Protein AF-A0A9E5Y8Y6-F1 (afdb_monomer_lite)

Secondary structure (DSSP, 8-state):
-HHHHHHHHHHHHHHHHHHHHHHHHHHHHHHHHHHHHT--THHHH-SS--S-S--PPPP-HHHHHHHHHHHHHHHHHHHHHHHHS--PPP--S---PPPHHHHHHHHHHHHHHHHHTT-S---HHHHHT-HHHHHHHHHHHHHHHHHHHHS--HHHH-HHHHHHHHHHHHHHHHHHHHHHHHH--EEEES-TT--HHHHHHHHHHHHTTHHHHHHHHHHHHTT-THHHHTTB-GGGTT----HHHHHHHHHHHHHHHHHTTTSHHHHTHHHHHHHHHHHHHHHHHHT---HHHHHHHHTB-HHHHHHHHHHHHHHHHHHHHHHT-SSEEEE--SS---SEETTEEGGGGGGHHHHHHHHHHHHTTTS-HHHHHTTHHHHHHHTT--

pLDDT: mean 89.52, std 12.72, range [28.31, 98.75]

Foldseek 3Di:
DVVVVVVVVLQVVLVVVLVVVLVCLLQVLQVLLCVVVVHDCVLVVDPPHDDDPDDFAAADVVVQVVLVVVVVVVVVLLVVLLVVFPPDDDFQDDADPQDPLLVVLQVQLVVLLCLFLVVDVDDVVSLLQSLLSNLSSLLSNLQSLLCRGNVGFCCVPPVPLLVVLLQLQLVVVVSLVVLCSQQVQKDKDQCPPPDRVRCSVSSSSNSSSQLSQLLSLLSSCVGPCSLVTSQAAPVLAPDDDDLVVLVVLLVVLSNLSSCCSVVSQPSVLSSLASSLSSSQSSCSVSVHDAPSRVCSNRSRCSLLVSLLVSLLVVVLVLLVSQLSGPGHMAGDHHNQQDDDPRRGGPSNSVSSSNNSSSSLSSSCVRPPSCVSSVVVVVVVVVVVVD

Sequence (386 aa):
MALYSDRQSNFNIRFFACYLLAAIILVGAPLVGMVLTGQDLERFTRFPPRPGYVIHAKDNWPLFFLGLTLFVSLIALWVKRALRAPKILDVRGAKGAFPLWGWLGLSLLLAAWGVSWNLLPVGQWLRNWSFTPLWLGFILVLNALSKWRMGTCLLTSRPLSFWLLFPLSSVFWWYFEFLNRFVENWYYVGVETFGSLQYALMASLAFSTVLPGVLSMNELLKSVRLFEYAFIFEGLKGRHPRKDLALAVLLISVAGLGLMGLFPDYLFPLLWVSPLLVICSLKVWFNVPNLLELVFSSGNLGPVARLAASALACGLFWEMWNFWSYPKWVYSIPFVGQFKVFEMPILGYLGYLPFGLECAAVASILIPIEEIIGLGALGNRQSQAQ

Radius of gyration: 21.54 Å; chains: 1; bounding box: 63×51×56 Å

Structure (mmCIF, N/CA/C/O backbone):
data_AF-A0A9E5Y8Y6-F1
#
_entry.id   AF-A0A9E5Y8Y6-F1
#
loop_
_atom_site.group_PDB
_atom_site.id
_atom_site.type_symbol
_atom_site.label_atom_id
_atom_site.label_alt_id
_atom_site.label_comp_id
_atom_site.label_asym_id
_atom_site.label_entity_id
_atom_site.label_seq_id
_atom_site.pdbx_PDB_ins_code
_atom_site.Cartn_x
_atom_site.Cartn_y
_atom_site.Cartn_z
_atom_site.occupancy
_atom_site.B_iso_or_equiv
_atom_site.auth_seq_id
_atom_site.auth_comp_id
_atom_site.auth_asym_id
_atom_site.auth_atom_id
_atom_site.pdbx_PDB_model_num
ATOM 1 N N . MET A 1 1 ? 39.320 0.972 7.494 1.00 58.31 1 MET A N 1
ATOM 2 C CA . MET A 1 1 ? 38.253 -0.026 7.749 1.00 58.31 1 MET A CA 1
ATOM 3 C C . MET A 1 1 ? 37.430 0.297 8.998 1.00 58.31 1 MET A C 1
ATOM 5 O O . MET A 1 1 ? 36.216 0.352 8.861 1.00 58.31 1 MET A O 1
ATOM 9 N N . ALA A 1 2 ? 38.032 0.610 10.156 1.00 56.94 2 ALA A N 1
ATOM 10 C CA . ALA A 1 2 ? 37.298 0.972 11.387 1.00 56.94 2 ALA A CA 1
ATOM 11 C C . ALA A 1 2 ? 36.280 2.125 11.208 1.00 56.94 2 ALA A C 1
ATOM 13 O O . ALA A 1 2 ? 35.096 1.939 11.448 1.00 56.94 2 ALA A O 1
ATOM 14 N N . LEU A 1 3 ? 36.689 3.258 10.618 1.00 57.25 3 LEU A N 1
ATOM 15 C CA . LEU A 1 3 ? 35.797 4.409 10.372 1.00 57.25 3 LEU A CA 1
ATOM 16 C C . LEU A 1 3 ? 34.610 4.126 9.430 1.00 57.25 3 LEU A C 1
ATOM 18 O O . LEU A 1 3 ? 33.607 4.836 9.473 1.00 57.25 3 LEU A O 1
ATOM 22 N N . TYR A 1 4 ? 34.732 3.135 8.542 1.00 55.78 4 TYR A N 1
ATOM 23 C CA . TYR A 1 4 ? 33.639 2.718 7.656 1.00 55.78 4 TYR A CA 1
ATOM 24 C C . TYR A 1 4 ? 32.668 1.796 8.402 1.00 55.78 4 TYR A C 1
ATOM 26 O O . TYR A 1 4 ? 31.457 1.993 8.330 1.00 55.78 4 TYR A O 1
ATOM 34 N N . SER A 1 5 ? 33.211 0.863 9.191 1.00 65.19 5 SER A N 1
ATOM 35 C CA . SER A 1 5 ? 32.444 0.006 10.101 1.00 65.19 5 SER A CA 1
ATOM 36 C C . SER A 1 5 ? 31.625 0.830 11.102 1.00 65.19 5 SER A C 1
ATOM 38 O O . SER A 1 5 ? 30.436 0.575 11.279 1.00 65.19 5 SER A O 1
ATOM 40 N N . ASP A 1 6 ? 32.211 1.882 11.679 1.00 62.41 6 ASP A N 1
ATOM 41 C CA . ASP A 1 6 ? 31.531 2.748 12.650 1.00 62.41 6 ASP A CA 1
ATOM 42 C C . ASP A 1 6 ? 30.414 3.585 12.015 1.00 62.41 6 ASP A C 1
ATOM 44 O O . ASP A 1 6 ? 29.348 3.761 12.609 1.00 62.41 6 ASP A O 1
ATOM 48 N N . ARG A 1 7 ? 30.606 4.089 10.787 1.00 67.38 7 ARG A N 1
ATOM 49 C CA . ARG A 1 7 ? 29.541 4.804 10.059 1.00 67.38 7 ARG A CA 1
ATOM 50 C C . ARG A 1 7 ? 28.386 3.879 9.693 1.00 67.38 7 ARG A C 1
ATOM 52 O O . ARG A 1 7 ? 27.234 4.273 9.862 1.00 67.38 7 ARG A O 1
ATOM 59 N N . GLN A 1 8 ? 28.683 2.665 9.234 1.00 71.00 8 GLN A N 1
ATOM 60 C CA . GLN A 1 8 ? 27.661 1.683 8.880 1.00 71.00 8 GLN A CA 1
ATOM 61 C C . GLN A 1 8 ? 26.890 1.196 10.116 1.00 71.00 8 GLN A C 1
ATOM 63 O O . GLN A 1 8 ? 25.667 1.082 10.076 1.00 71.00 8 GLN A O 1
ATOM 68 N N . SER A 1 9 ? 27.584 0.976 11.236 1.00 75.38 9 SER A N 1
ATOM 69 C CA . SER A 1 9 ? 26.968 0.627 12.521 1.00 75.38 9 SER A CA 1
ATOM 70 C C . SER A 1 9 ? 26.020 1.728 13.006 1.00 75.38 9 SER A C 1
ATOM 72 O O . SER A 1 9 ? 24.845 1.475 13.275 1.00 75.38 9 SER A O 1
ATOM 74 N N . ASN A 1 10 ? 26.480 2.984 13.002 1.00 82.19 10 ASN A N 1
ATOM 75 C CA . ASN A 1 10 ? 25.654 4.134 13.374 1.00 82.19 10 ASN A CA 1
ATOM 76 C C . ASN A 1 10 ? 24.432 4.312 12.460 1.00 82.19 10 ASN A C 1
ATOM 78 O O . ASN A 1 10 ? 23.359 4.690 12.933 1.00 82.19 10 ASN A O 1
ATOM 82 N N . PHE A 1 11 ? 24.574 4.031 11.163 1.00 85.12 11 PHE A N 1
ATOM 83 C CA . PHE A 1 11 ? 23.454 4.030 10.225 1.00 85.12 11 PHE A CA 1
ATOM 84 C C . PHE A 1 11 ? 22.417 2.960 10.584 1.00 85.12 11 PHE A C 1
ATOM 86 O O . PHE A 1 11 ? 21.239 3.284 10.731 1.00 85.12 11 PHE A O 1
ATOM 93 N N . ASN A 1 12 ? 22.853 1.714 10.788 1.00 87.62 12 ASN A N 1
ATOM 94 C CA . ASN A 1 12 ? 21.969 0.598 11.123 1.00 87.62 12 ASN A CA 1
ATOM 95 C C . ASN A 1 12 ? 21.199 0.854 12.428 1.00 87.62 12 ASN A C 1
ATOM 97 O O . ASN A 1 12 ? 19.998 0.600 12.486 1.00 87.62 12 ASN A O 1
ATOM 101 N N . ILE A 1 13 ? 21.859 1.420 13.446 1.00 90.25 13 ILE A N 1
ATOM 102 C CA . ILE A 1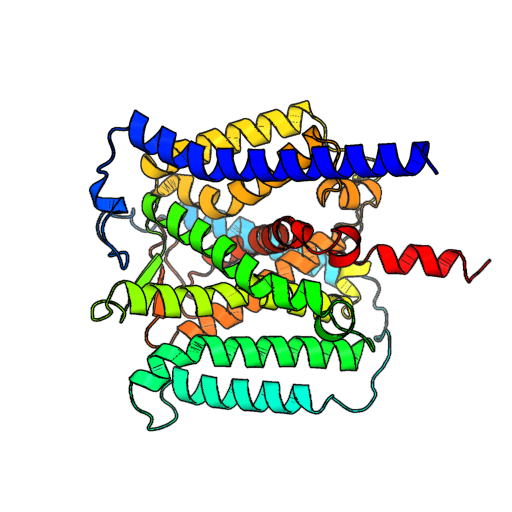 13 ? 21.223 1.778 14.723 1.00 90.25 13 ILE A CA 1
ATOM 103 C C . ILE A 1 13 ? 20.130 2.831 14.513 1.00 90.25 13 ILE A C 1
ATOM 105 O O . ILE A 1 13 ? 19.009 2.656 14.987 1.00 90.25 13 ILE A O 1
ATOM 109 N N . ARG A 1 14 ? 20.421 3.913 13.777 1.00 92.19 14 ARG A N 1
ATOM 110 C CA . ARG A 1 14 ? 19.433 4.971 13.492 1.00 92.19 14 ARG A CA 1
ATOM 111 C C . ARG A 1 14 ? 18.265 4.452 12.666 1.00 92.19 14 ARG A C 1
ATOM 113 O O . ARG A 1 14 ? 17.123 4.798 12.946 1.00 92.19 14 ARG A O 1
ATOM 120 N N . PHE A 1 15 ? 18.551 3.621 11.668 1.00 92.00 15 PHE A N 1
ATOM 121 C CA . PHE A 1 15 ? 17.544 3.002 10.817 1.00 92.00 15 PHE A CA 1
ATOM 122 C C . PHE A 1 15 ? 16.610 2.099 11.625 1.00 92.00 15 PHE A C 1
ATOM 124 O O . PHE A 1 15 ? 15.391 2.252 11.555 1.00 92.00 15 PHE A O 1
ATOM 131 N N . PHE A 1 16 ? 17.173 1.216 12.451 1.00 93.19 16 PHE A N 1
ATOM 132 C CA . PHE A 1 16 ? 16.400 0.339 13.323 1.00 93.19 16 PHE A CA 1
ATOM 133 C C . PHE A 1 16 ? 15.567 1.132 14.336 1.00 93.19 16 PHE A C 1
ATOM 135 O O . PHE A 1 16 ? 14.363 0.911 14.446 1.00 93.19 16 PHE A O 1
ATOM 142 N N . ALA A 1 17 ? 16.173 2.106 15.021 1.00 94.81 17 ALA A N 1
ATOM 143 C CA . ALA A 1 17 ? 15.475 2.952 15.986 1.00 94.81 17 ALA A CA 1
ATOM 144 C C . ALA A 1 17 ? 14.328 3.751 15.343 1.00 94.81 17 ALA A C 1
ATOM 146 O O . ALA A 1 17 ? 13.265 3.885 15.945 1.00 94.81 17 ALA A O 1
ATOM 147 N N . CYS A 1 18 ? 14.513 4.229 14.108 1.00 95.69 18 CYS A N 1
ATOM 148 C CA . CYS A 1 18 ? 13.484 4.931 13.346 1.00 95.69 18 CYS A CA 1
ATOM 149 C C . CYS A 1 18 ? 12.240 4.055 13.128 1.00 95.69 18 CYS A C 1
ATOM 151 O O . CYS A 1 18 ? 11.132 4.481 13.451 1.00 95.69 18 CYS A O 1
ATOM 153 N N . TYR A 1 19 ? 12.413 2.826 12.631 1.00 94.62 19 TYR A N 1
ATOM 154 C CA . TYR A 1 19 ? 11.288 1.917 12.385 1.00 94.62 19 TYR A CA 1
ATOM 155 C C . TYR A 1 19 ? 10.682 1.344 13.664 1.00 94.62 19 TYR A C 1
ATOM 157 O O . TYR A 1 19 ? 9.466 1.176 13.726 1.00 94.62 19 TYR A O 1
ATOM 165 N N . LEU A 1 20 ? 11.492 1.090 14.693 1.00 96.56 20 LEU A N 1
ATOM 166 C CA . LEU A 1 20 ? 10.989 0.666 15.996 1.00 96.56 20 LEU A CA 1
ATOM 167 C C . LEU A 1 20 ? 10.091 1.747 16.609 1.00 96.56 20 LEU A C 1
ATOM 169 O O . LEU A 1 20 ? 8.974 1.456 17.031 1.00 96.56 20 LEU A O 1
ATOM 173 N N . LEU A 1 21 ? 10.544 3.004 16.601 1.00 97.69 21 LEU A N 1
ATOM 174 C CA . LEU A 1 21 ? 9.743 4.123 17.089 1.00 97.69 21 LEU A CA 1
ATOM 175 C C . LEU A 1 21 ? 8.494 4.343 16.228 1.00 97.69 21 LEU A C 1
ATOM 177 O O . LEU A 1 21 ? 7.425 4.598 16.777 1.00 97.69 21 LEU A O 1
ATOM 181 N N . ALA A 1 22 ? 8.600 4.198 14.902 1.00 97.31 22 ALA A N 1
ATOM 182 C CA . ALA A 1 22 ? 7.441 4.252 14.016 1.00 97.31 22 ALA A CA 1
ATOM 183 C C . ALA A 1 22 ? 6.404 3.190 14.406 1.00 97.31 22 ALA A C 1
ATOM 185 O O . ALA A 1 22 ? 5.245 3.532 14.600 1.00 97.31 22 ALA A O 1
ATOM 186 N N . ALA A 1 23 ? 6.812 1.933 14.602 1.00 96.94 23 ALA A N 1
ATOM 187 C CA . ALA A 1 23 ? 5.910 0.856 15.008 1.00 96.94 23 ALA A CA 1
ATOM 188 C C . ALA A 1 23 ? 5.234 1.140 16.362 1.00 96.94 23 ALA A C 1
ATOM 190 O O . ALA A 1 23 ? 4.018 0.991 16.482 1.00 96.94 23 ALA A O 1
ATOM 191 N N . ILE A 1 24 ? 5.998 1.617 17.355 1.00 97.94 24 ILE A N 1
ATOM 192 C CA . ILE A 1 24 ? 5.466 2.003 18.672 1.00 97.94 24 ILE A CA 1
ATOM 193 C C . ILE A 1 24 ? 4.415 3.106 18.531 1.00 97.94 24 ILE A C 1
ATOM 195 O O . ILE A 1 24 ? 3.341 3.004 19.115 1.00 97.94 24 ILE A O 1
ATOM 199 N N . ILE A 1 25 ? 4.697 4.148 17.748 1.00 97.88 25 ILE A N 1
ATOM 200 C CA . ILE A 1 25 ? 3.776 5.272 17.548 1.00 97.88 25 ILE A CA 1
ATOM 201 C C . ILE A 1 25 ? 2.520 4.832 16.790 1.00 97.88 25 ILE A C 1
ATOM 203 O O . ILE A 1 25 ? 1.410 5.167 17.196 1.00 97.88 25 ILE A O 1
ATOM 207 N N . LEU A 1 26 ? 2.686 4.082 15.700 1.00 97.56 26 LEU A N 1
ATOM 208 C CA . LEU A 1 26 ? 1.599 3.680 14.809 1.00 97.56 26 LEU A CA 1
ATOM 209 C C . LEU A 1 26 ? 0.585 2.759 15.489 1.00 97.56 26 LEU A C 1
ATOM 211 O O . LEU A 1 26 ? -0.607 2.867 15.206 1.00 97.56 26 LEU A O 1
ATOM 215 N N . VAL A 1 27 ? 1.046 1.889 16.391 1.00 96.50 27 VAL A N 1
ATOM 216 C CA . VAL A 1 27 ? 0.181 1.024 17.207 1.00 96.50 27 VAL A CA 1
ATOM 217 C C . VAL A 1 27 ? -0.298 1.751 18.463 1.00 96.50 27 VAL A C 1
ATOM 219 O O . VAL A 1 27 ? -1.469 1.670 18.824 1.00 96.50 27 VAL A O 1
ATOM 222 N N . GLY A 1 28 ? 0.592 2.484 19.131 1.00 96.50 28 GLY A N 1
ATOM 223 C CA . GLY A 1 28 ? 0.314 3.125 20.411 1.00 96.50 28 GLY A CA 1
ATOM 224 C C . GLY A 1 28 ? -0.673 4.283 20.312 1.00 96.50 28 GLY A C 1
ATOM 225 O O . GLY A 1 28 ? -1.546 4.391 21.165 1.00 96.50 28 GLY A O 1
ATOM 226 N N . ALA A 1 29 ? -0.583 5.130 19.282 1.00 96.62 29 ALA A N 1
ATOM 227 C CA . ALA A 1 29 ? -1.422 6.324 19.191 1.00 96.62 29 ALA A CA 1
ATOM 228 C C . ALA A 1 29 ? -2.931 6.003 19.115 1.00 96.62 29 ALA A C 1
ATOM 230 O O . ALA A 1 29 ? -3.666 6.541 19.947 1.00 96.62 29 ALA A O 1
ATOM 231 N N . PRO A 1 30 ? -3.408 5.090 18.239 1.00 95.00 30 PRO A N 1
ATOM 232 C CA . PRO A 1 30 ? -4.815 4.680 18.238 1.00 95.00 30 PRO A CA 1
ATOM 233 C C . PRO A 1 30 ? -5.262 4.042 19.560 1.00 95.00 30 PRO A C 1
ATOM 235 O O . PRO A 1 30 ? -6.352 4.336 20.044 1.00 95.00 30 PRO A O 1
ATOM 238 N N . LEU A 1 31 ? -4.416 3.212 20.188 1.00 93.75 31 LEU A N 1
ATOM 239 C CA . LEU A 1 31 ? -4.738 2.558 21.466 1.00 93.75 31 LEU A CA 1
ATOM 240 C C . LEU A 1 31 ? -4.832 3.550 22.628 1.00 93.75 31 LEU A C 1
ATOM 242 O O . LEU A 1 31 ? -5.739 3.454 23.449 1.00 93.75 31 LEU A O 1
ATOM 246 N N . VAL A 1 32 ? -3.921 4.520 22.702 1.00 94.00 32 VAL A N 1
ATOM 247 C CA . VAL A 1 32 ? -3.991 5.599 23.696 1.00 94.00 32 VAL A CA 1
ATOM 248 C C . VAL A 1 32 ? -5.262 6.412 23.478 1.00 94.00 32 VAL A C 1
ATOM 250 O O . VAL A 1 32 ? -5.988 6.672 24.432 1.00 94.00 32 VAL A O 1
ATOM 253 N N . GLY A 1 33 ? -5.574 6.742 22.224 1.00 92.19 33 GLY A N 1
ATOM 254 C CA . GLY A 1 33 ? -6.830 7.382 21.848 1.00 92.19 33 GLY A CA 1
ATOM 255 C C . GLY A 1 33 ? -8.062 6.620 22.335 1.00 92.19 33 GLY A C 1
ATOM 256 O O . GLY A 1 33 ? -8.937 7.196 22.975 1.00 92.19 33 GLY A O 1
ATOM 257 N N . MET A 1 34 ? -8.100 5.309 22.109 1.00 90.62 34 MET A N 1
ATOM 258 C CA . MET A 1 34 ? -9.155 4.410 22.587 1.00 90.62 34 MET A CA 1
ATOM 259 C C . MET A 1 34 ? -9.342 4.481 24.108 1.00 90.62 34 MET A C 1
ATOM 261 O O . MET A 1 34 ? -10.459 4.672 24.584 1.00 90.62 34 MET A O 1
ATOM 265 N N . VAL A 1 35 ? -8.245 4.358 24.865 1.00 90.44 35 VAL A N 1
ATOM 266 C CA . VAL A 1 35 ? -8.259 4.352 26.337 1.00 90.44 35 VAL A CA 1
ATOM 267 C C . VAL A 1 35 ? -8.712 5.701 26.887 1.00 90.44 35 VAL A C 1
ATOM 269 O O . VAL A 1 35 ? -9.568 5.746 27.766 1.00 90.44 35 VAL A O 1
ATOM 272 N N . LEU A 1 36 ? -8.189 6.804 26.345 1.00 88.19 36 LEU A N 1
ATOM 273 C CA . LEU A 1 36 ? -8.551 8.157 26.776 1.00 88.19 36 LEU A CA 1
ATOM 274 C C . LEU A 1 36 ? -10.019 8.501 26.502 1.00 88.19 36 LEU A C 1
ATOM 276 O O . LEU A 1 36 ? -10.558 9.415 27.118 1.00 88.19 36 LEU A O 1
ATOM 280 N N . THR A 1 37 ? -10.654 7.788 25.573 1.00 82.00 37 THR A N 1
ATOM 281 C CA . THR A 1 37 ? -12.013 8.081 25.104 1.00 82.00 37 THR A CA 1
ATOM 282 C C . THR A 1 37 ? -13.049 7.075 25.588 1.00 82.00 37 THR A C 1
ATOM 284 O O . THR A 1 37 ? -14.230 7.240 25.299 1.00 82.00 37 THR A O 1
ATOM 287 N N . GLY A 1 38 ? -12.627 6.066 26.358 1.00 83.00 38 GLY A N 1
ATOM 288 C CA . GLY A 1 38 ? -13.521 5.074 26.953 1.00 83.00 38 GLY A CA 1
ATOM 289 C C . GLY A 1 38 ? -14.227 4.181 25.930 1.00 83.00 38 GLY A C 1
ATOM 290 O O . GLY A 1 38 ? -15.341 3.734 26.190 1.00 83.00 38 GLY A O 1
ATOM 291 N N . GLN A 1 39 ? -13.617 3.946 24.763 1.00 79.81 39 GLN A N 1
ATOM 292 C CA . GLN A 1 39 ? -14.188 3.060 23.744 1.00 79.81 39 GLN A CA 1
ATOM 293 C C . GLN A 1 39 ? -14.219 1.600 24.216 1.00 79.81 39 GLN A C 1
ATOM 295 O O . GLN A 1 39 ? -13.318 1.138 24.919 1.00 79.81 39 GLN A O 1
ATOM 300 N N . ASP A 1 40 ? -15.249 0.867 23.790 1.00 79.25 40 ASP A N 1
ATOM 301 C CA . ASP A 1 40 ? -15.457 -0.527 24.174 1.00 79.25 40 ASP A CA 1
ATOM 302 C C . ASP A 1 40 ? -14.381 -1.458 23.584 1.00 79.25 40 ASP A C 1
ATOM 304 O O . ASP A 1 40 ? -14.179 -1.542 22.367 1.00 79.25 40 ASP A O 1
ATOM 308 N N . LEU A 1 41 ? -13.712 -2.197 24.471 1.00 79.06 41 LEU A N 1
ATOM 309 C CA . LEU A 1 41 ? -12.685 -3.179 24.133 1.00 79.06 41 LEU A CA 1
ATOM 310 C C . LEU A 1 41 ? -13.257 -4.397 23.396 1.00 79.06 41 LEU A C 1
ATOM 312 O O . LEU A 1 41 ? -12.511 -5.070 22.681 1.00 79.06 41 LEU A O 1
ATOM 316 N N . GLU A 1 42 ? -14.559 -4.684 23.517 1.00 77.56 42 GLU A N 1
ATOM 317 C CA . GLU A 1 42 ? -15.193 -5.828 22.849 1.00 77.56 42 GLU A CA 1
ATOM 318 C C . GLU A 1 42 ? -15.066 -5.746 21.317 1.00 77.56 42 GLU A C 1
ATOM 320 O O . GLU A 1 42 ? -14.915 -6.759 20.624 1.00 77.56 42 GLU A O 1
ATOM 325 N N . ARG A 1 43 ? -15.007 -4.522 20.774 1.00 77.75 43 ARG A N 1
ATOM 326 C CA . ARG A 1 43 ? -14.751 -4.267 19.349 1.00 77.75 43 ARG A CA 1
ATOM 327 C C . ARG A 1 43 ? -13.437 -4.885 18.864 1.00 77.75 43 ARG A C 1
ATOM 329 O O . ARG A 1 43 ? -13.328 -5.242 17.688 1.00 77.75 43 ARG A O 1
ATOM 336 N N . PHE A 1 44 ? -12.455 -5.057 19.753 1.00 79.50 44 PHE A N 1
ATOM 337 C CA . PHE A 1 44 ? -11.118 -5.577 19.448 1.00 79.50 44 PHE A CA 1
ATOM 338 C C . PHE A 1 44 ? -10.956 -7.078 19.720 1.00 79.50 44 PHE A C 1
ATOM 340 O O . PHE A 1 44 ? -10.018 -7.694 19.207 1.00 79.50 44 PHE A O 1
ATOM 347 N N . THR A 1 45 ? -11.875 -7.701 20.457 1.00 81.12 45 THR A N 1
ATOM 348 C CA . THR A 1 45 ? -11.777 -9.123 20.829 1.00 81.12 45 THR A CA 1
ATOM 349 C C . THR A 1 45 ? -12.469 -10.057 19.835 1.00 81.12 45 THR A C 1
ATOM 351 O O . THR A 1 45 ? -12.069 -11.213 19.703 1.00 81.12 45 THR A O 1
ATOM 354 N N . ARG A 1 46 ? -13.467 -9.577 19.078 1.00 83.88 46 ARG A N 1
ATOM 355 C CA . ARG A 1 46 ? -14.180 -10.399 18.080 1.00 83.88 46 ARG A CA 1
ATOM 356 C C . ARG A 1 46 ? -13.318 -10.684 16.843 1.00 83.88 46 ARG A C 1
ATOM 358 O O . ARG A 1 46 ? -12.779 -9.757 16.241 1.00 83.88 46 ARG A O 1
ATOM 365 N N . PHE A 1 47 ? -13.194 -11.951 16.442 1.00 87.94 47 PHE A N 1
ATOM 366 C CA . PHE A 1 47 ? -12.392 -12.348 15.279 1.00 87.94 47 PHE A CA 1
ATOM 367 C C . PHE A 1 47 ? -12.959 -13.607 14.586 1.00 87.94 47 PHE A C 1
ATOM 369 O O . PHE A 1 47 ? -13.023 -14.656 15.236 1.00 87.94 47 PHE A O 1
ATOM 376 N N . PRO A 1 48 ? -13.330 -13.572 13.289 1.00 89.88 48 PRO A N 1
ATOM 377 C CA . PRO A 1 48 ? -13.124 -12.494 12.307 1.00 89.88 48 PRO A CA 1
ATOM 378 C C . PRO A 1 48 ? -13.843 -11.175 12.647 1.00 89.88 48 PRO A C 1
ATOM 380 O O . PRO A 1 48 ? -14.859 -11.214 13.348 1.00 89.88 48 PRO A O 1
ATOM 383 N N . PRO A 1 49 ? -13.331 -10.013 12.195 1.00 86.00 49 PRO A N 1
ATOM 384 C CA . PRO A 1 49 ? -13.998 -8.730 12.406 1.00 86.00 49 PRO A CA 1
ATOM 385 C C . PRO A 1 49 ? -15.420 -8.746 11.831 1.00 86.00 49 PRO A C 1
ATOM 387 O O . PRO A 1 49 ? -15.637 -9.233 10.722 1.00 86.00 49 PRO A O 1
ATOM 390 N N . ARG A 1 50 ? -16.389 -8.213 12.583 1.00 82.06 50 ARG A N 1
ATOM 391 C CA . ARG A 1 50 ? -17.783 -8.059 12.139 1.00 82.06 50 ARG A CA 1
ATOM 392 C C . ARG A 1 50 ? -18.155 -6.576 12.136 1.00 82.06 50 ARG A C 1
ATOM 394 O O . ARG A 1 50 ? -17.792 -5.896 13.096 1.00 82.06 50 ARG A O 1
ATOM 401 N N . PRO A 1 51 ? -18.860 -6.086 11.102 1.00 83.12 51 PRO A N 1
ATOM 402 C CA . PRO A 1 51 ? -19.309 -4.700 11.062 1.00 83.12 51 PRO A CA 1
ATOM 403 C C . PRO A 1 51 ? -20.400 -4.445 12.109 1.00 83.12 51 PRO A C 1
ATOM 405 O O . PRO A 1 51 ? -21.084 -5.380 12.537 1.00 83.12 51 PRO A O 1
ATOM 408 N N . GLY A 1 52 ? -20.600 -3.175 12.468 1.00 80.06 52 GLY A N 1
ATOM 409 C CA . GLY A 1 52 ? -21.782 -2.735 13.216 1.00 80.06 52 GLY A CA 1
ATOM 410 C C . GLY A 1 52 ? -21.507 -1.846 14.424 1.00 80.06 52 GLY A C 1
ATOM 411 O O . GLY A 1 52 ? -22.453 -1.535 15.144 1.00 80.06 52 GLY A O 1
ATOM 412 N N . TYR A 1 53 ? -20.259 -1.429 14.657 1.00 81.12 53 TYR A N 1
ATOM 413 C CA . TYR A 1 53 ? -19.942 -0.494 15.742 1.00 81.12 53 TYR A CA 1
ATOM 414 C C . TYR A 1 53 ? -19.921 0.960 15.269 1.00 81.12 53 TYR A C 1
ATOM 416 O O . TYR A 1 53 ? -20.112 1.862 16.082 1.00 81.12 53 TYR A O 1
ATOM 424 N N . VAL A 1 54 ? -19.713 1.203 13.971 1.00 83.00 54 VAL A N 1
ATOM 425 C CA . VAL A 1 54 ? -19.759 2.550 13.387 1.00 83.00 54 VAL A CA 1
ATOM 426 C C . VAL A 1 54 ? -20.938 2.658 12.431 1.00 83.00 54 VAL A C 1
ATOM 428 O O . VAL A 1 54 ? -21.052 1.911 11.462 1.00 83.00 54 VAL A O 1
ATOM 431 N N . ILE A 1 55 ? -21.816 3.624 12.697 1.00 86.12 55 ILE A N 1
ATOM 432 C CA . ILE A 1 55 ? -22.880 4.021 11.775 1.00 86.12 55 ILE A CA 1
ATOM 433 C C . ILE A 1 55 ? -22.391 5.265 11.046 1.00 86.12 55 ILE A C 1
ATOM 435 O O . ILE A 1 55 ? -22.364 6.352 11.617 1.00 86.12 55 ILE A O 1
ATOM 439 N N . HIS A 1 56 ? -21.991 5.087 9.792 1.00 92.19 56 HIS A N 1
ATOM 440 C CA . HIS A 1 56 ? -21.437 6.168 8.990 1.00 92.19 56 HIS A CA 1
ATOM 441 C C . HIS A 1 56 ? -22.478 7.211 8.592 1.00 92.19 56 HIS A C 1
ATOM 443 O O . HIS A 1 56 ? -23.621 6.887 8.245 1.00 92.19 56 HIS A O 1
ATOM 449 N N . ALA A 1 57 ? -22.052 8.473 8.579 1.00 92.06 57 ALA A N 1
ATOM 450 C CA . ALA A 1 57 ? -22.836 9.555 8.013 1.00 92.06 57 ALA A CA 1
ATOM 451 C C . ALA A 1 57 ? -23.225 9.282 6.550 1.00 92.06 57 ALA A C 1
ATOM 453 O O . ALA A 1 57 ? -22.452 8.749 5.748 1.00 92.06 57 ALA A O 1
ATOM 454 N N . LYS A 1 58 ? -24.442 9.714 6.200 1.00 92.50 58 LYS A N 1
ATOM 455 C CA . LYS A 1 58 ? -24.963 9.664 4.830 1.00 92.50 58 LYS A CA 1
ATOM 456 C C . LYS A 1 58 ? -24.145 10.553 3.891 1.00 92.50 58 LYS A C 1
ATOM 458 O O . LYS A 1 58 ? -23.354 11.393 4.324 1.00 92.50 58 LYS A O 1
ATOM 463 N N . ASP A 1 59 ? -24.382 10.389 2.595 1.00 90.56 59 ASP A N 1
ATOM 464 C CA . ASP A 1 59 ? -23.691 11.160 1.569 1.00 90.56 59 ASP A CA 1
ATOM 465 C C . ASP A 1 59 ? -23.851 12.671 1.749 1.00 90.56 59 ASP A C 1
ATOM 467 O O . ASP A 1 59 ? -24.915 13.181 2.112 1.00 90.56 59 ASP A O 1
ATOM 471 N N . ASN A 1 60 ? -22.775 13.391 1.448 1.00 95.19 60 ASN A N 1
ATOM 472 C CA . ASN A 1 60 ? -22.716 14.839 1.523 1.00 95.19 60 ASN A CA 1
ATOM 473 C C . ASN A 1 60 ? -22.191 15.380 0.191 1.00 95.19 60 ASN A C 1
ATOM 475 O O . ASN A 1 60 ? -20.997 15.318 -0.102 1.00 95.19 60 ASN A O 1
ATOM 479 N N . TRP A 1 61 ? -23.103 15.919 -0.619 1.00 95.44 61 TRP A N 1
ATOM 480 C CA . TRP A 1 61 ? -22.799 16.397 -1.967 1.00 95.44 61 TRP A CA 1
ATOM 481 C C . TRP A 1 61 ? -21.727 17.496 -2.015 1.00 95.44 61 TRP A C 1
ATOM 483 O O . TRP A 1 61 ? -20.819 17.370 -2.836 1.00 95.44 61 TRP A O 1
ATOM 493 N N . PRO A 1 62 ? -21.748 18.535 -1.155 1.00 96.19 62 PRO A N 1
ATOM 494 C CA . PRO A 1 62 ? -20.646 19.495 -1.079 1.00 96.19 62 PRO A CA 1
ATOM 495 C C . PRO A 1 62 ? -19.270 18.851 -0.857 1.00 96.19 62 PRO A C 1
ATOM 497 O O . PRO A 1 62 ? -18.329 19.161 -1.589 1.00 96.19 62 PRO A O 1
ATOM 500 N N . LEU A 1 63 ? -19.150 17.928 0.105 1.00 92.88 63 LEU A N 1
ATOM 501 C CA . LEU A 1 63 ? -17.891 17.217 0.365 1.00 92.88 63 LEU A CA 1
ATOM 502 C C . LEU A 1 63 ? -17.492 16.322 -0.814 1.00 92.88 63 LEU A C 1
ATOM 504 O O . LEU A 1 63 ? -16.321 16.290 -1.196 1.00 92.88 63 LEU A O 1
ATOM 508 N N . PHE A 1 64 ? -18.464 15.655 -1.437 1.00 94.75 64 PHE A N 1
ATOM 509 C CA . PHE A 1 64 ? -18.243 14.864 -2.642 1.00 94.75 64 PHE A CA 1
ATOM 510 C C . PHE A 1 64 ? -17.696 15.720 -3.793 1.00 94.75 64 PHE A C 1
ATOM 512 O O . PHE A 1 64 ? -16.661 15.389 -4.366 1.00 94.75 64 PHE A O 1
ATOM 519 N N . PHE A 1 65 ? -18.328 16.851 -4.120 1.00 95.88 65 PHE A N 1
ATOM 520 C CA . PHE A 1 65 ? -17.872 17.718 -5.212 1.00 95.88 65 PHE A CA 1
ATOM 521 C C . PHE A 1 65 ? -16.529 18.389 -4.917 1.00 95.88 65 PHE A C 1
ATOM 523 O O . PHE A 1 65 ? -15.730 18.582 -5.838 1.00 95.88 65 PHE A O 1
ATOM 530 N N . LEU A 1 66 ? -16.232 18.688 -3.649 1.00 94.56 66 LEU A N 1
ATOM 531 C CA . LEU A 1 66 ? -14.906 19.140 -3.235 1.00 94.56 66 LEU A CA 1
ATOM 532 C C . LEU A 1 66 ? -13.846 18.061 -3.504 1.00 94.56 66 LEU A C 1
ATOM 534 O O . LEU A 1 66 ? -12.832 18.337 -4.150 1.00 94.56 66 LEU A O 1
ATOM 538 N N . GLY A 1 67 ? -14.103 16.822 -3.074 1.00 93.12 67 GLY A N 1
ATOM 539 C CA . GLY A 1 67 ? -13.223 15.682 -3.333 1.00 93.12 67 GLY A CA 1
ATOM 540 C C . GLY A 1 67 ? -13.059 15.392 -4.828 1.00 93.12 67 GLY A C 1
ATOM 541 O O . GLY A 1 67 ? -11.946 15.158 -5.298 1.00 93.12 67 GLY A O 1
ATOM 542 N N . LEU A 1 68 ? -14.141 15.493 -5.602 1.00 94.75 68 LEU A N 1
ATOM 543 C CA . LEU A 1 68 ? -14.118 15.322 -7.054 1.00 94.75 68 LEU A CA 1
ATOM 544 C C . LEU A 1 68 ? -13.290 16.408 -7.738 1.00 94.75 68 LEU A C 1
ATOM 546 O O . LEU A 1 68 ? -12.488 16.101 -8.617 1.00 94.75 68 LEU A O 1
ATOM 550 N N . THR A 1 69 ? -13.430 17.663 -7.311 1.00 95.50 69 THR A N 1
ATOM 551 C CA . THR A 1 69 ? -12.633 18.779 -7.836 1.00 95.50 69 THR A CA 1
ATOM 552 C C . THR A 1 69 ? -11.147 18.544 -7.583 1.00 95.50 69 THR A C 1
ATOM 554 O O . THR A 1 69 ? -10.336 18.725 -8.495 1.00 95.50 69 THR A O 1
ATOM 557 N N . LEU A 1 70 ? -10.780 18.078 -6.383 1.00 93.44 70 LEU A N 1
ATOM 558 C CA . LEU A 1 70 ? -9.403 17.698 -6.065 1.00 93.44 70 LEU A CA 1
ATOM 559 C C . LEU A 1 70 ? -8.918 16.564 -6.977 1.00 93.44 70 LEU A C 1
ATOM 561 O O . LEU A 1 70 ? -7.848 16.676 -7.577 1.00 93.44 70 LEU A O 1
ATOM 565 N N . PHE A 1 71 ? -9.712 15.503 -7.126 1.00 93.00 71 PHE A N 1
ATOM 566 C CA . PHE A 1 71 ? -9.345 14.351 -7.944 1.00 93.00 71 PHE A CA 1
ATOM 567 C C . PHE A 1 71 ? -9.137 14.721 -9.415 1.00 93.00 71 PHE A C 1
ATOM 569 O O . PHE A 1 71 ? -8.081 14.436 -9.986 1.00 93.00 71 PHE A O 1
ATOM 576 N N . VAL A 1 72 ? -10.094 15.435 -10.011 1.00 93.81 72 VAL A N 1
ATOM 577 C CA . VAL A 1 72 ? -10.013 15.910 -11.398 1.00 93.81 72 VAL A CA 1
ATOM 578 C C . VAL A 1 72 ? -8.831 16.859 -11.580 1.00 93.81 72 VAL A C 1
ATOM 580 O O . VAL A 1 72 ? -8.122 16.751 -12.576 1.00 93.81 72 VAL A O 1
ATOM 583 N N . SER A 1 73 ? -8.556 17.742 -10.617 1.00 93.88 73 SER A N 1
ATOM 584 C CA . SER A 1 73 ? -7.408 18.658 -10.682 1.00 93.88 73 SER A CA 1
ATOM 585 C C . SER A 1 73 ? -6.071 17.914 -10.674 1.00 93.88 73 SER A C 1
ATOM 587 O O . SER A 1 73 ? -5.168 18.261 -11.439 1.00 93.88 73 SER A O 1
ATOM 589 N N . LEU A 1 74 ? -5.943 16.864 -9.854 1.00 90.81 74 LEU A N 1
ATOM 590 C CA . LEU A 1 74 ? -4.751 16.014 -9.822 1.00 90.81 74 LEU A CA 1
ATOM 591 C C . LEU A 1 74 ? -4.557 15.277 -11.152 1.00 90.81 74 LEU A C 1
ATOM 593 O O . LEU A 1 74 ? -3.459 15.319 -11.713 1.00 90.81 74 LEU A O 1
ATOM 597 N N . ILE A 1 75 ? -5.617 14.673 -11.699 1.00 90.12 75 ILE A N 1
ATOM 598 C CA . ILE A 1 75 ? -5.573 14.014 -13.013 1.00 90.12 75 ILE A CA 1
ATOM 599 C C . ILE A 1 75 ? -5.230 15.027 -14.110 1.00 90.12 75 ILE A C 1
ATOM 601 O O . ILE A 1 75 ? -4.351 14.774 -14.930 1.00 90.12 75 ILE A O 1
ATOM 605 N N . ALA A 1 76 ? -5.868 16.197 -14.119 1.00 91.88 76 ALA A N 1
ATOM 606 C CA . ALA A 1 76 ? -5.621 17.236 -15.111 1.00 91.88 76 ALA A CA 1
ATOM 607 C C . ALA A 1 76 ? -4.171 17.736 -15.060 1.00 91.88 76 ALA A C 1
ATOM 609 O O . ALA A 1 76 ? -3.555 17.938 -16.108 1.00 91.88 76 ALA A O 1
ATOM 610 N N . LEU A 1 77 ? -3.590 17.887 -13.863 1.00 89.94 77 LEU A N 1
ATOM 611 C CA . LEU A 1 77 ? -2.179 18.234 -13.702 1.00 89.94 77 LEU A CA 1
ATOM 612 C C . LEU A 1 77 ? -1.276 17.160 -14.315 1.00 89.94 77 LEU A C 1
ATOM 614 O O . LEU A 1 77 ? -0.355 17.484 -15.066 1.00 89.94 77 LEU A O 1
ATOM 618 N N . TRP A 1 78 ? -1.561 15.893 -14.027 1.00 87.94 78 TRP A N 1
ATOM 619 C CA . TRP A 1 78 ? -0.841 14.751 -14.579 1.00 87.94 78 TRP A CA 1
ATOM 620 C C . TRP A 1 78 ? -0.922 14.684 -16.100 1.00 87.94 78 TRP A C 1
ATOM 622 O O . TRP A 1 78 ? 0.111 14.609 -16.760 1.00 87.94 78 TRP A O 1
ATOM 632 N N . VAL A 1 79 ? -2.127 14.779 -16.662 1.00 88.31 79 VAL A N 1
ATOM 633 C CA . VAL A 1 79 ? -2.357 14.778 -18.110 1.00 88.31 79 VAL A CA 1
ATOM 634 C C . VAL A 1 79 ? -1.647 15.963 -18.756 1.00 88.31 79 VAL A C 1
ATOM 636 O O . VAL A 1 79 ? -0.904 15.784 -19.717 1.00 88.31 79 VAL A O 1
ATOM 639 N N . LYS A 1 80 ? -1.775 17.170 -18.195 1.00 90.56 80 LYS A N 1
ATOM 640 C CA . LYS A 1 80 ? -1.074 18.365 -18.686 1.00 90.56 80 LYS A CA 1
ATOM 641 C C . LYS A 1 80 ? 0.441 18.172 -18.700 1.00 90.56 80 LYS A C 1
ATOM 643 O O . LYS A 1 80 ? 1.097 18.618 -19.639 1.00 90.56 80 LYS A O 1
ATOM 648 N N . ARG A 1 81 ? 1.011 17.530 -17.677 1.00 87.69 81 ARG A N 1
ATOM 649 C CA . ARG A 1 81 ? 2.443 17.202 -17.641 1.00 87.69 81 ARG A CA 1
ATOM 650 C C . ARG A 1 81 ? 2.810 16.140 -18.661 1.00 87.69 81 ARG A C 1
ATOM 652 O O . ARG A 1 81 ? 3.797 16.323 -19.361 1.00 87.69 81 ARG A O 1
ATOM 659 N N . ALA A 1 82 ? 2.002 15.097 -18.802 1.00 83.94 82 ALA A N 1
ATOM 660 C CA . ALA A 1 82 ? 2.226 14.045 -19.780 1.00 83.94 82 ALA A CA 1
ATOM 661 C C . ALA A 1 82 ? 2.193 14.557 -21.222 1.00 83.94 82 ALA A C 1
ATOM 663 O O . ALA A 1 82 ? 3.071 14.221 -22.007 1.00 83.94 82 ALA A O 1
ATOM 664 N N . LEU A 1 83 ? 1.245 15.436 -21.548 1.00 86.56 83 LEU A N 1
ATOM 665 C CA . LEU A 1 83 ? 1.136 16.053 -22.872 1.00 86.56 83 LEU A CA 1
ATOM 666 C C . LEU A 1 83 ? 2.293 17.013 -23.185 1.00 86.56 83 LEU A C 1
ATOM 668 O O . LEU A 1 83 ? 2.640 17.192 -24.348 1.00 86.56 83 LEU A O 1
ATOM 672 N N . ARG A 1 84 ? 2.875 17.644 -22.157 1.00 85.50 84 ARG A N 1
ATOM 673 C CA . ARG A 1 84 ? 4.040 18.538 -22.283 1.00 85.50 84 ARG A CA 1
ATOM 674 C C . ARG A 1 84 ? 5.373 17.808 -22.200 1.00 85.50 84 ARG A C 1
ATOM 676 O O . ARG A 1 84 ? 6.404 18.418 -22.477 1.00 85.50 84 ARG A O 1
ATOM 683 N N . ALA A 1 85 ? 5.366 16.550 -21.773 1.00 80.06 85 ALA A N 1
ATOM 684 C CA . ALA A 1 85 ? 6.571 15.754 -21.712 1.00 80.06 85 ALA A CA 1
ATOM 685 C C . ALA A 1 85 ? 7.144 15.630 -23.129 1.00 80.06 85 ALA A C 1
ATOM 687 O O . ALA A 1 85 ? 6.376 15.490 -24.088 1.00 80.06 85 ALA A O 1
ATOM 688 N N . PRO A 1 86 ? 8.475 15.689 -23.287 1.00 74.75 86 PRO A N 1
ATOM 689 C CA . PRO A 1 86 ? 9.080 15.479 -24.590 1.00 74.75 86 PRO A CA 1
ATOM 690 C C . PRO A 1 86 ? 8.579 14.145 -25.157 1.00 74.75 86 PRO A C 1
ATOM 692 O O . PRO A 1 86 ? 8.612 13.120 -24.471 1.00 74.75 86 PRO A O 1
ATOM 695 N N . LYS A 1 87 ? 8.074 14.171 -26.400 1.00 67.94 87 LYS A N 1
ATOM 696 C CA . LYS A 1 87 ? 7.647 12.975 -27.140 1.00 67.94 87 LYS A CA 1
ATOM 697 C C . LYS A 1 87 ? 8.886 12.170 -27.504 1.00 67.94 87 LYS A C 1
ATOM 699 O O . LYS A 1 87 ? 9.384 12.244 -28.622 1.00 67.94 87 LYS A O 1
ATOM 704 N N . ILE A 1 88 ? 9.434 11.455 -26.535 1.00 60.56 88 ILE A N 1
ATOM 705 C CA . ILE A 1 88 ? 10.572 10.589 -26.781 1.00 60.56 88 ILE A CA 1
ATOM 706 C C . ILE A 1 88 ? 10.019 9.232 -27.212 1.00 60.56 88 ILE A C 1
ATOM 708 O O . ILE A 1 88 ? 9.280 8.599 -26.461 1.00 60.56 88 ILE A O 1
ATOM 712 N N . LEU A 1 89 ? 10.358 8.817 -28.434 1.00 54.50 89 LEU A N 1
ATOM 713 C CA . LEU A 1 89 ? 10.047 7.491 -28.965 1.00 54.50 89 LEU A CA 1
ATOM 714 C C . LEU A 1 89 ? 10.623 6.401 -28.026 1.00 54.50 89 LEU A C 1
ATOM 716 O O . LEU A 1 89 ? 11.746 6.517 -27.527 1.00 54.50 89 LEU A O 1
ATOM 720 N N . ASP A 1 90 ? 9.806 5.384 -27.745 1.00 59.50 90 ASP A N 1
ATOM 721 C CA . ASP A 1 90 ? 10.070 4.196 -26.906 1.00 59.50 90 ASP A CA 1
ATOM 722 C C . ASP A 1 90 ? 11.289 3.409 -27.471 1.00 59.50 90 ASP A C 1
ATOM 724 O O . ASP A 1 90 ? 11.465 3.387 -28.684 1.00 59.50 90 ASP A O 1
ATOM 728 N N . VAL A 1 91 ? 12.223 2.763 -26.750 1.00 55.84 91 VAL A N 1
ATOM 729 C CA . VAL A 1 91 ? 12.159 1.851 -25.586 1.00 55.84 91 VAL A CA 1
ATOM 730 C C . VAL A 1 91 ? 13.566 1.778 -24.930 1.00 55.84 91 VAL A C 1
ATOM 732 O O . VAL A 1 91 ? 14.568 1.750 -25.645 1.00 55.84 91 VAL A O 1
ATOM 735 N N . ARG A 1 92 ? 13.696 1.652 -23.594 1.00 57.66 92 ARG A N 1
ATOM 736 C CA . ARG A 1 92 ? 14.921 1.064 -22.984 1.00 57.66 92 ARG A CA 1
ATOM 737 C C . ARG A 1 92 ? 14.844 -0.462 -23.163 1.00 57.66 92 ARG A C 1
ATOM 739 O O . ARG A 1 92 ? 14.001 -1.066 -22.517 1.00 57.66 92 ARG A O 1
ATOM 746 N N . GLY A 1 93 ? 15.650 -1.067 -24.043 1.00 65.19 93 GLY A N 1
ATOM 747 C CA . GLY A 1 93 ? 15.623 -2.521 -24.328 1.00 65.19 93 GLY A CA 1
ATOM 748 C C . GLY A 1 93 ? 15.973 -3.399 -23.110 1.00 65.19 93 GLY A C 1
ATOM 749 O O . GLY A 1 93 ? 16.676 -2.947 -22.212 1.00 65.19 93 GLY A O 1
ATOM 750 N N . ALA A 1 94 ? 15.523 -4.654 -23.009 1.00 62.06 94 ALA A N 1
ATOM 751 C CA . ALA A 1 94 ? 15.615 -5.684 -24.042 1.00 62.06 94 ALA A CA 1
ATOM 752 C C . ALA A 1 94 ? 14.371 -6.582 -24.176 1.00 62.06 94 ALA A C 1
ATOM 754 O O . ALA A 1 94 ? 13.981 -7.233 -23.211 1.00 62.06 94 ALA A O 1
ATOM 755 N N . LYS A 1 95 ? 13.865 -6.726 -25.410 1.00 68.19 95 LYS A N 1
ATOM 756 C CA . LYS A 1 95 ? 12.900 -7.759 -25.817 1.00 68.19 95 LYS A CA 1
ATOM 757 C C . LYS A 1 95 ? 13.638 -8.985 -26.371 1.00 68.19 95 LYS A C 1
ATOM 759 O O . LYS A 1 95 ? 13.931 -9.046 -27.560 1.00 68.19 95 LYS A O 1
ATOM 764 N N . GLY A 1 96 ? 13.950 -9.939 -25.495 1.00 71.81 96 GLY A N 1
ATOM 765 C CA . GLY A 1 96 ? 14.169 -11.347 -25.855 1.00 71.81 96 GLY A CA 1
ATOM 766 C C . GLY A 1 96 ? 12.842 -12.124 -25.856 1.00 71.81 96 GLY A C 1
ATOM 767 O O . GLY A 1 96 ? 11.770 -11.516 -25.892 1.00 71.81 96 GLY A O 1
ATOM 768 N N . ALA A 1 97 ? 12.883 -13.457 -25.772 1.00 87.38 97 ALA A N 1
ATOM 769 C CA . ALA A 1 97 ? 11.672 -14.262 -25.577 1.00 87.38 97 ALA A CA 1
ATOM 770 C C . ALA A 1 97 ? 11.005 -13.952 -24.221 1.00 87.38 97 ALA A C 1
ATOM 772 O O . ALA A 1 97 ? 11.687 -13.695 -23.225 1.00 87.38 97 ALA A O 1
ATOM 773 N N . PHE A 1 98 ? 9.669 -13.980 -24.173 1.00 94.31 98 PHE A N 1
ATOM 774 C CA . PHE A 1 98 ? 8.938 -13.842 -22.912 1.00 94.31 98 PHE A CA 1
ATOM 775 C C . PHE A 1 98 ? 9.252 -15.043 -22.000 1.00 94.31 98 PHE A C 1
ATOM 777 O O . PHE A 1 98 ? 9.199 -16.180 -22.479 1.00 94.31 98 PHE A O 1
ATOM 784 N N . PRO A 1 99 ? 9.594 -14.840 -20.715 1.00 95.12 99 PRO A N 1
ATOM 785 C CA . PRO A 1 99 ? 10.004 -15.946 -19.856 1.00 95.12 99 PRO A CA 1
ATOM 786 C C . PRO A 1 99 ? 8.903 -17.002 -19.675 1.00 95.12 99 PRO A C 1
ATOM 788 O O . PRO A 1 99 ? 7.739 -16.653 -19.484 1.00 95.12 99 PRO A O 1
ATOM 791 N N . LEU A 1 100 ? 9.271 -18.291 -19.641 1.00 96.31 100 LEU A N 1
ATOM 792 C CA . LEU A 1 100 ? 8.317 -19.398 -19.448 1.00 96.31 100 LEU A CA 1
ATOM 793 C C . LEU A 1 100 ? 7.502 -19.250 -18.153 1.00 96.31 100 LEU A C 1
ATOM 795 O O . LEU A 1 100 ? 6.291 -19.447 -18.151 1.00 96.31 100 LEU A O 1
ATOM 799 N N . TRP A 1 101 ? 8.143 -18.826 -17.061 1.00 96.69 101 TRP A N 1
ATOM 800 C CA 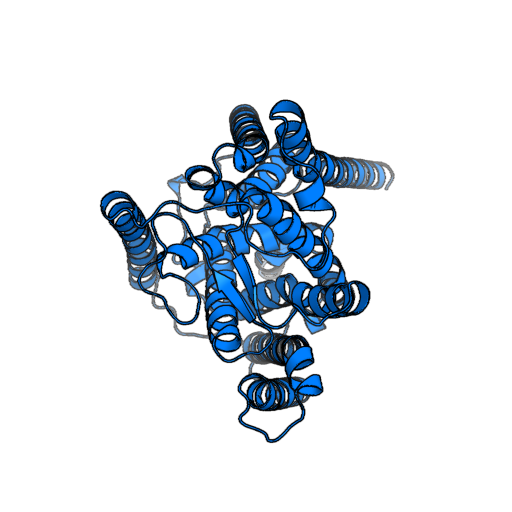. TRP A 1 101 ? 7.463 -18.563 -15.788 1.00 96.69 101 TRP A CA 1
ATOM 801 C C . TRP A 1 101 ? 6.456 -17.404 -15.864 1.00 96.69 101 TRP A C 1
ATOM 803 O O . TRP A 1 101 ? 5.531 -17.349 -15.059 1.00 96.69 101 TRP A O 1
ATOM 813 N N . GLY A 1 102 ? 6.580 -16.513 -16.853 1.00 97.38 102 GLY A N 1
ATOM 814 C CA . GLY A 1 102 ? 5.563 -15.509 -17.151 1.00 97.38 102 GLY A CA 1
ATOM 815 C C . GLY A 1 102 ? 4.292 -16.127 -17.732 1.00 97.38 102 GLY A C 1
ATOM 816 O O . GLY A 1 102 ? 3.196 -15.742 -17.337 1.00 97.38 102 GLY A O 1
ATOM 817 N N . TRP A 1 103 ? 4.423 -17.116 -18.625 1.00 97.94 103 TRP A N 1
ATOM 818 C CA . TRP A 1 103 ? 3.281 -17.877 -19.152 1.00 97.94 103 TRP A CA 1
ATOM 819 C C . TRP A 1 103 ? 2.617 -18.734 -18.074 1.00 97.94 103 TRP A C 1
ATOM 821 O O . TRP A 1 103 ? 1.389 -18.813 -18.028 1.00 97.94 103 TRP A O 1
ATOM 831 N N . LEU A 1 104 ? 3.408 -19.319 -17.168 1.00 98.00 104 LEU A N 1
ATOM 832 C CA . LEU A 1 104 ? 2.881 -20.002 -15.982 1.00 98.00 104 LEU A CA 1
ATOM 833 C C . LEU A 1 104 ? 2.091 -19.033 -15.093 1.00 98.00 104 LEU A C 1
ATOM 835 O O . LEU A 1 104 ? 0.974 -19.348 -14.693 1.00 98.00 104 LEU A O 1
ATOM 839 N N . GLY A 1 105 ? 2.629 -17.834 -14.848 1.00 98.31 105 GLY A N 1
ATOM 840 C CA . GLY A 1 105 ? 1.936 -16.775 -14.113 1.00 98.31 105 GLY A CA 1
ATOM 841 C C . GLY A 1 105 ? 0.621 -16.355 -14.772 1.00 98.31 105 GLY A C 1
ATOM 842 O O . GLY A 1 105 ? -0.396 -16.254 -14.092 1.00 98.31 105 GLY A O 1
ATOM 843 N N . LEU A 1 106 ? 0.612 -16.177 -16.097 1.00 98.56 106 LEU A N 1
ATOM 844 C CA . LEU A 1 106 ? -0.599 -15.839 -16.849 1.00 98.56 106 LEU A CA 1
ATOM 845 C C . LEU A 1 106 ? -1.644 -16.959 -16.776 1.00 98.56 106 LEU A C 1
ATOM 847 O O . LEU A 1 106 ? -2.821 -16.685 -16.570 1.00 98.56 106 LEU A O 1
ATOM 851 N N . SER A 1 107 ? -1.214 -18.215 -16.899 1.00 98.31 107 SER A N 1
ATOM 852 C CA . SER A 1 107 ? -2.104 -19.377 -16.799 1.00 98.31 107 SER A CA 1
ATOM 853 C C . SER A 1 107 ? -2.727 -19.478 -15.406 1.00 98.31 107 SER A C 1
ATOM 855 O O . SER A 1 107 ? -3.937 -19.656 -15.285 1.00 98.31 107 SER A O 1
ATOM 857 N N . LEU A 1 108 ? -1.918 -19.289 -14.355 1.00 98.12 108 LEU A N 1
ATOM 858 C CA . LEU A 1 108 ? -2.381 -19.253 -12.969 1.00 98.12 108 LEU A CA 1
ATOM 859 C C . LEU A 1 108 ? -3.378 -18.111 -12.739 1.00 98.12 108 LEU A C 1
ATOM 861 O O . LEU A 1 108 ? -4.426 -18.334 -12.141 1.00 98.12 108 LEU A O 1
ATOM 865 N N . LEU A 1 109 ? -3.072 -16.914 -13.250 1.00 98.44 109 LEU A N 1
ATOM 866 C CA . LEU A 1 109 ? -3.943 -15.746 -13.163 1.00 98.44 109 LEU A CA 1
ATOM 867 C C . LEU A 1 109 ? -5.306 -16.014 -13.810 1.00 98.44 109 LEU A C 1
ATOM 869 O O . LEU A 1 109 ? -6.332 -15.800 -13.173 1.00 98.44 109 LEU A O 1
ATOM 873 N N . LEU A 1 110 ? -5.328 -16.496 -15.056 1.00 97.81 110 LEU A N 1
ATOM 874 C CA . LEU A 1 110 ? -6.573 -16.748 -15.788 1.00 97.81 110 LEU A CA 1
ATOM 875 C C . LEU A 1 110 ? -7.402 -17.865 -15.142 1.00 97.81 110 LEU A C 1
ATOM 877 O O . LEU A 1 110 ? -8.616 -17.722 -15.008 1.00 97.81 110 LEU A O 1
ATOM 881 N N . ALA A 1 111 ? -6.758 -18.946 -14.693 1.00 96.31 111 ALA A N 1
ATOM 882 C CA . ALA A 1 111 ? -7.440 -20.034 -14.000 1.00 96.31 111 ALA A CA 1
ATOM 883 C C . ALA A 1 111 ? -8.041 -19.563 -12.666 1.00 96.31 111 ALA A C 1
ATOM 885 O O . ALA A 1 111 ? -9.224 -19.784 -12.407 1.00 96.31 111 ALA A O 1
ATOM 886 N N . ALA A 1 112 ? -7.256 -18.868 -11.839 1.00 96.75 112 ALA A N 1
ATOM 887 C CA . ALA A 1 112 ? -7.713 -18.360 -10.550 1.00 96.75 112 ALA A CA 1
ATOM 888 C C . ALA A 1 112 ? -8.787 -17.272 -10.699 1.00 96.75 112 ALA A C 1
ATOM 890 O O . ALA A 1 112 ? -9.716 -17.229 -9.897 1.00 96.75 112 ALA A O 1
ATOM 891 N N . TRP A 1 113 ? -8.718 -16.449 -11.752 1.00 96.88 113 TRP A N 1
ATOM 892 C CA . TRP A 1 113 ? -9.777 -15.499 -12.101 1.00 96.88 113 TRP A CA 1
ATOM 893 C C . TRP A 1 113 ? -11.066 -16.239 -12.465 1.00 96.88 113 TRP A C 1
ATOM 895 O O . TRP A 1 113 ? -12.120 -15.951 -11.898 1.00 96.88 113 TRP A O 1
ATOM 905 N N . GLY A 1 114 ? -10.980 -17.259 -13.325 1.00 95.94 114 GLY A N 1
ATOM 906 C CA . GLY A 1 114 ? -12.121 -18.108 -13.666 1.00 95.94 114 GLY A CA 1
ATOM 907 C C . GLY A 1 114 ? -12.777 -18.750 -12.440 1.00 95.94 114 GLY A C 1
ATOM 908 O O . GLY A 1 114 ? -14.001 -18.756 -12.331 1.00 95.94 114 GLY A O 1
ATOM 909 N N . VAL A 1 115 ? -11.981 -19.225 -11.478 1.00 95.19 115 VAL A N 1
ATOM 910 C CA . VAL A 1 115 ? -12.486 -19.740 -10.194 1.00 95.19 115 VAL A CA 1
ATOM 911 C C . VAL A 1 115 ? -13.143 -18.635 -9.358 1.00 95.19 115 VAL A C 1
ATOM 913 O O . VAL A 1 115 ? -14.276 -18.798 -8.903 1.00 95.19 115 VAL A O 1
ATOM 916 N N . SER A 1 116 ? -12.450 -17.512 -9.157 1.00 94.12 116 SER A N 1
ATOM 917 C CA . SER A 1 116 ? -12.897 -16.387 -8.325 1.00 94.12 116 SER A CA 1
ATOM 918 C C . SER A 1 116 ? -14.279 -15.883 -8.757 1.00 94.12 116 SER A C 1
ATOM 920 O O . SER A 1 116 ? -15.199 -15.799 -7.935 1.00 94.12 116 SER A O 1
ATOM 922 N N . TRP A 1 117 ? -14.458 -15.669 -10.063 1.00 94.81 117 TRP A N 1
ATOM 923 C CA . TRP A 1 117 ? -15.695 -15.165 -10.666 1.00 94.81 117 TRP A CA 1
ATOM 924 C C . TRP A 1 117 ? -16.729 -16.251 -10.982 1.00 94.81 117 TRP A C 1
ATOM 926 O O . TRP A 1 117 ? -17.722 -15.977 -11.651 1.00 94.81 117 TRP A O 1
ATOM 936 N N . ASN A 1 118 ? -16.523 -17.478 -10.490 1.00 91.44 118 ASN A N 1
ATOM 937 C CA . ASN A 1 118 ? -17.445 -18.599 -10.677 1.00 91.44 118 ASN A CA 1
ATOM 938 C C . ASN A 1 118 ? -17.721 -18.933 -12.160 1.00 91.44 118 ASN A C 1
ATOM 940 O O . ASN A 1 118 ? -18.816 -19.356 -12.522 1.00 91.44 118 ASN A O 1
ATOM 944 N N . LEU A 1 119 ? -16.722 -18.738 -13.025 1.00 88.44 119 LEU A N 1
ATOM 945 C CA . LEU A 1 119 ? -16.770 -19.114 -14.444 1.00 88.44 119 LEU A CA 1
ATOM 946 C C . LEU A 1 119 ? -16.460 -20.603 -14.654 1.00 88.44 119 LEU A C 1
ATOM 948 O O . LEU A 1 119 ? -16.695 -21.144 -15.732 1.00 88.44 119 LEU A O 1
ATOM 952 N N . LEU A 1 120 ? -15.914 -21.261 -13.629 1.00 85.62 120 LEU A N 1
ATOM 953 C CA . LEU A 1 120 ? -15.606 -22.687 -13.609 1.00 85.62 120 LEU A CA 1
ATOM 954 C C . LEU A 1 120 ? -16.485 -23.378 -12.555 1.00 85.62 120 LEU A C 1
ATOM 956 O O . LEU A 1 120 ? -16.624 -22.834 -11.457 1.00 85.62 120 LEU A O 1
ATOM 960 N N . PRO A 1 121 ? -17.045 -24.572 -12.835 1.00 84.75 121 PRO A N 1
ATOM 961 C CA . PRO A 1 121 ? -17.905 -25.306 -11.906 1.00 84.75 121 PRO A CA 1
ATOM 962 C C . PRO A 1 121 ? -17.070 -25.984 -10.808 1.00 84.75 121 PRO A C 1
ATOM 964 O O . PRO A 1 121 ? -16.949 -27.205 -10.745 1.00 84.75 121 PRO A O 1
ATOM 967 N N . VAL A 1 122 ? -16.444 -25.177 -9.955 1.00 86.88 122 VAL A N 1
ATOM 968 C CA . VAL A 1 122 ? -15.608 -25.629 -8.840 1.00 86.88 122 VAL A CA 1
ATOM 969 C C . VAL A 1 122 ? -16.295 -25.362 -7.503 1.00 86.88 122 VAL A C 1
ATOM 971 O O . VAL A 1 122 ? -17.092 -24.437 -7.364 1.00 86.88 122 VAL A O 1
ATOM 974 N N . GLY A 1 123 ? -15.986 -26.176 -6.493 1.00 86.81 123 GLY A N 1
ATOM 975 C CA . GLY A 1 123 ? -16.577 -26.028 -5.162 1.00 86.81 123 GLY A CA 1
ATOM 976 C C . GLY A 1 123 ? -16.217 -24.701 -4.480 1.00 86.81 123 GLY A C 1
ATOM 977 O O . GLY A 1 123 ? -15.154 -24.123 -4.721 1.00 86.81 123 GLY A O 1
ATOM 978 N N . GLN A 1 124 ? -17.075 -24.252 -3.557 1.00 86.00 124 GLN A N 1
ATOM 979 C CA . GLN A 1 124 ? -16.900 -23.006 -2.793 1.00 86.00 124 GLN A CA 1
ATOM 980 C C . GLN A 1 124 ? -15.554 -22.934 -2.061 1.00 86.00 124 GLN A C 1
ATOM 982 O O . GLN A 1 124 ? -14.975 -21.858 -1.946 1.00 86.00 124 GLN A O 1
ATOM 987 N N . TRP A 1 125 ? -15.019 -24.078 -1.626 1.00 87.62 125 TRP A N 1
ATOM 988 C CA . TRP A 1 125 ? -13.700 -24.137 -1.005 1.00 87.62 125 TRP A CA 1
ATOM 989 C C . TRP A 1 125 ? -12.616 -23.539 -1.913 1.00 87.62 125 TRP A C 1
ATOM 991 O O . TRP A 1 125 ? -11.900 -22.644 -1.480 1.00 87.62 125 TRP A O 1
ATOM 1001 N N . LEU A 1 126 ? -12.543 -23.935 -3.190 1.00 89.12 126 LEU A N 1
ATOM 1002 C CA . LEU A 1 126 ? -11.552 -23.386 -4.127 1.00 89.12 126 LEU A CA 1
ATOM 1003 C C . LEU A 1 126 ? -11.763 -21.891 -4.384 1.00 89.12 126 LEU A C 1
ATOM 1005 O O . LEU A 1 126 ? -10.791 -21.152 -4.525 1.00 89.12 126 LEU A O 1
ATOM 1009 N N . ARG A 1 127 ? -13.020 -21.434 -4.395 1.00 90.00 127 ARG A N 1
ATOM 1010 C CA . ARG A 1 127 ? -13.346 -20.009 -4.538 1.00 90.00 127 ARG A CA 1
ATOM 1011 C C . ARG A 1 127 ? -12.802 -19.188 -3.375 1.00 90.00 127 ARG A C 1
ATOM 1013 O O . ARG A 1 127 ? -12.138 -18.183 -3.625 1.00 90.00 127 ARG A O 1
ATOM 1020 N N . ASN A 1 128 ? -12.965 -19.678 -2.146 1.00 90.12 128 ASN A N 1
ATOM 1021 C CA . ASN A 1 128 ? -12.490 -18.991 -0.946 1.00 90.12 128 ASN A CA 1
ATOM 1022 C C . ASN A 1 128 ? -10.971 -18.745 -0.969 1.00 90.12 128 ASN A C 1
ATOM 1024 O O . ASN A 1 128 ? -10.504 -17.718 -0.490 1.00 90.12 128 ASN A O 1
ATOM 1028 N N . TRP A 1 129 ? -10.202 -19.656 -1.570 1.00 92.50 129 TRP A N 1
ATOM 1029 C CA . TRP A 1 129 ? -8.740 -19.559 -1.648 1.00 92.50 129 TRP A CA 1
ATOM 1030 C C . TRP A 1 129 ? -8.219 -18.977 -2.968 1.00 92.50 129 TRP A C 1
ATOM 1032 O O . TRP A 1 129 ? -7.009 -18.887 -3.152 1.00 92.50 129 TRP A O 1
ATOM 1042 N N . SER A 1 130 ? -9.095 -18.575 -3.892 1.00 94.62 130 SER A N 1
ATOM 1043 C CA . SER A 1 130 ? -8.707 -18.178 -5.255 1.00 94.62 130 SER A CA 1
ATOM 1044 C C . SER A 1 130 ? -7.986 -16.830 -5.352 1.00 94.62 130 SER A C 1
ATOM 1046 O O . SER A 1 130 ? -7.223 -16.614 -6.295 1.00 94.62 130 SER A O 1
ATOM 1048 N N . PHE A 1 131 ? -8.162 -15.949 -4.362 1.00 95.75 131 PHE A N 1
ATOM 1049 C CA . PHE A 1 131 ? -7.578 -14.606 -4.364 1.00 95.75 131 PHE A CA 1
ATOM 1050 C C . PHE A 1 131 ? -6.042 -14.620 -4.366 1.00 95.75 131 PHE A C 1
ATOM 1052 O O . PHE A 1 131 ? -5.411 -13.898 -5.139 1.00 95.75 131 PHE A O 1
ATOM 1059 N N . THR A 1 132 ? -5.419 -15.453 -3.527 1.00 97.00 132 THR A N 1
ATOM 1060 C CA . THR A 1 132 ? -3.953 -15.504 -3.434 1.00 97.00 132 THR A CA 1
ATOM 1061 C C . THR A 1 132 ? -3.312 -16.036 -4.723 1.00 97.00 132 THR A C 1
ATOM 1063 O O . THR A 1 132 ? -2.450 -15.340 -5.258 1.00 97.00 132 THR A O 1
ATOM 1066 N N . PRO A 1 133 ? -3.718 -17.192 -5.292 1.00 97.56 133 PRO A N 1
ATOM 1067 C CA . PRO A 1 133 ? -3.211 -17.661 -6.583 1.00 97.56 133 PRO A CA 1
ATOM 1068 C C . PRO A 1 133 ? -3.376 -16.640 -7.712 1.00 97.56 133 PRO A C 1
ATOM 1070 O O . PRO A 1 133 ? -2.459 -16.462 -8.512 1.00 97.56 133 PRO A O 1
ATOM 1073 N N . LEU A 1 134 ? -4.507 -15.933 -7.745 1.00 97.81 134 LEU A N 1
ATOM 1074 C CA . LEU A 1 134 ? -4.784 -14.871 -8.710 1.00 97.81 134 LEU A CA 1
ATOM 1075 C C . LEU A 1 134 ? -3.735 -13.752 -8.630 1.00 97.81 134 LEU A C 1
ATOM 1077 O O . LEU A 1 134 ? -3.100 -13.428 -9.636 1.00 97.81 134 LEU A O 1
ATOM 1081 N N . TRP A 1 135 ? -3.468 -13.227 -7.433 1.00 98.38 135 TRP A N 1
ATOM 1082 C CA . TRP A 1 135 ? -2.446 -12.195 -7.248 1.00 98.38 135 TRP A CA 1
ATOM 1083 C C . TRP A 1 135 ? -1.017 -12.700 -7.453 1.00 98.38 135 TRP A C 1
ATOM 1085 O O . TRP A 1 135 ? -0.197 -11.974 -8.014 1.00 98.38 135 TRP A O 1
ATOM 1095 N N . LEU A 1 136 ? -0.706 -13.942 -7.076 1.00 98.56 136 LEU A N 1
ATOM 1096 C CA . LEU A 1 136 ? 0.592 -14.553 -7.381 1.00 98.56 136 LEU A CA 1
ATOM 1097 C C . LEU A 1 136 ? 0.823 -14.646 -8.894 1.00 98.56 136 LEU A C 1
ATOM 1099 O O . LEU A 1 136 ? 1.894 -14.273 -9.377 1.00 98.56 136 LEU A O 1
ATOM 1103 N N . GLY A 1 137 ? -0.194 -15.072 -9.651 1.00 98.62 137 GLY A N 1
ATOM 1104 C CA . GLY A 1 137 ? -0.163 -15.082 -11.111 1.00 98.62 137 GLY A CA 1
ATOM 1105 C C . GLY A 1 137 ? 0.073 -13.685 -11.687 1.00 98.62 137 GLY A C 1
ATOM 1106 O O . GLY A 1 137 ? 0.963 -13.498 -12.518 1.00 98.62 137 GLY A O 1
ATOM 1107 N N . PHE A 1 138 ? -0.645 -12.678 -11.181 1.00 98.69 138 PHE A N 1
ATOM 1108 C CA . PHE A 1 138 ? -0.464 -11.287 -11.597 1.00 98.69 138 PHE A CA 1
ATOM 1109 C C . PHE A 1 138 ? 0.944 -10.748 -11.302 1.00 98.69 138 PHE A C 1
ATOM 1111 O O . PHE A 1 138 ? 1.585 -10.185 -12.189 1.00 98.69 138 PHE A O 1
ATOM 1118 N N . ILE A 1 139 ? 1.474 -10.972 -10.096 1.00 98.69 139 ILE A N 1
ATOM 1119 C CA . ILE A 1 139 ? 2.833 -10.568 -9.703 1.00 98.69 139 ILE A CA 1
ATOM 1120 C C . ILE A 1 139 ? 3.883 -11.203 -10.626 1.00 98.69 139 ILE A C 1
ATOM 1122 O O . ILE A 1 139 ? 4.820 -10.520 -11.060 1.00 98.69 139 ILE A O 1
ATOM 1126 N N . LEU A 1 140 ? 3.729 -12.489 -10.960 1.00 98.38 140 LEU A N 1
ATOM 1127 C CA . LEU A 1 140 ? 4.608 -13.169 -11.912 1.00 98.38 140 LEU A CA 1
ATOM 1128 C C . LEU A 1 140 ? 4.521 -12.536 -13.304 1.00 98.38 140 LEU A C 1
ATOM 1130 O O . LEU A 1 140 ? 5.558 -12.262 -13.905 1.00 98.38 140 LEU A O 1
ATOM 1134 N N . VAL A 1 141 ? 3.321 -12.226 -13.798 1.00 98.62 141 VAL A N 1
ATOM 1135 C CA . VAL A 1 141 ? 3.146 -11.542 -15.089 1.00 98.62 141 VAL A CA 1
ATOM 1136 C C . VAL A 1 141 ? 3.818 -10.165 -15.088 1.00 98.62 141 VAL A C 1
ATOM 1138 O O . VAL A 1 141 ? 4.548 -9.852 -16.027 1.00 98.62 141 VAL A O 1
ATOM 1141 N N . LEU A 1 142 ? 3.658 -9.358 -14.035 1.00 98.31 142 LEU A N 1
ATOM 1142 C CA . LEU A 1 142 ? 4.303 -8.040 -13.931 1.00 98.31 142 LEU A CA 1
ATOM 1143 C C . LEU A 1 142 ? 5.834 -8.135 -13.950 1.00 98.31 142 LEU A C 1
ATOM 1145 O O . LEU A 1 142 ? 6.503 -7.363 -14.647 1.00 98.31 142 LEU A O 1
ATOM 1149 N N . ASN A 1 143 ? 6.405 -9.104 -13.229 1.00 98.00 143 ASN A N 1
ATOM 1150 C CA . ASN A 1 143 ? 7.848 -9.343 -13.253 1.00 98.00 143 ASN A CA 1
ATOM 1151 C C . ASN A 1 143 ? 8.309 -9.844 -14.626 1.00 98.00 143 ASN A C 1
ATOM 1153 O O . ASN A 1 143 ? 9.346 -9.397 -15.115 1.00 98.00 143 ASN A O 1
ATOM 1157 N N . ALA A 1 144 ? 7.540 -10.717 -15.282 1.00 97.50 144 ALA A N 1
ATOM 1158 C CA . ALA A 1 144 ? 7.859 -11.230 -16.612 1.00 97.50 144 ALA A CA 1
ATOM 1159 C C . ALA A 1 144 ? 7.831 -10.118 -17.659 1.00 97.50 144 ALA A C 1
ATOM 1161 O O . ALA A 1 144 ? 8.753 -10.012 -18.464 1.00 97.50 144 ALA A O 1
ATOM 1162 N N . LEU A 1 145 ? 6.830 -9.236 -17.600 1.00 96.25 145 LEU A N 1
ATOM 1163 C CA . LEU A 1 145 ? 6.740 -8.043 -18.439 1.00 96.25 145 LEU A CA 1
ATOM 1164 C C . LEU A 1 145 ? 7.907 -7.086 -18.185 1.00 96.25 145 LEU A C 1
ATOM 1166 O O . LEU A 1 145 ? 8.487 -6.576 -19.140 1.00 96.25 145 LEU A O 1
ATOM 1170 N N . SER A 1 146 ? 8.294 -6.878 -16.925 1.00 94.75 146 SER A N 1
ATOM 1171 C CA . SER A 1 146 ? 9.464 -6.058 -16.578 1.00 94.75 146 SER A CA 1
ATOM 1172 C C . SER A 1 146 ? 10.745 -6.655 -17.163 1.00 94.75 146 SER A C 1
ATOM 1174 O O . SER A 1 146 ? 11.494 -5.960 -17.849 1.00 94.75 146 SER A O 1
ATOM 1176 N N . LYS A 1 147 ? 10.946 -7.970 -16.988 1.00 94.25 147 LYS A N 1
ATOM 1177 C CA . LYS A 1 147 ? 12.088 -8.714 -17.534 1.00 94.25 147 LYS A CA 1
ATOM 1178 C C . LYS A 1 147 ? 12.118 -8.656 -19.061 1.00 94.25 147 LYS A C 1
ATOM 1180 O O . LYS A 1 147 ? 13.182 -8.449 -19.631 1.00 94.25 147 LYS A O 1
ATOM 1185 N N . TRP A 1 148 ? 10.964 -8.799 -19.706 1.00 93.00 148 TRP A N 1
ATOM 1186 C CA . TRP A 1 148 ? 10.806 -8.739 -21.159 1.00 93.00 148 TRP A CA 1
ATOM 1187 C C . TRP A 1 148 ? 10.959 -7.329 -21.741 1.00 93.00 148 TRP A C 1
ATOM 1189 O O . TRP A 1 148 ? 11.294 -7.188 -22.911 1.00 93.00 148 TRP A O 1
ATOM 1199 N N . ARG A 1 149 ? 10.693 -6.272 -20.969 1.00 90.38 149 ARG A N 1
ATOM 1200 C CA . ARG A 1 149 ? 10.875 -4.891 -21.441 1.00 90.38 149 ARG A CA 1
ATOM 1201 C C . ARG A 1 149 ? 12.272 -4.361 -21.170 1.00 90.38 149 ARG A C 1
ATOM 1203 O O . ARG A 1 149 ? 12.823 -3.688 -22.027 1.00 90.38 149 ARG A O 1
ATOM 1210 N N . MET A 1 150 ? 12.825 -4.648 -19.995 1.00 89.44 150 MET A N 1
ATOM 1211 C CA . MET A 1 150 ? 14.034 -3.996 -19.476 1.00 89.44 150 MET A CA 1
ATOM 1212 C C . MET A 1 150 ? 15.200 -4.964 -19.238 1.00 89.44 150 MET A C 1
ATOM 1214 O O . MET A 1 150 ? 16.242 -4.554 -18.735 1.00 89.44 150 MET A O 1
ATOM 1218 N N . GLY A 1 151 ? 15.040 -6.260 -19.523 1.00 90.81 151 GLY A N 1
ATOM 1219 C CA . GLY A 1 151 ? 16.066 -7.281 -19.276 1.00 90.81 151 GLY A CA 1
ATOM 1220 C C . GLY A 1 151 ? 16.279 -7.638 -17.799 1.00 90.81 151 GLY A C 1
ATOM 1221 O O . GLY A 1 151 ? 17.030 -8.565 -17.492 1.00 90.81 151 GLY A O 1
ATOM 1222 N N . THR A 1 152 ? 15.597 -6.976 -16.863 1.00 91.25 152 THR A N 1
ATOM 1223 C CA . THR A 1 152 ? 15.654 -7.246 -15.419 1.00 91.25 152 THR A CA 1
ATOM 1224 C C . THR A 1 152 ? 14.287 -7.039 -14.766 1.00 91.25 152 THR A C 1
ATOM 1226 O O . THR A 1 152 ? 13.413 -6.380 -15.324 1.00 91.25 152 THR A O 1
ATOM 1229 N N . CYS A 1 153 ? 14.088 -7.640 -13.600 1.00 93.25 153 CYS A N 1
ATOM 1230 C CA . CYS A 1 153 ? 12.907 -7.453 -12.765 1.00 93.25 153 CYS A CA 1
ATOM 1231 C C . CYS A 1 153 ? 13.268 -7.684 -11.297 1.00 93.25 153 CYS A C 1
ATOM 1233 O O . CYS A 1 153 ? 14.353 -8.198 -10.992 1.00 93.25 153 CYS A O 1
ATOM 1235 N N . LEU A 1 154 ? 12.356 -7.338 -10.390 1.00 93.50 154 LEU A N 1
ATOM 1236 C CA . LEU A 1 154 ? 12.571 -7.474 -8.953 1.00 93.50 154 LEU A CA 1
ATOM 1237 C C . LEU A 1 154 ? 12.839 -8.936 -8.558 1.00 93.50 154 LEU A C 1
ATOM 1239 O O . LEU A 1 154 ? 13.825 -9.204 -7.873 1.00 93.50 154 LEU A O 1
ATOM 1243 N N . LEU A 1 155 ? 12.048 -9.872 -9.096 1.00 94.69 155 LEU A N 1
ATOM 1244 C CA . LEU A 1 155 ? 12.186 -11.312 -8.851 1.00 94.69 155 LEU A CA 1
ATOM 1245 C C . LEU A 1 155 ? 13.587 -11.851 -9.189 1.00 94.69 155 LEU A C 1
ATOM 1247 O O . LEU A 1 155 ? 14.140 -12.644 -8.434 1.00 94.69 155 LEU A O 1
ATOM 1251 N N . THR A 1 156 ? 14.180 -11.426 -10.311 1.00 93.56 156 THR A N 1
ATOM 1252 C CA . THR A 1 156 ? 15.501 -11.926 -10.737 1.00 93.56 156 THR A CA 1
ATOM 1253 C C . THR A 1 156 ? 16.678 -11.132 -10.183 1.00 93.56 156 THR A C 1
ATOM 1255 O O . THR A 1 156 ? 17.777 -11.665 -10.108 1.00 93.56 156 THR A O 1
ATOM 1258 N N . SER A 1 157 ? 16.488 -9.850 -9.864 1.00 92.56 157 SER A N 1
ATOM 1259 C CA . SER A 1 157 ? 17.585 -8.988 -9.399 1.00 92.56 157 SER A CA 1
ATOM 1260 C C . SER A 1 157 ? 17.771 -9.024 -7.885 1.00 92.56 157 SER A C 1
ATOM 1262 O O . SER A 1 157 ? 18.895 -8.871 -7.419 1.00 92.56 157 SER A O 1
ATOM 1264 N N . ARG A 1 158 ? 16.692 -9.229 -7.116 1.00 92.81 158 ARG A N 1
ATOM 1265 C CA . ARG A 1 158 ? 16.713 -9.282 -5.645 1.00 92.81 158 ARG A CA 1
ATOM 1266 C C . ARG A 1 158 ? 15.790 -10.385 -5.121 1.00 92.81 158 ARG A C 1
ATOM 1268 O O . ARG A 1 158 ? 14.807 -10.077 -4.448 1.00 92.81 158 ARG A O 1
ATOM 1275 N N . PRO A 1 159 ? 16.082 -11.665 -5.405 1.00 95.56 159 PRO A N 1
ATOM 1276 C CA . PRO A 1 159 ? 15.176 -12.763 -5.077 1.00 95.56 159 PRO A CA 1
ATOM 1277 C C . PRO A 1 159 ? 14.865 -12.836 -3.578 1.00 95.56 159 PRO A C 1
ATOM 1279 O O . PRO A 1 159 ? 13.704 -12.969 -3.208 1.00 95.56 159 PRO A O 1
ATOM 1282 N N . LEU A 1 160 ? 15.870 -12.680 -2.706 1.00 96.69 160 LEU A N 1
ATOM 1283 C CA . LEU A 1 160 ? 15.655 -12.726 -1.257 1.00 96.69 160 LEU A CA 1
ATOM 1284 C C . LEU A 1 160 ? 14.749 -11.585 -0.778 1.00 96.69 160 LEU A C 1
ATOM 1286 O O . LEU A 1 160 ? 13.730 -11.850 -0.145 1.00 96.69 160 LEU A O 1
ATOM 1290 N N . SER A 1 161 ? 15.074 -10.330 -1.114 1.00 96.94 161 SER A N 1
ATOM 1291 C CA . SER A 1 161 ? 14.233 -9.188 -0.737 1.00 96.94 161 SER A CA 1
ATOM 1292 C C . SER A 1 161 ? 12.824 -9.320 -1.311 1.00 96.94 161 SER A C 1
ATOM 1294 O O . SER A 1 161 ? 11.868 -9.032 -0.605 1.00 96.94 161 SER A O 1
ATOM 1296 N N . PHE A 1 162 ? 12.682 -9.801 -2.552 1.00 97.50 162 PHE A N 1
ATOM 1297 C CA . PHE A 1 162 ? 11.385 -10.053 -3.179 1.00 97.50 162 PHE A CA 1
ATOM 1298 C C . PHE A 1 162 ? 10.541 -11.052 -2.380 1.00 97.50 162 PHE A C 1
ATOM 1300 O O . PHE A 1 162 ? 9.385 -10.763 -2.085 1.00 97.50 162 PHE A O 1
ATOM 1307 N N . TRP A 1 163 ? 11.105 -12.195 -1.979 1.00 97.75 163 TRP A N 1
ATOM 1308 C CA . TRP A 1 163 ? 10.373 -13.181 -1.180 1.00 97.75 163 TRP A CA 1
ATOM 1309 C C . TRP A 1 163 ? 10.048 -12.678 0.228 1.00 97.75 163 TRP A C 1
ATOM 1311 O O . TRP A 1 163 ? 8.959 -12.944 0.728 1.00 97.75 163 TRP A O 1
ATOM 1321 N N . LEU A 1 164 ? 10.936 -11.890 0.841 1.00 98.50 164 LEU A N 1
ATOM 1322 C CA . LEU A 1 164 ? 10.690 -11.262 2.143 1.00 98.50 164 LEU A CA 1
ATOM 1323 C C . LEU A 1 164 ? 9.601 -10.173 2.099 1.00 98.50 164 LEU A C 1
ATOM 1325 O O . LEU A 1 164 ? 9.027 -9.859 3.143 1.00 98.50 164 LEU A O 1
ATOM 1329 N N . LEU A 1 165 ? 9.248 -9.638 0.920 1.00 98.56 165 LEU A N 1
ATOM 1330 C CA . LEU A 1 165 ? 8.109 -8.719 0.794 1.00 98.56 165 LEU A CA 1
ATOM 1331 C C . LEU A 1 165 ? 6.782 -9.394 1.141 1.00 98.56 165 LEU A C 1
ATOM 1333 O O . LEU A 1 165 ? 5.907 -8.709 1.652 1.00 98.56 165 LEU A O 1
ATOM 1337 N N . PHE A 1 166 ? 6.616 -10.697 0.903 1.00 98.62 166 PHE A N 1
ATOM 1338 C CA . PHE A 1 166 ? 5.361 -11.399 1.189 1.00 98.62 166 PHE A CA 1
ATOM 1339 C C . PHE A 1 166 ? 5.004 -11.417 2.687 1.00 98.62 166 PHE A C 1
ATOM 1341 O O . PHE A 1 166 ? 3.934 -10.918 3.047 1.00 98.62 166 PHE A O 1
ATOM 1348 N N . PRO A 1 167 ? 5.866 -11.913 3.599 1.00 98.50 167 PRO A N 1
ATOM 1349 C CA . PRO A 1 167 ? 5.574 -11.855 5.029 1.00 98.50 167 PRO A CA 1
ATOM 1350 C C . PRO A 1 167 ? 5.495 -10.412 5.547 1.00 98.50 167 PRO A C 1
ATOM 1352 O O . PRO A 1 167 ? 4.596 -10.104 6.330 1.00 98.50 167 PRO A O 1
ATOM 1355 N N . LEU A 1 168 ? 6.357 -9.502 5.067 1.00 98.56 168 LEU A N 1
ATOM 1356 C CA . LEU A 1 168 ? 6.282 -8.083 5.436 1.00 98.56 168 LEU A CA 1
ATOM 1357 C C . LEU A 1 168 ? 4.941 -7.458 5.020 1.00 98.56 168 LEU A C 1
ATOM 1359 O O . LEU A 1 168 ? 4.356 -6.694 5.780 1.00 98.56 168 LEU A O 1
ATOM 1363 N N . SER A 1 169 ? 4.433 -7.816 3.841 1.00 98.75 169 SER A N 1
ATOM 1364 C CA . SER A 1 169 ? 3.152 -7.345 3.311 1.00 98.75 169 SER A CA 1
ATOM 1365 C C . SER A 1 169 ? 1.972 -7.820 4.151 1.00 98.75 169 SER A C 1
ATOM 1367 O O . SER A 1 169 ? 1.030 -7.062 4.366 1.00 98.75 169 SER A O 1
ATOM 1369 N N . SER A 1 170 ? 2.038 -9.047 4.678 1.00 98.44 170 SER A N 1
ATOM 1370 C CA . SER A 1 170 ? 1.017 -9.548 5.598 1.00 98.44 170 SER A CA 1
ATOM 1371 C C . SER A 1 170 ? 0.957 -8.693 6.865 1.00 98.44 170 SER A C 1
ATOM 1373 O O . SER A 1 170 ? -0.124 -8.262 7.253 1.00 98.44 170 SER A O 1
ATOM 1375 N N . VAL A 1 171 ? 2.104 -8.405 7.491 1.00 98.19 171 VAL A N 1
ATOM 1376 C CA . VAL A 1 171 ? 2.172 -7.533 8.682 1.00 98.19 171 VAL A CA 1
ATOM 1377 C C . VAL A 1 171 ? 1.686 -6.120 8.352 1.00 98.19 171 VAL A C 1
ATOM 1379 O O . VAL A 1 171 ? 0.906 -5.539 9.103 1.00 98.19 171 VAL A O 1
ATOM 1382 N N . PHE A 1 172 ? 2.115 -5.594 7.205 1.00 98.19 172 PHE A N 1
ATOM 1383 C CA . PHE A 1 172 ? 1.735 -4.277 6.711 1.00 98.19 172 PHE A CA 1
ATOM 1384 C C . PHE A 1 172 ? 0.219 -4.121 6.561 1.00 98.19 172 PHE A C 1
ATOM 1386 O O . PHE A 1 172 ? -0.334 -3.151 7.060 1.00 98.19 172 PHE A O 1
ATOM 1393 N N . TRP A 1 173 ? -0.481 -5.070 5.937 1.00 98.31 173 TRP A N 1
ATOM 1394 C CA . TRP A 1 173 ? -1.932 -4.942 5.778 1.00 98.31 173 TRP A CA 1
ATOM 1395 C C . TRP A 1 173 ? -2.708 -5.259 7.062 1.00 98.31 173 TRP A C 1
ATOM 1397 O O . TRP A 1 173 ? -3.720 -4.620 7.335 1.00 98.31 173 TRP A O 1
ATOM 1407 N N . TRP A 1 174 ? -2.224 -6.174 7.913 1.00 97.94 174 TRP A N 1
ATOM 1408 C CA . TRP A 1 174 ? -2.832 -6.386 9.235 1.00 97.94 174 TRP A CA 1
ATOM 1409 C C . TRP A 1 174 ? -2.851 -5.112 10.085 1.00 97.94 174 TRP A C 1
ATOM 1411 O O . TRP A 1 174 ? -3.752 -4.933 10.903 1.00 97.94 174 TRP A O 1
ATOM 1421 N N . TYR A 1 175 ? -1.900 -4.201 9.871 1.00 97.88 175 TYR A N 1
ATOM 1422 C CA . TYR A 1 175 ? -1.946 -2.878 10.480 1.00 97.88 175 TYR A CA 1
ATOM 1423 C C . TYR A 1 175 ? -3.127 -2.030 9.971 1.00 97.88 175 TYR A C 1
ATOM 1425 O O . TYR A 1 175 ? -3.806 -1.393 10.774 1.00 97.88 175 TYR A O 1
ATOM 1433 N N . PHE A 1 176 ? -3.442 -2.070 8.674 1.00 97.62 176 PHE A N 1
ATOM 1434 C CA . PHE A 1 176 ? -4.641 -1.419 8.132 1.00 97.62 176 PHE A CA 1
ATOM 1435 C C . PHE A 1 176 ? -5.926 -2.049 8.664 1.00 97.62 176 PHE A C 1
ATOM 1437 O O . PHE A 1 176 ? -6.842 -1.317 9.024 1.00 97.62 176 PHE A O 1
ATOM 1444 N N . GLU A 1 177 ? -5.979 -3.376 8.802 1.00 96.62 177 GLU A N 1
ATOM 1445 C CA . GLU A 1 177 ? -7.100 -4.054 9.467 1.00 96.62 177 GLU A CA 1
ATOM 1446 C C . GLU A 1 177 ? -7.255 -3.594 10.917 1.00 96.62 177 GLU A C 1
ATOM 1448 O O . GLU A 1 177 ? -8.371 -3.344 11.364 1.00 96.62 177 GLU A O 1
ATOM 1453 N N . PHE A 1 178 ? -6.145 -3.425 11.642 1.00 95.50 178 PHE A N 1
ATOM 1454 C CA . PHE A 1 178 ? -6.143 -2.869 12.993 1.00 95.50 178 PHE A CA 1
ATOM 1455 C C . PHE A 1 178 ? -6.708 -1.442 13.027 1.00 95.50 178 PHE A C 1
ATOM 1457 O O . PHE A 1 178 ? -7.599 -1.168 13.831 1.00 95.50 178 PHE A O 1
ATOM 1464 N N . LEU A 1 179 ? -6.257 -0.551 12.139 1.00 95.62 179 LEU A N 1
ATOM 1465 C CA . LEU A 1 179 ? -6.790 0.811 12.043 1.00 95.62 179 LEU A CA 1
ATOM 1466 C C . LEU A 1 179 ? -8.265 0.833 11.623 1.00 95.62 179 LEU A C 1
ATOM 1468 O O . LEU A 1 179 ? -9.051 1.647 12.110 1.00 95.62 179 LEU A O 1
ATOM 1472 N N . ASN A 1 180 ? -8.669 -0.087 10.751 1.00 95.56 180 ASN A N 1
ATOM 1473 C CA . ASN A 1 180 ? -10.049 -0.218 10.308 1.00 95.56 180 ASN A CA 1
ATOM 1474 C C . ASN A 1 180 ? -10.985 -0.618 11.455 1.00 95.56 180 ASN A C 1
ATOM 1476 O O . ASN A 1 180 ? -12.160 -0.271 11.425 1.00 95.56 180 ASN A O 1
ATOM 1480 N N . ARG A 1 181 ? -10.474 -1.223 12.537 1.00 92.81 181 ARG A N 1
ATOM 1481 C CA . ARG A 1 181 ? -11.254 -1.434 13.770 1.00 92.81 181 ARG A CA 1
ATOM 1482 C C . ARG A 1 181 ? -11.584 -0.150 14.522 1.00 92.81 181 ARG A C 1
ATOM 1484 O O . ARG A 1 181 ? -12.227 -0.247 15.552 1.00 92.81 181 ARG A O 1
ATOM 1491 N N . PHE A 1 182 ? -11.142 1.022 14.073 1.00 92.62 182 PHE A N 1
ATOM 1492 C CA . PHE A 1 182 ? -11.566 2.309 14.630 1.00 92.62 182 PHE A CA 1
ATOM 1493 C C . PHE A 1 182 ? -12.596 2.997 13.740 1.00 92.62 182 PHE A C 1
ATOM 1495 O O . PHE A 1 182 ? -13.535 3.602 14.255 1.00 92.62 182 PHE A O 1
ATOM 1502 N N . VAL A 1 183 ? -12.471 2.847 12.420 1.00 93.56 183 VAL A N 1
ATOM 1503 C CA . VAL A 1 183 ? -13.263 3.612 11.446 1.00 93.56 183 VAL A CA 1
ATOM 1504 C C . VAL A 1 183 ? -14.264 2.792 10.645 1.00 93.56 183 VAL A C 1
ATOM 1506 O O . VAL A 1 183 ? -15.192 3.389 10.141 1.00 93.56 183 VAL A O 1
ATOM 1509 N N . GLU A 1 184 ? -14.122 1.468 10.544 1.00 93.88 184 GLU A N 1
ATOM 1510 C CA . GLU A 1 184 ? -15.051 0.562 9.838 1.00 93.88 184 GLU A CA 1
ATOM 1511 C C . GLU A 1 184 ? -15.346 0.929 8.368 1.00 93.88 184 GLU A C 1
ATOM 1513 O O . GLU A 1 184 ? -16.427 0.683 7.837 1.00 93.88 184 GLU A O 1
ATOM 1518 N N . ASN A 1 185 ? -14.340 1.447 7.658 1.00 94.94 185 ASN A N 1
ATOM 1519 C CA . ASN A 1 185 ? -14.465 1.827 6.249 1.00 94.94 185 ASN A CA 1
ATOM 1520 C C . ASN A 1 185 ? -14.667 0.648 5.296 1.00 94.94 185 ASN A C 1
ATOM 1522 O O . ASN A 1 185 ? -15.174 0.845 4.189 1.00 94.94 185 ASN A O 1
ATOM 1526 N N . TRP A 1 186 ? -14.248 -0.558 5.677 1.00 95.25 186 TRP A N 1
ATOM 1527 C CA . TRP A 1 186 ? -14.536 -1.777 4.924 1.00 95.25 186 TRP A CA 1
ATOM 1528 C C . TRP A 1 186 ? -14.840 -2.955 5.844 1.00 95.25 186 TRP A C 1
ATOM 1530 O O . TRP A 1 186 ? -14.415 -2.993 6.998 1.00 95.25 186 TRP A O 1
ATOM 1540 N N . TYR A 1 187 ? -15.564 -3.936 5.317 1.00 94.75 187 TYR A N 1
ATOM 1541 C CA . TYR A 1 187 ? -15.826 -5.212 5.980 1.00 94.75 187 TYR A CA 1
ATOM 1542 C C . TYR A 1 187 ? -15.878 -6.348 4.958 1.00 94.75 187 TYR A C 1
ATOM 1544 O O . TYR A 1 187 ? -16.066 -6.118 3.762 1.00 94.75 187 TYR A O 1
ATOM 1552 N N . TYR A 1 188 ? -15.703 -7.582 5.428 1.00 94.50 188 TYR A N 1
ATOM 1553 C CA . TYR A 1 188 ? -15.695 -8.771 4.581 1.00 94.50 188 TYR A CA 1
ATOM 1554 C C . TYR A 1 188 ? -17.037 -9.495 4.632 1.00 94.50 188 TYR A C 1
ATOM 1556 O O . TYR A 1 188 ? -17.569 -9.747 5.710 1.00 94.50 188 TYR A O 1
ATOM 1564 N N . VAL A 1 189 ? -17.549 -9.860 3.458 1.00 92.94 189 VAL A N 1
ATOM 1565 C CA . VAL A 1 189 ? -18.740 -10.697 3.280 1.00 92.94 189 VAL A CA 1
ATOM 1566 C C . VAL A 1 189 ? -18.300 -12.098 2.865 1.00 92.94 189 VAL A C 1
ATOM 1568 O O . VAL A 1 189 ? -17.386 -12.256 2.049 1.00 92.94 189 VAL A O 1
ATOM 1571 N N . GLY A 1 190 ? -18.957 -13.119 3.409 1.00 89.50 190 GLY A N 1
ATOM 1572 C CA . GLY A 1 190 ? -18.671 -14.523 3.115 1.00 89.50 190 GLY A CA 1
ATOM 1573 C C . GLY A 1 190 ? -17.612 -15.164 4.006 1.00 89.50 190 GLY A C 1
ATOM 1574 O O . GLY A 1 190 ? -17.121 -16.250 3.694 1.00 89.50 190 GLY A O 1
ATOM 1575 N N . VAL A 1 191 ? -17.261 -14.497 5.108 1.00 90.12 191 VAL A N 1
ATOM 1576 C CA . VAL A 1 191 ? -16.332 -14.985 6.143 1.00 90.12 191 VAL A CA 1
ATOM 1577 C C . VAL A 1 191 ? -17.039 -15.309 7.463 1.00 90.12 191 VAL A C 1
ATOM 1579 O O . VAL A 1 191 ? -16.397 -15.702 8.433 1.00 90.12 191 VAL A O 1
ATOM 1582 N N . GLU A 1 192 ? -18.364 -15.172 7.519 1.00 86.00 192 GLU A N 1
ATOM 1583 C CA . GLU A 1 192 ? -19.179 -15.317 8.730 1.00 86.00 192 GLU A CA 1
ATOM 1584 C C . GLU A 1 192 ? -19.145 -16.750 9.273 1.00 86.00 192 GLU A C 1
ATOM 1586 O O . GLU A 1 192 ? -19.239 -16.965 10.481 1.00 86.00 192 GLU A O 1
ATOM 1591 N N . THR A 1 193 ? -18.979 -17.722 8.373 1.00 84.56 193 THR A N 1
ATOM 1592 C CA . THR A 1 193 ? -18.872 -19.151 8.684 1.00 84.56 193 THR A CA 1
ATOM 1593 C C . THR A 1 193 ? -17.443 -19.606 8.989 1.00 84.56 193 THR A C 1
ATOM 1595 O O . THR A 1 193 ? -17.231 -20.784 9.263 1.00 84.56 193 THR A O 1
ATOM 1598 N N . PHE A 1 194 ? -16.440 -18.728 8.882 1.00 89.88 194 PHE A N 1
ATOM 1599 C CA . PHE A 1 194 ? -15.043 -19.132 9.048 1.00 89.88 194 PHE A CA 1
ATOM 1600 C C . PHE A 1 194 ? -14.654 -19.146 10.522 1.00 89.88 194 PHE A C 1
ATOM 1602 O O . PHE A 1 194 ? -14.972 -18.230 11.281 1.00 89.88 194 PHE A O 1
ATOM 1609 N N . GLY A 1 195 ? -13.890 -20.165 10.917 1.00 93.38 195 GLY A N 1
ATOM 1610 C CA . GLY A 1 195 ? -13.199 -20.148 12.203 1.00 93.38 195 GLY A CA 1
ATOM 1611 C C . GLY A 1 195 ? -12.079 -19.102 12.219 1.00 93.38 195 GLY A C 1
ATOM 1612 O O . GLY A 1 195 ? -11.530 -18.744 11.174 1.00 93.38 195 GLY A O 1
ATOM 1613 N N . SER A 1 196 ? -11.681 -18.658 13.412 1.00 93.69 196 SER A N 1
ATOM 1614 C CA . SER A 1 196 ? -10.627 -17.652 13.593 1.00 93.69 196 SER A CA 1
ATOM 1615 C C . SER A 1 196 ? -9.320 -18.036 12.889 1.00 93.69 196 SER A C 1
ATOM 1617 O O . SER A 1 196 ? -8.771 -17.243 12.132 1.00 93.69 196 SER A O 1
ATOM 1619 N N . LEU A 1 197 ? -8.850 -19.278 13.049 1.00 94.38 197 LEU A N 1
ATOM 1620 C CA . LEU A 1 197 ? -7.614 -19.732 12.401 1.00 94.38 197 LEU A CA 1
ATOM 1621 C C . LEU A 1 197 ? -7.723 -19.743 10.868 1.00 94.38 197 LEU A C 1
ATOM 1623 O O . LEU A 1 197 ? -6.807 -19.298 10.180 1.00 94.38 197 LEU A O 1
ATOM 1627 N N . GLN A 1 198 ? -8.849 -20.220 10.331 1.00 93.75 198 GLN A N 1
ATOM 1628 C CA . GLN A 1 198 ? -9.080 -20.271 8.886 1.00 93.75 198 GLN A CA 1
ATOM 1629 C C . GLN A 1 198 ? -9.044 -18.868 8.275 1.00 93.75 198 GLN A C 1
ATOM 1631 O O . GLN A 1 198 ? -8.358 -18.649 7.277 1.00 93.75 198 GLN A O 1
ATOM 1636 N N . TYR A 1 199 ? -9.747 -17.916 8.893 1.00 94.81 199 TYR A N 1
ATOM 1637 C CA . TYR A 1 199 ? -9.732 -16.525 8.456 1.00 94.81 199 TYR A CA 1
ATOM 1638 C C . TYR A 1 199 ? -8.331 -15.920 8.562 1.00 94.81 199 TYR A C 1
ATOM 1640 O O . TYR A 1 199 ? -7.866 -15.330 7.594 1.00 94.81 199 TYR A O 1
ATOM 1648 N N . ALA A 1 200 ? -7.627 -16.116 9.684 1.00 95.75 200 ALA A N 1
ATOM 1649 C CA . ALA A 1 200 ? -6.276 -15.586 9.869 1.00 95.75 200 ALA A CA 1
ATOM 1650 C C . ALA A 1 200 ? -5.307 -16.069 8.780 1.00 95.75 200 ALA A C 1
ATOM 1652 O O . ALA A 1 200 ? -4.553 -15.262 8.236 1.00 95.75 200 ALA A O 1
ATOM 1653 N N . LEU A 1 201 ? -5.343 -17.360 8.434 1.00 95.19 201 LEU A N 1
ATOM 1654 C CA . LEU A 1 201 ? -4.490 -17.934 7.392 1.00 95.19 201 LEU A CA 1
ATOM 1655 C C . LEU A 1 201 ? -4.835 -17.382 6.007 1.00 95.19 201 LEU A C 1
ATOM 1657 O O . LEU A 1 201 ? -3.949 -16.911 5.296 1.00 95.19 201 LEU A O 1
ATOM 1661 N N . MET A 1 202 ? -6.115 -17.400 5.635 1.00 94.94 202 MET A N 1
ATOM 1662 C CA . MET A 1 202 ? -6.558 -16.912 4.329 1.00 94.94 202 MET A CA 1
ATOM 1663 C C . MET A 1 202 ? -6.292 -15.411 4.162 1.00 94.94 202 MET A C 1
ATOM 1665 O O . MET A 1 202 ? -5.739 -14.998 3.144 1.00 94.94 202 MET A O 1
ATOM 1669 N N . ALA A 1 203 ? -6.630 -14.606 5.171 1.00 96.38 203 ALA A N 1
ATOM 1670 C CA . ALA A 1 203 ? -6.389 -13.169 5.171 1.00 96.38 203 ALA A CA 1
ATOM 1671 C C . ALA A 1 203 ? -4.887 -12.872 5.073 1.00 96.38 203 ALA A C 1
ATOM 1673 O O . ALA A 1 203 ? -4.477 -12.127 4.192 1.00 96.38 203 ALA A O 1
ATOM 1674 N N . SER A 1 204 ? -4.043 -13.533 5.875 1.00 98.12 204 SER A N 1
ATOM 1675 C CA . SER A 1 204 ? -2.584 -13.341 5.816 1.00 98.12 204 SER A CA 1
ATOM 1676 C C . SER A 1 204 ? -2.004 -13.677 4.439 1.00 98.12 204 SER A C 1
ATOM 1678 O O . SER A 1 204 ? -1.162 -12.944 3.920 1.00 98.12 204 SER A O 1
ATOM 1680 N N . LEU A 1 205 ? -2.484 -14.748 3.797 1.00 97.81 205 LEU A N 1
ATOM 1681 C CA . LEU A 1 205 ? -2.076 -15.093 2.435 1.00 97.81 205 LEU A CA 1
ATOM 1682 C C . LEU A 1 205 ? -2.538 -14.053 1.409 1.00 97.81 205 LEU A C 1
ATOM 1684 O O . LEU A 1 205 ? -1.761 -13.699 0.524 1.00 97.81 205 LEU A O 1
ATOM 1688 N N . ALA A 1 206 ? -3.762 -13.535 1.513 1.00 97.19 206 ALA A N 1
ATOM 1689 C CA . ALA A 1 206 ? -4.243 -12.460 0.646 1.00 97.19 206 ALA A CA 1
ATOM 1690 C C . ALA A 1 206 ? -3.402 -11.183 0.831 1.00 97.19 206 ALA A C 1
ATOM 1692 O O . ALA A 1 206 ? -2.859 -10.635 -0.131 1.00 97.19 206 ALA A O 1
ATOM 1693 N N . PHE A 1 207 ? -3.204 -10.777 2.082 1.00 98.44 207 PHE A N 1
ATOM 1694 C CA . PHE A 1 207 ? -2.457 -9.593 2.504 1.00 98.44 207 PHE A CA 1
ATOM 1695 C C . PHE A 1 207 ? -0.978 -9.647 2.123 1.00 98.44 207 PHE A C 1
ATOM 1697 O O . PHE A 1 207 ? -0.368 -8.616 1.834 1.00 98.44 207 PHE A O 1
ATOM 1704 N N . SER A 1 208 ? -0.398 -10.846 2.038 1.00 98.62 208 SER A N 1
ATOM 1705 C CA . SER A 1 208 ? 0.991 -11.041 1.617 1.00 98.62 208 SER A CA 1
ATOM 1706 C C . SER A 1 208 ? 1.290 -10.547 0.193 1.00 98.62 208 SER A C 1
ATOM 1708 O O . SER A 1 208 ? 2.447 -10.348 -0.167 1.00 98.62 208 SER A O 1
ATOM 1710 N N . THR A 1 209 ? 0.266 -10.322 -0.632 1.00 98.56 209 THR A N 1
ATOM 1711 C CA . THR A 1 209 ? 0.438 -9.983 -2.053 1.00 98.56 209 THR A CA 1
ATOM 1712 C C . THR A 1 209 ? 0.528 -8.481 -2.340 1.00 98.56 209 THR A C 1
ATOM 1714 O O . THR A 1 209 ? 0.897 -8.088 -3.448 1.00 98.56 209 THR A O 1
ATOM 1717 N N . VAL A 1 210 ? 0.260 -7.628 -1.347 1.00 98.62 210 VAL A N 1
ATOM 1718 C CA . VAL A 1 210 ? 0.132 -6.173 -1.522 1.00 98.62 210 VAL A CA 1
ATOM 1719 C C . VAL A 1 210 ? 1.450 -5.499 -1.912 1.00 98.62 210 VAL A C 1
ATOM 1721 O O . VAL A 1 210 ? 1.563 -4.954 -3.014 1.00 98.62 210 VAL A O 1
ATOM 1724 N N . LEU A 1 211 ? 2.473 -5.565 -1.054 1.00 98.62 211 LEU A N 1
ATOM 1725 C CA . LEU A 1 211 ? 3.789 -4.982 -1.341 1.00 98.62 211 LEU A CA 1
ATOM 1726 C C . LEU A 1 211 ? 4.450 -5.575 -2.598 1.00 98.62 211 LEU A C 1
ATOM 1728 O O . LEU A 1 211 ? 4.909 -4.786 -3.433 1.00 98.62 211 LEU A O 1
ATOM 1732 N N . PRO A 1 212 ? 4.513 -6.912 -2.796 1.00 98.56 212 PRO A N 1
ATOM 1733 C CA . PRO A 1 212 ? 5.111 -7.459 -4.011 1.00 98.56 212 PRO A CA 1
ATOM 1734 C C . PRO A 1 212 ? 4.319 -7.071 -5.267 1.00 98.56 212 PRO A C 1
ATOM 1736 O O . PRO A 1 212 ? 4.943 -6.806 -6.295 1.00 98.56 212 PRO A O 1
ATOM 1739 N N . GLY A 1 213 ? 2.989 -6.951 -5.198 1.00 98.50 213 GLY A N 1
ATOM 1740 C CA . GLY A 1 213 ? 2.152 -6.436 -6.287 1.00 98.50 213 GLY A CA 1
ATOM 1741 C C . GLY A 1 213 ? 2.518 -5.009 -6.684 1.00 98.50 213 GLY A C 1
ATOM 1742 O O . GLY A 1 213 ? 2.916 -4.762 -7.826 1.00 98.50 213 GLY A O 1
ATOM 1743 N N . VAL A 1 214 ? 2.456 -4.077 -5.729 1.00 98.75 214 VAL A N 1
ATOM 1744 C CA . VAL A 1 214 ? 2.739 -2.651 -5.974 1.00 98.75 214 VAL A CA 1
ATOM 1745 C C . VAL A 1 214 ? 4.176 -2.434 -6.444 1.00 98.75 214 VAL A C 1
ATOM 1747 O O . VAL A 1 214 ? 4.400 -1.687 -7.398 1.00 98.75 214 VAL A O 1
ATOM 1750 N N . LEU A 1 215 ? 5.162 -3.104 -5.838 1.00 98.38 215 LEU A N 1
ATOM 1751 C CA . LEU A 1 215 ? 6.556 -2.945 -6.253 1.00 98.38 215 LEU A CA 1
ATOM 1752 C C . LEU A 1 215 ? 6.865 -3.580 -7.610 1.00 98.38 215 LEU A C 1
ATOM 1754 O O . LEU A 1 215 ? 7.667 -3.020 -8.357 1.00 98.38 215 LEU A O 1
ATOM 1758 N N . SER A 1 216 ? 6.215 -4.690 -7.965 1.00 98.38 216 SER A N 1
ATOM 1759 C CA . SER A 1 216 ? 6.355 -5.285 -9.302 1.00 98.38 216 SER A CA 1
ATOM 1760 C C . SER A 1 216 ? 5.725 -4.400 -10.377 1.00 98.38 216 SER A C 1
ATOM 1762 O O . SER A 1 216 ? 6.289 -4.254 -11.461 1.00 98.38 216 SER A O 1
ATOM 1764 N N . MET A 1 217 ? 4.599 -3.748 -10.065 1.00 98.44 217 MET A N 1
ATOM 1765 C CA . MET A 1 217 ? 3.994 -2.740 -10.937 1.00 98.44 217 MET A CA 1
ATOM 1766 C C . MET A 1 217 ? 4.910 -1.517 -11.084 1.00 98.44 217 MET A C 1
ATOM 1768 O O . MET A 1 217 ? 5.154 -1.061 -12.199 1.00 98.44 217 MET A O 1
ATOM 1772 N N . ASN A 1 218 ? 5.494 -1.029 -9.986 1.00 97.12 218 ASN A N 1
ATOM 1773 C CA . ASN A 1 218 ? 6.467 0.065 -10.015 1.00 97.12 218 ASN A CA 1
ATOM 1774 C C . ASN A 1 218 ? 7.701 -0.282 -10.855 1.00 97.12 218 ASN A C 1
ATOM 1776 O O . ASN A 1 218 ? 8.172 0.568 -11.611 1.00 97.12 218 ASN A O 1
ATOM 1780 N N . GLU A 1 219 ? 8.204 -1.516 -10.758 1.00 94.88 219 GLU A N 1
ATOM 1781 C CA . GLU A 1 219 ? 9.299 -1.998 -11.600 1.00 94.88 219 GLU A CA 1
ATOM 1782 C C . GLU A 1 219 ? 8.896 -1.970 -13.078 1.00 94.88 219 GLU A C 1
ATOM 1784 O O . GLU A 1 219 ? 9.604 -1.375 -13.884 1.00 94.88 219 GLU A O 1
ATOM 1789 N N . LEU A 1 220 ? 7.718 -2.486 -13.441 1.00 94.44 220 LEU A N 1
ATOM 1790 C CA . LEU A 1 220 ? 7.220 -2.427 -14.818 1.00 94.44 220 LEU A CA 1
ATOM 1791 C C . LEU A 1 220 ? 7.105 -0.983 -15.323 1.00 94.44 220 LEU A C 1
ATOM 1793 O O . LEU A 1 220 ? 7.535 -0.672 -16.438 1.00 94.44 220 LEU A O 1
ATOM 1797 N N . LEU A 1 221 ? 6.572 -0.079 -14.499 1.00 93.75 221 LEU A N 1
ATOM 1798 C CA . LEU A 1 221 ? 6.403 1.328 -14.851 1.00 93.75 221 LEU A CA 1
ATOM 1799 C C . LEU A 1 221 ? 7.729 2.101 -14.938 1.00 93.75 221 LEU A C 1
ATOM 1801 O O . LEU A 1 221 ? 7.737 3.188 -15.514 1.00 93.75 221 LEU A O 1
ATOM 1805 N N . LYS A 1 222 ? 8.867 1.557 -14.472 1.00 90.31 222 LYS A N 1
ATOM 1806 C CA . LYS A 1 222 ? 10.197 2.124 -14.789 1.00 90.31 222 LYS A CA 1
ATOM 1807 C C . LYS A 1 222 ? 10.488 2.099 -16.291 1.00 90.31 222 LYS A C 1
ATOM 1809 O O . LYS A 1 222 ? 11.269 2.923 -16.759 1.00 90.31 222 LYS A O 1
ATOM 1814 N N . SER A 1 223 ? 9.847 1.204 -17.049 1.00 86.56 223 SER A N 1
ATOM 1815 C CA . SER A 1 223 ? 9.945 1.193 -18.516 1.00 86.56 223 SER A CA 1
ATOM 1816 C C . SER A 1 223 ? 9.223 2.374 -19.176 1.00 86.56 223 SER A C 1
ATOM 1818 O O . SER A 1 223 ? 9.506 2.695 -20.326 1.00 86.56 223 SER A O 1
ATOM 1820 N N . VAL A 1 224 ? 8.322 3.055 -18.457 1.00 87.50 224 VAL A N 1
ATOM 1821 C CA . VAL A 1 224 ? 7.519 4.160 -18.987 1.00 87.50 224 VAL A CA 1
ATOM 1822 C C . VAL A 1 224 ? 8.248 5.486 -18.758 1.00 87.50 224 VAL A C 1
ATOM 1824 O O . VAL A 1 224 ? 8.223 6.058 -17.666 1.00 87.50 224 VAL A O 1
ATOM 1827 N N . ARG A 1 225 ? 8.863 6.018 -19.823 1.00 81.12 225 ARG A N 1
ATOM 1828 C CA . ARG A 1 225 ? 9.680 7.251 -19.788 1.00 81.12 225 ARG A CA 1
ATOM 1829 C C . ARG A 1 225 ? 8.921 8.501 -19.340 1.00 81.12 225 ARG A C 1
ATOM 1831 O O . ARG A 1 225 ? 9.550 9.459 -18.900 1.00 81.12 225 ARG A O 1
ATOM 1838 N N . LEU A 1 226 ? 7.586 8.493 -19.395 1.00 85.75 226 LEU A N 1
ATOM 1839 C CA . LEU A 1 226 ? 6.740 9.573 -18.875 1.00 85.75 226 LEU A CA 1
ATOM 1840 C C . LEU A 1 226 ? 7.163 9.995 -17.459 1.00 85.75 226 LEU A C 1
ATOM 1842 O O . LEU A 1 226 ? 7.328 11.183 -17.185 1.00 85.75 226 LEU A O 1
ATOM 1846 N N . PHE A 1 227 ? 7.387 9.016 -16.581 1.00 86.38 227 PHE A N 1
ATOM 1847 C CA . PHE A 1 227 ? 7.754 9.260 -15.189 1.00 86.38 227 PHE A CA 1
ATOM 1848 C C . PHE A 1 227 ? 9.182 9.775 -15.014 1.00 86.38 227 PHE A C 1
ATOM 1850 O O . PHE A 1 227 ? 9.507 10.271 -13.950 1.00 86.38 227 PHE A O 1
ATOM 1857 N N . GLU A 1 228 ? 10.046 9.682 -16.021 1.00 80.44 228 GLU A N 1
ATOM 1858 C CA . GLU A 1 228 ? 11.421 10.182 -15.935 1.00 80.44 228 GLU A CA 1
ATOM 1859 C C . GLU A 1 228 ? 11.494 11.688 -16.234 1.00 80.44 228 GLU A C 1
ATOM 1861 O O . GLU A 1 228 ? 12.285 12.391 -15.611 1.00 80.44 228 GLU A O 1
ATOM 1866 N N . TYR A 1 229 ? 10.638 12.191 -17.136 1.00 81.06 229 TYR A N 1
ATOM 1867 C CA . TYR A 1 229 ? 10.770 13.548 -17.688 1.00 81.06 229 TYR A CA 1
ATOM 1868 C C . TYR A 1 229 ? 9.594 14.490 -17.398 1.00 81.06 229 TYR A C 1
ATOM 1870 O O . TYR A 1 229 ? 9.791 15.700 -17.319 1.00 81.06 229 TYR A O 1
ATOM 1878 N N . ALA A 1 230 ? 8.364 13.988 -17.242 1.00 85.62 230 ALA A N 1
ATOM 1879 C CA . ALA A 1 230 ? 7.178 14.855 -17.154 1.00 85.62 230 ALA A CA 1
ATOM 1880 C C . ALA A 1 230 ? 7.042 15.589 -15.807 1.00 85.62 230 ALA A C 1
ATOM 1882 O O . ALA A 1 230 ? 6.406 16.645 -15.702 1.00 85.62 230 ALA A O 1
ATOM 1883 N N . PHE A 1 231 ? 7.640 15.019 -14.763 1.00 86.94 231 PHE A N 1
ATOM 1884 C CA . PHE A 1 231 ? 7.465 15.439 -13.375 1.00 86.94 231 PHE A CA 1
ATOM 1885 C C . PHE A 1 231 ? 8.739 16.054 -12.792 1.00 86.94 231 PHE A C 1
ATOM 1887 O O . PHE A 1 231 ? 9.023 15.893 -11.609 1.00 86.94 231 PHE A O 1
ATOM 1894 N N . ILE A 1 232 ? 9.496 16.782 -13.613 1.00 86.69 232 ILE A N 1
ATOM 1895 C CA . ILE A 1 232 ? 10.629 17.593 -13.159 1.00 86.69 232 ILE A CA 1
ATOM 1896 C C . ILE A 1 232 ? 10.112 18.976 -12.727 1.00 86.69 232 ILE A C 1
ATOM 1898 O O . ILE A 1 232 ? 9.261 19.584 -13.388 1.00 86.69 232 ILE A O 1
ATOM 1902 N N . PHE A 1 233 ? 10.580 19.446 -11.573 1.00 84.50 233 PHE A N 1
ATOM 1903 C CA . PHE A 1 233 ? 10.202 20.708 -10.943 1.00 84.50 233 PHE A CA 1
ATOM 1904 C C . PHE A 1 233 ? 11.451 21.405 -10.390 1.00 84.50 233 PHE A C 1
ATOM 1906 O O . PHE A 1 233 ? 11.821 21.218 -9.232 1.00 84.50 233 PHE A O 1
ATOM 1913 N N . GLU A 1 234 ? 12.061 22.271 -11.202 1.00 82.12 234 GLU A N 1
ATOM 1914 C CA . GLU A 1 234 ? 13.284 23.003 -10.831 1.00 82.12 234 GLU A CA 1
ATOM 1915 C C . GLU A 1 234 ? 13.133 23.814 -9.534 1.00 82.12 234 GLU A C 1
ATOM 1917 O O . GLU A 1 234 ? 14.046 23.859 -8.719 1.00 82.12 234 GLU A O 1
ATOM 1922 N N . GLY A 1 235 ? 11.951 24.385 -9.273 1.00 82.81 235 GLY A N 1
ATOM 1923 C CA . GLY A 1 235 ? 11.699 25.164 -8.053 1.00 82.81 235 GLY A CA 1
ATOM 1924 C C . GLY A 1 235 ? 11.738 24.359 -6.745 1.00 82.81 235 GLY A C 1
ATOM 1925 O O . GLY A 1 235 ? 11.772 24.958 -5.667 1.00 82.81 235 GLY A O 1
ATOM 1926 N N . LEU A 1 236 ? 11.716 23.024 -6.821 1.00 82.06 236 LEU A N 1
ATOM 1927 C CA . LEU A 1 236 ? 11.864 22.133 -5.667 1.00 82.06 236 LEU A CA 1
ATOM 1928 C C . LEU A 1 236 ? 13.314 21.699 -5.430 1.00 82.06 236 LEU A C 1
ATOM 1930 O O . LEU A 1 236 ? 13.609 21.210 -4.341 1.00 82.06 236 LEU A O 1
ATOM 1934 N N . LYS A 1 237 ? 14.194 21.877 -6.421 1.00 84.62 237 LYS A N 1
ATOM 1935 C CA . LYS A 1 237 ? 15.573 21.394 -6.394 1.00 84.62 237 LYS A CA 1
ATOM 1936 C C . LYS A 1 237 ? 16.368 22.039 -5.258 1.00 84.62 237 LYS A C 1
ATOM 1938 O O . LYS A 1 237 ? 16.286 23.246 -5.040 1.00 84.62 237 LYS A O 1
ATOM 1943 N N . GLY A 1 238 ? 17.138 21.228 -4.534 1.00 76.88 238 GLY A N 1
ATOM 1944 C CA . GLY A 1 238 ? 17.985 21.685 -3.425 1.00 76.88 238 GLY A CA 1
ATOM 1945 C C . GLY A 1 238 ? 17.218 22.070 -2.156 1.00 76.88 238 GLY A C 1
ATOM 1946 O O . GLY A 1 238 ? 17.818 22.561 -1.201 1.00 76.88 238 GLY A O 1
ATOM 1947 N N . ARG A 1 239 ? 15.897 21.847 -2.110 1.00 81.75 239 ARG A N 1
ATOM 1948 C CA . ARG A 1 239 ? 15.142 21.954 -0.859 1.00 81.75 239 ARG A CA 1
ATOM 1949 C C . ARG A 1 239 ? 15.406 20.719 -0.009 1.00 81.75 239 ARG A C 1
ATOM 1951 O O . ARG A 1 239 ? 15.459 19.603 -0.516 1.00 81.75 239 ARG A O 1
ATOM 1958 N N . HIS A 1 240 ? 15.501 20.919 1.298 1.00 81.50 240 HIS A N 1
ATOM 1959 C CA . HIS A 1 240 ? 15.620 19.830 2.259 1.00 81.50 240 HIS A CA 1
ATOM 1960 C C . HIS A 1 240 ? 14.432 19.857 3.223 1.00 81.50 240 HIS A C 1
ATOM 1962 O O . HIS A 1 240 ? 13.974 20.942 3.604 1.00 81.50 240 HIS A O 1
ATOM 1968 N N . PRO A 1 241 ? 13.899 18.686 3.607 1.00 84.00 241 PRO A N 1
ATOM 1969 C CA . PRO A 1 241 ? 12.836 18.625 4.595 1.00 84.00 241 PRO A CA 1
ATOM 1970 C C . PRO A 1 241 ? 13.343 19.186 5.930 1.00 84.00 241 PRO A C 1
ATOM 1972 O O . PRO A 1 241 ? 14.377 18.768 6.449 1.00 84.00 241 PRO A O 1
ATOM 1975 N N . ARG A 1 242 ? 12.617 20.162 6.479 1.00 89.50 242 ARG A N 1
ATOM 1976 C CA . ARG A 1 242 ? 12.984 20.822 7.735 1.00 89.50 242 ARG A CA 1
ATOM 1977 C C . ARG A 1 242 ? 12.488 19.997 8.929 1.00 89.50 242 ARG A C 1
ATOM 1979 O O . ARG A 1 242 ? 11.362 19.497 8.905 1.00 89.50 242 ARG A O 1
ATOM 1986 N N . LYS A 1 243 ? 13.316 19.850 9.970 1.00 92.19 243 LYS A N 1
ATOM 1987 C CA . LYS A 1 243 ? 13.000 19.015 11.148 1.00 92.19 243 LYS A CA 1
ATOM 1988 C C . LYS A 1 243 ? 11.823 19.548 11.969 1.00 92.19 243 LYS A C 1
ATOM 1990 O O . LYS A 1 243 ? 11.021 18.756 12.453 1.00 92.19 243 LYS A O 1
ATOM 1995 N N . ASP A 1 244 ? 11.685 20.868 12.073 1.00 94.31 244 ASP A N 1
ATOM 1996 C CA . ASP A 1 244 ? 10.544 21.548 12.704 1.00 94.31 244 ASP A CA 1
ATOM 1997 C C . ASP A 1 244 ? 9.223 21.186 12.008 1.00 94.31 244 ASP A C 1
ATOM 1999 O O . ASP A 1 244 ? 8.270 20.760 12.659 1.00 94.31 244 ASP A O 1
ATOM 2003 N N . LEU A 1 245 ? 9.191 21.259 10.674 1.00 92.75 245 LEU A N 1
ATOM 2004 C CA . LEU A 1 245 ? 8.021 20.878 9.889 1.00 92.75 245 LEU A CA 1
ATOM 2005 C C . LEU A 1 245 ? 7.738 19.375 10.001 1.00 92.75 245 LEU A C 1
ATOM 2007 O O . LEU A 1 245 ? 6.586 18.985 10.168 1.00 92.75 245 LEU A O 1
ATOM 2011 N N . ALA A 1 246 ? 8.774 18.533 9.951 1.00 93.88 246 ALA A N 1
ATOM 2012 C CA . ALA A 1 246 ? 8.624 17.092 10.137 1.00 93.88 246 ALA A CA 1
ATOM 2013 C C . ALA A 1 246 ? 8.030 16.754 11.514 1.00 93.88 246 ALA A C 1
ATOM 2015 O O . ALA A 1 246 ? 7.175 15.874 11.606 1.00 93.88 246 ALA A O 1
ATOM 2016 N N . LEU A 1 247 ? 8.428 17.472 12.572 1.00 96.06 247 LEU A N 1
ATOM 2017 C CA . LEU A 1 247 ? 7.854 17.305 13.908 1.00 96.06 247 LEU A CA 1
ATOM 2018 C C . LEU A 1 247 ? 6.390 17.740 13.957 1.00 96.06 247 LEU A C 1
ATOM 2020 O O . LEU A 1 247 ? 5.565 16.999 14.476 1.00 96.06 247 LEU A O 1
ATOM 2024 N N . ALA A 1 248 ? 6.047 18.895 13.383 1.00 96.88 248 ALA A N 1
ATOM 2025 C CA . ALA A 1 248 ? 4.658 19.347 13.321 1.00 96.88 248 ALA A CA 1
ATOM 2026 C C . ALA A 1 248 ? 3.768 18.328 12.586 1.00 96.88 248 ALA A C 1
ATOM 2028 O O . ALA A 1 248 ? 2.715 17.942 13.090 1.00 96.88 248 ALA A O 1
ATOM 2029 N N . VAL A 1 249 ? 4.228 17.826 11.435 1.00 96.31 249 VAL A N 1
ATOM 2030 C CA . VAL A 1 249 ? 3.534 16.781 10.665 1.00 96.31 249 VAL A CA 1
ATOM 2031 C C . VAL A 1 249 ? 3.410 15.484 11.466 1.00 96.31 249 VAL A C 1
ATOM 2033 O O . VAL A 1 249 ? 2.346 14.865 11.452 1.00 96.31 249 VAL A O 1
ATOM 2036 N N . LEU A 1 250 ? 4.460 15.087 12.192 1.00 97.44 250 LEU A N 1
ATOM 2037 C CA . LEU A 1 250 ? 4.430 13.912 13.062 1.00 97.44 250 LEU A CA 1
ATOM 2038 C C . LEU A 1 250 ? 3.356 14.069 14.142 1.00 97.44 250 LEU A C 1
ATOM 2040 O O . LEU A 1 250 ? 2.502 13.201 14.267 1.00 97.44 250 LEU A O 1
ATOM 2044 N N . LEU A 1 251 ? 3.354 15.186 14.873 1.00 97.81 251 LEU A N 1
ATOM 2045 C CA . LEU A 1 251 ? 2.397 15.447 15.951 1.00 97.81 251 LEU A CA 1
ATOM 2046 C C . LEU A 1 251 ? 0.949 15.469 15.447 1.00 97.81 251 LEU A C 1
ATOM 2048 O O . LEU A 1 251 ? 0.085 14.860 16.070 1.00 97.81 251 LEU A O 1
ATOM 2052 N N . ILE A 1 252 ? 0.691 16.101 14.297 1.00 97.19 252 ILE A N 1
ATOM 2053 C CA . ILE A 1 252 ? -0.642 16.116 13.672 1.00 97.19 252 ILE A CA 1
ATOM 2054 C C . ILE A 1 252 ? -1.070 14.699 13.270 1.00 97.19 252 ILE A C 1
ATOM 2056 O O . ILE A 1 252 ? -2.205 14.306 13.530 1.00 97.19 252 ILE A O 1
ATOM 2060 N N . SER A 1 253 ? -0.164 13.913 12.681 1.00 97.44 253 SER A N 1
ATOM 2061 C CA . SER A 1 253 ? -0.454 12.534 12.261 1.00 97.44 253 SER A CA 1
ATOM 2062 C C . SER A 1 253 ? -0.755 11.633 13.462 1.00 97.44 253 SER A C 1
ATOM 2064 O O . SER A 1 253 ? -1.704 10.853 13.428 1.00 97.44 253 SER A O 1
ATOM 2066 N N . VAL A 1 254 ? 0.014 11.782 14.546 1.00 97.62 254 VAL A N 1
ATOM 2067 C CA . VAL A 1 254 ? -0.172 11.059 15.813 1.00 97.62 254 VAL A CA 1
ATOM 2068 C C . VAL A 1 254 ? -1.494 11.433 16.475 1.00 97.62 254 VAL A C 1
ATOM 2070 O O . VAL A 1 254 ? -2.253 10.545 16.855 1.00 97.62 254 VAL A O 1
ATOM 2073 N N . ALA A 1 255 ? -1.801 12.728 16.573 1.00 96.31 255 ALA A N 1
ATOM 2074 C CA . ALA A 1 255 ? -3.069 13.196 17.123 1.00 96.31 255 ALA A CA 1
ATOM 2075 C C . ALA A 1 255 ? -4.255 12.691 16.291 1.00 96.31 255 ALA A C 1
ATOM 2077 O O . ALA A 1 255 ? -5.231 12.195 16.843 1.00 96.31 255 ALA A O 1
ATOM 2078 N N . GLY A 1 256 ? -4.143 12.743 14.963 1.00 95.94 256 GLY A N 1
ATOM 2079 C CA . GLY A 1 256 ? -5.149 12.218 14.048 1.00 95.94 256 GLY A CA 1
ATOM 2080 C C . GLY A 1 256 ? -5.416 10.724 14.229 1.00 95.94 256 GLY A C 1
ATOM 2081 O O . GLY A 1 256 ? -6.572 10.325 14.330 1.00 95.94 256 GLY A O 1
ATOM 2082 N N . LEU A 1 257 ? -4.358 9.912 14.337 1.00 96.31 257 LEU A N 1
ATOM 2083 C CA . LEU A 1 257 ? -4.468 8.476 14.621 1.00 96.31 257 LEU A CA 1
ATOM 2084 C C . LEU A 1 257 ? -5.075 8.197 16.003 1.00 96.31 257 LEU A C 1
ATOM 2086 O O . LEU A 1 257 ? -5.851 7.261 16.145 1.00 96.31 257 LEU A O 1
ATOM 2090 N N . GLY A 1 258 ? -4.765 9.010 17.016 1.00 95.44 258 GLY A N 1
ATOM 2091 C CA . GLY A 1 258 ? -5.383 8.878 18.338 1.00 95.44 258 GLY A CA 1
ATOM 2092 C C . GLY A 1 258 ? -6.864 9.268 18.355 1.00 95.44 258 GLY A C 1
ATOM 2093 O O . GLY A 1 258 ? -7.668 8.647 19.042 1.00 95.44 258 GLY A O 1
ATOM 2094 N N . LEU A 1 259 ? -7.261 10.273 17.577 1.00 94.88 259 LEU A N 1
ATOM 2095 C CA . LEU A 1 259 ? -8.629 10.798 17.586 1.00 94.88 259 LEU A CA 1
ATOM 2096 C C . LEU A 1 259 ? -9.563 10.108 16.583 1.00 94.88 259 LEU A C 1
ATOM 2098 O O . LEU A 1 259 ? -10.771 10.338 16.628 1.00 94.88 259 LEU A O 1
ATOM 2102 N N . MET A 1 260 ? -9.051 9.256 15.688 1.00 92.94 260 MET A N 1
ATOM 2103 C CA . MET A 1 260 ? -9.855 8.674 14.605 1.00 92.94 260 MET A CA 1
ATOM 2104 C C . MET A 1 260 ? -11.040 7.831 15.089 1.00 92.94 260 MET A C 1
ATOM 2106 O O . MET A 1 260 ? -12.064 7.805 14.418 1.00 92.94 260 MET A O 1
ATOM 2110 N N . GLY A 1 261 ? -10.938 7.191 16.259 1.00 89.62 261 GLY A N 1
ATOM 2111 C CA . GLY A 1 261 ? -12.059 6.444 16.839 1.00 89.62 261 GLY A CA 1
ATOM 2112 C C . GLY A 1 261 ? -13.185 7.331 17.394 1.00 89.62 261 GLY A C 1
ATOM 2113 O O . GLY A 1 261 ? -14.317 6.872 17.477 1.00 89.62 261 GLY A O 1
ATOM 2114 N N . LEU A 1 262 ? -12.905 8.599 17.731 1.00 91.12 262 LEU A N 1
ATOM 2115 C CA . LEU A 1 262 ? -13.926 9.570 18.158 1.00 91.12 262 LEU A CA 1
ATOM 2116 C C . LEU A 1 262 ? -14.657 10.209 16.981 1.00 91.12 262 LEU A C 1
ATOM 2118 O O . LEU A 1 262 ? -15.855 10.466 17.053 1.00 91.12 262 LEU A O 1
ATOM 2122 N N . PHE A 1 263 ? -13.918 10.501 15.912 1.00 93.50 263 PHE A N 1
ATOM 2123 C CA . PHE A 1 263 ? -14.441 11.183 14.732 1.00 93.50 263 PHE A CA 1
ATOM 2124 C C . PHE A 1 263 ? -14.224 10.333 13.473 1.00 93.50 263 PHE A C 1
ATOM 2126 O O . PHE A 1 263 ? -13.574 10.805 12.532 1.00 93.50 263 PHE A O 1
ATOM 2133 N N . PRO A 1 264 ? -14.749 9.090 13.428 1.00 92.81 264 PRO A N 1
ATOM 2134 C CA . PRO A 1 264 ? -14.466 8.159 12.340 1.00 92.81 264 PRO A CA 1
ATOM 2135 C C . PRO A 1 264 ? -14.931 8.700 10.989 1.00 92.81 264 PRO A C 1
ATOM 2137 O O . PRO A 1 264 ? -14.239 8.518 9.995 1.00 92.81 264 PRO A O 1
ATOM 2140 N N . ASP A 1 265 ? -16.024 9.464 10.952 1.00 94.06 265 ASP A N 1
ATOM 2141 C CA . ASP A 1 265 ? -16.535 10.028 9.702 1.00 94.06 265 ASP A CA 1
ATOM 2142 C C . ASP A 1 265 ? -15.617 11.080 9.065 1.00 94.06 265 ASP A C 1
ATOM 2144 O O . ASP A 1 265 ? -15.586 11.219 7.844 1.00 94.06 265 ASP A O 1
ATOM 2148 N N . TYR A 1 266 ? -14.832 11.800 9.869 1.00 94.50 266 TYR A N 1
ATOM 2149 C CA . TYR A 1 266 ? -13.989 12.901 9.392 1.00 94.50 266 TYR A CA 1
ATOM 2150 C C . TYR A 1 266 ? -12.511 12.528 9.307 1.00 94.50 266 TYR A C 1
ATOM 2152 O O . TYR A 1 266 ? -11.807 12.987 8.409 1.00 94.50 266 TYR A O 1
ATOM 2160 N N . LEU A 1 267 ? -12.026 11.716 10.248 1.00 95.56 267 LEU A N 1
ATOM 2161 C CA . LEU A 1 267 ? -10.608 11.387 10.381 1.00 95.56 267 LEU A CA 1
ATOM 2162 C C . LEU A 1 267 ? -10.220 10.082 9.683 1.00 95.56 267 LEU A C 1
ATOM 2164 O O . LEU A 1 267 ? -9.030 9.777 9.623 1.00 95.56 267 LEU A O 1
ATOM 2168 N N . PHE A 1 268 ? -11.162 9.342 9.087 1.00 94.50 268 PHE A N 1
ATOM 2169 C CA . PHE A 1 268 ? -10.816 8.140 8.325 1.00 94.50 268 PHE A CA 1
ATOM 2170 C C . PHE A 1 268 ? -9.774 8.339 7.208 1.00 94.50 268 PHE A C 1
ATOM 2172 O O . PHE A 1 268 ? -8.996 7.412 6.994 1.00 94.50 268 PHE A O 1
ATOM 2179 N N . PRO A 1 269 ? -9.640 9.495 6.515 1.00 95.19 269 PRO A N 1
ATOM 2180 C CA . PRO A 1 269 ? -8.580 9.648 5.517 1.00 95.19 269 PRO A CA 1
ATOM 2181 C C . PRO A 1 269 ? -7.178 9.543 6.133 1.00 95.19 269 PRO A C 1
ATOM 2183 O O . PRO A 1 269 ? -6.229 9.163 5.450 1.00 95.19 269 PRO A O 1
ATOM 2186 N N . LEU A 1 270 ? -7.039 9.838 7.432 1.00 96.06 270 LEU A N 1
ATOM 2187 C CA . LEU A 1 270 ? -5.770 9.745 8.148 1.00 96.06 270 LEU A CA 1
ATOM 2188 C C . LEU A 1 270 ? -5.312 8.299 8.341 1.00 96.06 270 LEU A C 1
ATOM 2190 O O . LEU A 1 270 ? -4.108 8.081 8.424 1.00 96.06 270 LEU A O 1
ATOM 2194 N N . LEU A 1 271 ? -6.218 7.316 8.300 1.00 95.44 271 LEU A N 1
ATOM 2195 C CA . LEU A 1 271 ? -5.847 5.898 8.241 1.00 95.44 271 LEU A CA 1
ATOM 2196 C C . LEU A 1 271 ? -4.927 5.611 7.043 1.00 95.44 271 LEU A C 1
ATOM 2198 O O . LEU A 1 271 ? -3.991 4.833 7.171 1.00 95.44 271 LEU A O 1
ATOM 2202 N N . TRP A 1 272 ? -5.161 6.272 5.903 1.00 95.88 272 TRP A N 1
ATOM 2203 C CA . TRP A 1 272 ? -4.427 6.057 4.649 1.00 95.88 272 TRP A CA 1
ATOM 2204 C C . TRP A 1 272 ? -3.192 6.947 4.473 1.00 95.88 272 TRP A C 1
ATOM 2206 O O . TRP A 1 272 ? -2.383 6.707 3.581 1.00 95.88 272 TRP A O 1
ATOM 2216 N N . VAL A 1 273 ? -3.072 8.025 5.254 1.00 96.31 273 VAL A N 1
ATOM 2217 C CA . VAL A 1 273 ? -2.039 9.056 5.046 1.00 96.31 273 VAL A CA 1
ATOM 2218 C C . VAL A 1 273 ? -1.085 9.158 6.231 1.00 96.31 273 VAL A C 1
ATOM 2220 O O . VAL A 1 273 ? 0.124 9.297 6.034 1.00 96.31 273 VAL A O 1
ATOM 2223 N N . SER A 1 274 ? -1.589 9.079 7.464 1.00 97.00 274 SER A N 1
ATOM 2224 C CA . SER A 1 274 ? -0.764 9.226 8.665 1.00 97.00 274 SER A CA 1
ATOM 2225 C C . SER A 1 274 ? 0.363 8.199 8.771 1.00 97.00 274 SER A C 1
ATOM 2227 O O . SER A 1 274 ? 1.451 8.613 9.173 1.00 97.00 274 SER A O 1
ATOM 2229 N N . PRO A 1 275 ? 0.199 6.912 8.401 1.00 97.00 275 PRO A N 1
ATOM 2230 C CA . PRO A 1 275 ? 1.298 5.954 8.503 1.00 97.00 275 PRO A CA 1
ATOM 2231 C C . PRO A 1 275 ? 2.519 6.351 7.667 1.00 97.00 275 PRO A C 1
ATOM 2233 O O . PRO A 1 275 ? 3.645 6.404 8.175 1.00 97.00 275 PRO A O 1
ATOM 2236 N N . LEU A 1 276 ? 2.287 6.756 6.414 1.00 96.44 276 LEU A N 1
ATOM 2237 C CA . LEU A 1 276 ? 3.311 7.337 5.551 1.00 96.44 276 LEU A CA 1
ATOM 2238 C C . LEU A 1 276 ? 3.953 8.580 6.182 1.00 96.44 276 LEU A C 1
ATOM 2240 O O . LEU A 1 276 ? 5.180 8.685 6.212 1.00 96.44 276 LEU A O 1
ATOM 2244 N N . LEU A 1 277 ? 3.144 9.519 6.686 1.00 96.44 277 LEU A N 1
ATOM 2245 C CA . LEU A 1 277 ? 3.643 10.767 7.270 1.00 96.44 277 LEU A CA 1
ATOM 2246 C C . LEU A 1 277 ? 4.496 10.525 8.519 1.00 96.44 277 LEU A C 1
ATOM 2248 O O . LEU A 1 277 ? 5.563 11.124 8.641 1.00 96.44 277 LEU A O 1
ATOM 2252 N N . VAL A 1 278 ? 4.088 9.613 9.404 1.00 97.31 278 VAL A N 1
ATOM 2253 C CA . VAL A 1 278 ? 4.859 9.216 10.592 1.00 97.31 278 VAL A CA 1
ATOM 2254 C C . VAL A 1 278 ? 6.218 8.656 10.178 1.00 97.31 278 VAL A C 1
ATOM 2256 O O . VAL A 1 278 ? 7.247 9.133 10.662 1.00 97.31 278 VAL A O 1
ATOM 2259 N N . ILE A 1 279 ? 6.249 7.697 9.243 1.00 96.06 279 ILE A N 1
ATOM 2260 C CA . ILE A 1 279 ? 7.504 7.098 8.766 1.00 96.06 279 ILE A CA 1
ATOM 2261 C C . ILE A 1 279 ? 8.392 8.169 8.123 1.00 96.06 279 ILE A C 1
ATOM 2263 O O . ILE A 1 279 ? 9.569 8.280 8.463 1.00 96.06 279 ILE A O 1
ATOM 2267 N N . CYS A 1 280 ? 7.853 8.992 7.221 1.00 94.56 280 CYS A N 1
ATOM 2268 C CA . CYS A 1 280 ? 8.615 10.047 6.557 1.00 94.56 280 CYS A CA 1
ATOM 2269 C C . CYS A 1 280 ? 9.179 11.073 7.548 1.00 94.56 280 CYS A C 1
ATOM 2271 O O . CYS A 1 280 ? 10.365 11.397 7.467 1.00 94.56 280 CYS A O 1
ATOM 2273 N N . SER A 1 281 ? 8.374 11.549 8.499 1.00 95.62 281 SER A N 1
ATOM 2274 C CA . SER A 1 281 ? 8.816 12.508 9.510 1.00 95.62 281 SER A CA 1
ATOM 2275 C C . SER A 1 281 ? 9.920 11.943 10.395 1.00 95.62 281 SER A C 1
ATOM 2277 O O . SER A 1 281 ? 10.932 12.610 10.616 1.00 95.62 281 SER A O 1
ATOM 2279 N N . LEU A 1 282 ? 9.776 10.702 10.864 1.00 96.00 282 LEU A N 1
ATOM 2280 C CA . LEU A 1 282 ? 10.811 10.052 11.664 1.00 96.00 282 LEU A CA 1
ATOM 2281 C C . LEU A 1 282 ? 12.097 9.867 10.861 1.00 96.00 282 LEU A C 1
ATOM 2283 O O . LEU A 1 282 ? 13.177 10.144 11.376 1.00 96.00 282 LEU A O 1
ATOM 2287 N N . LYS A 1 283 ? 12.014 9.491 9.582 1.00 94.31 283 LYS A N 1
ATOM 2288 C CA . LYS A 1 283 ? 13.214 9.350 8.752 1.00 94.31 283 LYS A CA 1
ATOM 2289 C C . LYS A 1 283 ? 13.999 10.657 8.607 1.00 94.31 283 LYS A C 1
ATOM 2291 O O . LYS A 1 283 ? 15.227 10.636 8.685 1.00 94.31 283 LYS A O 1
ATOM 2296 N N . VAL A 1 284 ? 13.302 11.788 8.473 1.00 92.94 284 VAL A N 1
ATOM 2297 C CA . VAL A 1 284 ? 13.921 13.127 8.473 1.00 92.94 284 VAL A CA 1
ATOM 2298 C C . VAL A 1 284 ? 14.602 13.417 9.815 1.00 92.94 284 VAL A C 1
ATOM 2300 O O . VAL A 1 284 ? 15.716 13.935 9.852 1.00 92.94 284 VAL A O 1
ATOM 2303 N N . TRP A 1 285 ? 13.971 13.056 10.933 1.00 92.62 285 TRP A N 1
ATOM 2304 C CA . TRP A 1 285 ? 14.535 13.271 12.268 1.00 92.62 285 TRP A CA 1
ATOM 2305 C C . TRP A 1 285 ? 15.790 12.435 12.536 1.00 92.62 285 TRP A C 1
ATOM 2307 O O . TRP A 1 285 ? 16.792 12.976 13.017 1.00 92.62 285 TRP A O 1
ATOM 2317 N N . PHE A 1 286 ? 15.753 11.154 12.166 1.00 92.56 286 PHE A N 1
ATOM 2318 C CA . PHE A 1 286 ? 16.855 10.199 12.315 1.00 92.56 286 PHE A CA 1
ATOM 2319 C C . PHE A 1 286 ? 17.950 10.350 11.244 1.00 92.56 286 PHE A C 1
ATOM 2321 O O . PHE A 1 286 ? 18.968 9.659 11.323 1.00 92.56 286 PHE A O 1
ATOM 2328 N N . ASN A 1 287 ? 17.786 11.272 10.284 1.00 89.75 287 ASN A N 1
ATOM 2329 C CA . ASN A 1 287 ? 18.691 11.484 9.148 1.00 89.75 287 ASN A CA 1
ATOM 2330 C C . ASN A 1 287 ? 18.968 10.179 8.374 1.00 89.75 287 ASN A C 1
ATOM 2332 O O . ASN A 1 287 ? 20.123 9.849 8.095 1.00 89.75 287 ASN A O 1
ATOM 2336 N N . VAL A 1 288 ? 17.918 9.412 8.074 1.00 89.50 288 VAL A N 1
ATOM 2337 C CA . VAL A 1 288 ? 18.006 8.210 7.230 1.00 89.50 288 VAL A CA 1
ATOM 2338 C C . VAL A 1 288 ? 17.380 8.481 5.852 1.00 89.50 288 VAL A C 1
ATOM 2340 O O . VAL A 1 288 ? 16.468 9.312 5.752 1.00 89.50 288 VAL A O 1
ATOM 2343 N N . PRO A 1 289 ? 17.829 7.783 4.789 1.00 85.12 289 PRO A N 1
ATOM 2344 C CA . PRO A 1 289 ? 17.321 7.960 3.440 1.00 85.12 289 PRO A CA 1
ATOM 2345 C C . PRO A 1 289 ? 15.800 7.906 3.378 1.00 85.12 289 PRO A C 1
ATOM 2347 O O . PRO A 1 289 ? 15.149 6.937 3.791 1.00 85.12 289 PRO A O 1
ATOM 2350 N N . ASN A 1 290 ? 15.224 8.981 2.857 1.00 85.12 290 ASN A N 1
ATOM 2351 C CA . ASN A 1 290 ? 13.790 9.154 2.736 1.00 85.12 290 ASN A CA 1
ATOM 2352 C C . ASN A 1 290 ? 13.434 9.652 1.336 1.00 85.12 290 ASN A C 1
ATOM 2354 O O . ASN A 1 290 ? 14.195 10.359 0.679 1.00 85.12 290 ASN A O 1
ATOM 2358 N N . LEU A 1 291 ? 12.243 9.262 0.885 1.00 85.00 291 LEU A N 1
ATOM 2359 C CA . LEU A 1 291 ? 11.752 9.569 -0.453 1.00 85.00 291 LEU A CA 1
ATOM 2360 C C . LEU A 1 291 ? 11.689 11.080 -0.720 1.00 85.00 291 LEU A C 1
ATOM 2362 O O . LEU A 1 291 ? 12.022 11.518 -1.817 1.00 85.00 291 LEU A O 1
ATOM 2366 N N . LEU A 1 292 ? 11.284 11.869 0.279 1.00 81.19 292 LEU A N 1
ATOM 2367 C CA . LEU A 1 292 ? 11.127 13.318 0.145 1.00 81.19 292 LEU A CA 1
ATOM 2368 C C . LEU A 1 292 ? 12.462 14.009 -0.124 1.00 81.19 292 LEU A C 1
ATOM 2370 O O . LEU A 1 292 ? 12.556 14.826 -1.032 1.00 81.19 292 LEU A O 1
ATOM 2374 N N . GLU A 1 293 ? 13.508 13.649 0.611 1.00 81.69 293 GLU A N 1
ATOM 2375 C CA . GLU A 1 293 ? 14.854 14.177 0.403 1.00 81.69 293 GLU A CA 1
ATOM 2376 C C . GLU A 1 293 ? 15.401 13.840 -0.989 1.00 81.69 293 GLU A C 1
ATOM 2378 O O . GLU A 1 293 ? 15.958 14.707 -1.660 1.00 81.69 293 GLU A O 1
ATOM 2383 N N . LEU A 1 294 ? 15.183 12.617 -1.479 1.00 79.69 294 LEU A N 1
ATOM 2384 C CA . LEU A 1 294 ? 15.624 12.196 -2.817 1.00 79.69 294 LEU A CA 1
ATOM 2385 C C . LEU A 1 294 ? 14.874 12.927 -3.942 1.00 79.69 294 LEU A C 1
ATOM 2387 O O . LEU A 1 294 ? 15.445 13.271 -4.979 1.00 79.69 294 LEU A O 1
ATOM 2391 N N . VAL A 1 295 ? 13.594 13.211 -3.727 1.00 81.88 295 VAL A N 1
ATOM 2392 C CA . VAL A 1 295 ? 12.747 13.946 -4.672 1.00 81.88 295 VAL A CA 1
ATOM 2393 C C . VAL A 1 295 ? 13.074 15.439 -4.670 1.00 81.88 295 VAL A C 1
ATOM 2395 O O . VAL A 1 295 ? 13.168 16.041 -5.737 1.00 81.88 295 VAL A O 1
ATOM 2398 N N . PHE A 1 296 ? 13.280 16.049 -3.501 1.00 83.00 296 PHE A N 1
ATOM 2399 C CA . PHE A 1 296 ? 13.600 17.474 -3.401 1.00 83.00 296 PHE A CA 1
ATOM 2400 C C . PHE A 1 296 ? 15.050 17.783 -3.790 1.00 83.00 296 PHE A C 1
ATOM 2402 O O . PHE A 1 296 ? 15.300 18.791 -4.444 1.00 83.00 296 PHE A O 1
ATOM 2409 N N . SER A 1 297 ? 16.006 16.902 -3.490 1.00 80.00 297 SER A N 1
ATOM 2410 C CA . SER A 1 297 ? 17.392 17.073 -3.956 1.00 80.00 297 SER A CA 1
ATOM 2411 C C . SER A 1 297 ? 17.487 17.060 -5.484 1.00 80.00 297 SER A C 1
ATOM 2413 O O . SER A 1 297 ? 18.158 17.911 -6.067 1.00 80.00 297 SER A O 1
ATOM 2415 N N . SER A 1 298 ? 16.769 16.147 -6.145 1.00 79.81 298 SER A N 1
ATOM 2416 C CA . SER A 1 298 ? 16.769 16.020 -7.608 1.00 79.81 298 SER A CA 1
ATOM 2417 C C . SER A 1 298 ? 15.772 16.941 -8.324 1.00 79.81 298 SER A C 1
ATOM 2419 O O . SER A 1 298 ? 15.895 17.142 -9.530 1.00 79.81 298 SER A O 1
ATOM 2421 N N . GLY A 1 299 ? 14.774 17.482 -7.616 1.00 84.19 299 GLY A N 1
ATOM 2422 C CA . GLY A 1 299 ? 13.630 18.173 -8.219 1.00 84.19 299 GLY A CA 1
ATOM 2423 C C . GLY A 1 299 ? 12.727 17.247 -9.049 1.00 84.19 299 GLY A C 1
ATOM 242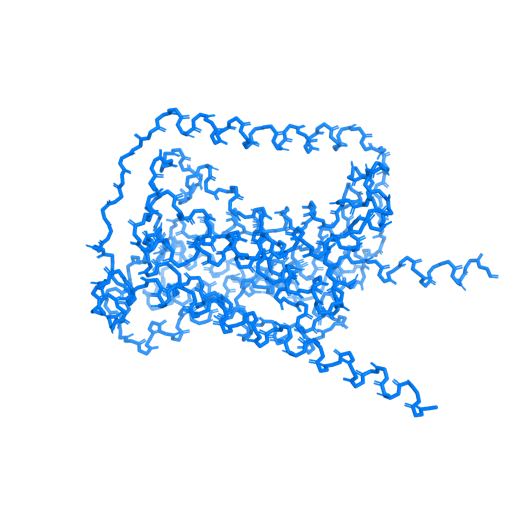4 O O . GLY A 1 299 ? 11.881 17.732 -9.801 1.00 84.19 299 GLY A O 1
ATOM 2425 N N . ASN A 1 300 ? 12.897 15.923 -8.955 1.00 87.50 300 ASN A N 1
ATOM 2426 C CA . ASN A 1 300 ? 12.189 14.943 -9.773 1.00 87.50 300 ASN A CA 1
ATOM 2427 C C . ASN A 1 300 ? 11.083 14.245 -8.967 1.00 87.50 300 ASN A C 1
ATOM 2429 O O . ASN A 1 300 ? 11.341 13.336 -8.179 1.00 87.50 300 ASN A O 1
ATOM 2433 N N . LEU A 1 301 ? 9.830 14.636 -9.212 1.00 89.56 301 LEU A N 1
ATOM 2434 C CA . LEU A 1 301 ? 8.622 14.005 -8.660 1.00 89.56 301 LEU A CA 1
ATOM 2435 C C . LEU A 1 301 ? 8.178 12.761 -9.447 1.00 89.56 301 LEU A C 1
ATOM 2437 O O . LEU A 1 301 ? 7.180 12.127 -9.109 1.00 89.56 301 LEU A O 1
ATOM 2441 N N . GLY A 1 302 ? 8.929 12.382 -10.474 1.00 91.12 302 GLY A N 1
ATOM 2442 C CA . GLY A 1 302 ? 8.726 11.199 -11.293 1.00 91.12 302 GLY A CA 1
ATOM 2443 C C . GLY A 1 302 ? 8.528 9.904 -10.513 1.00 91.12 302 GLY A C 1
ATOM 2444 O O . GLY A 1 302 ? 7.532 9.214 -10.740 1.00 91.12 302 GLY A O 1
ATOM 2445 N N . PRO A 1 303 ? 9.411 9.572 -9.552 1.00 92.12 303 PRO A N 1
ATOM 2446 C CA . PRO A 1 303 ? 9.231 8.391 -8.718 1.00 92.12 303 PRO A CA 1
ATOM 2447 C C . PRO A 1 303 ? 7.977 8.435 -7.841 1.00 92.12 303 PRO A C 1
ATOM 2449 O O . PRO A 1 303 ? 7.329 7.407 -7.674 1.00 92.12 303 PRO A O 1
ATOM 2452 N N . VAL A 1 304 ? 7.612 9.612 -7.320 1.00 93.06 304 VAL A N 1
ATOM 2453 C CA . VAL A 1 304 ? 6.387 9.802 -6.520 1.00 93.06 304 VAL A CA 1
ATOM 2454 C C . VAL A 1 304 ? 5.163 9.530 -7.381 1.00 93.06 304 VAL A C 1
ATOM 2456 O O . VAL A 1 304 ? 4.304 8.735 -7.007 1.00 93.06 304 VAL A O 1
ATOM 2459 N N . ALA A 1 305 ? 5.125 10.132 -8.571 1.00 93.25 305 ALA A N 1
ATOM 2460 C CA . ALA A 1 305 ? 4.077 9.887 -9.543 1.00 93.25 305 ALA A CA 1
ATOM 2461 C C . ALA A 1 305 ? 4.008 8.392 -9.893 1.00 93.25 305 ALA A C 1
ATOM 2463 O O . ALA A 1 305 ? 2.960 7.770 -9.764 1.00 93.25 305 ALA A O 1
ATOM 2464 N N . ARG A 1 306 ? 5.132 7.762 -10.238 1.00 94.75 306 ARG A N 1
ATOM 2465 C CA . ARG A 1 306 ? 5.165 6.341 -10.605 1.00 94.75 306 ARG A CA 1
ATOM 2466 C C . ARG A 1 306 ? 4.641 5.422 -9.501 1.00 94.75 306 ARG A C 1
ATOM 2468 O O . ARG A 1 306 ? 3.877 4.508 -9.800 1.00 94.75 306 ARG A O 1
ATOM 2475 N N . LEU A 1 307 ? 5.020 5.654 -8.245 1.00 96.44 307 LEU A N 1
ATOM 2476 C CA . LEU A 1 307 ? 4.536 4.869 -7.105 1.00 96.44 307 LEU A CA 1
ATOM 2477 C C . LEU A 1 307 ? 3.025 5.034 -6.907 1.00 96.44 307 LEU A C 1
ATOM 2479 O O . LEU A 1 307 ? 2.323 4.033 -6.771 1.00 96.44 307 LEU A O 1
ATOM 2483 N N . ALA A 1 308 ? 2.517 6.266 -6.992 1.00 96.19 308 ALA A N 1
ATOM 2484 C CA . ALA A 1 308 ? 1.082 6.539 -6.945 1.00 96.19 308 ALA A CA 1
ATOM 2485 C C . ALA A 1 308 ? 0.327 5.846 -8.097 1.00 96.19 308 ALA A C 1
ATOM 2487 O O . ALA A 1 308 ? -0.688 5.197 -7.866 1.00 96.19 308 ALA A O 1
ATOM 2488 N N . ALA A 1 309 ? 0.853 5.898 -9.328 1.00 96.56 309 ALA A N 1
ATOM 2489 C CA . ALA A 1 309 ? 0.284 5.177 -10.470 1.00 96.56 309 ALA A CA 1
ATOM 2490 C C . ALA A 1 309 ? 0.339 3.652 -10.297 1.00 96.56 309 ALA A C 1
ATOM 2492 O O . ALA A 1 309 ? -0.568 2.957 -10.746 1.00 96.56 309 ALA A O 1
ATOM 2493 N N . 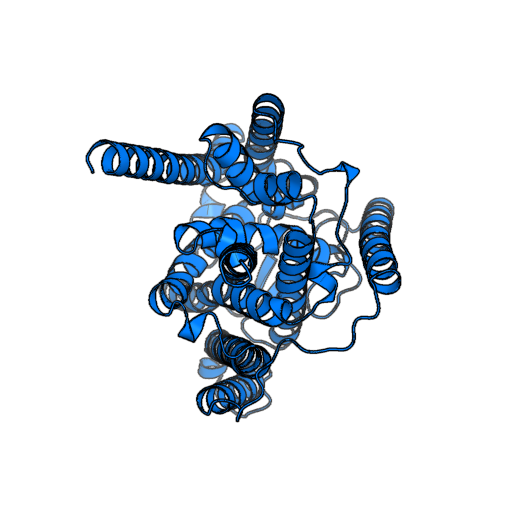SER A 1 310 ? 1.380 3.130 -9.644 1.00 98.12 310 SER A N 1
ATOM 2494 C CA . SER A 1 310 ? 1.528 1.693 -9.395 1.00 98.12 310 SER A CA 1
ATOM 2495 C C . SER A 1 310 ? 0.444 1.186 -8.454 1.00 98.12 310 SER A C 1
ATOM 2497 O O . SER A 1 310 ? -0.232 0.209 -8.765 1.00 98.12 310 SER A O 1
ATOM 2499 N N . ALA A 1 311 ? 0.242 1.881 -7.333 1.00 98.25 311 ALA A N 1
ATOM 2500 C CA . ALA A 1 311 ? -0.821 1.557 -6.393 1.00 98.25 311 ALA A CA 1
ATOM 2501 C C . ALA A 1 311 ? -2.211 1.811 -6.979 1.00 98.25 311 ALA A C 1
ATOM 2503 O O . ALA A 1 311 ? -3.093 0.997 -6.755 1.00 98.25 311 ALA A O 1
ATOM 2504 N N . LEU A 1 312 ? -2.406 2.865 -7.780 1.00 97.75 312 LEU A N 1
ATOM 2505 C CA . LEU A 1 312 ? -3.680 3.112 -8.460 1.00 97.75 312 LEU A CA 1
ATOM 2506 C C . LEU A 1 312 ? -4.021 1.997 -9.461 1.00 97.75 312 LEU A C 1
ATOM 2508 O O . LEU A 1 312 ? -5.159 1.537 -9.503 1.00 97.75 312 LEU A O 1
ATOM 2512 N N . ALA A 1 313 ? -3.038 1.531 -10.239 1.00 98.19 313 ALA A N 1
ATOM 2513 C CA . ALA A 1 313 ? -3.220 0.415 -11.162 1.00 98.19 313 ALA A CA 1
ATOM 2514 C C . ALA A 1 313 ? -3.532 -0.888 -10.413 1.00 98.19 313 ALA A C 1
ATOM 2516 O O . ALA A 1 313 ? -4.486 -1.574 -10.771 1.00 98.19 313 ALA A O 1
ATOM 2517 N N . CYS A 1 314 ? -2.780 -1.211 -9.354 1.00 98.50 314 CYS A N 1
ATOM 2518 C CA . CYS A 1 314 ? -3.094 -2.354 -8.493 1.00 98.50 314 CYS A CA 1
ATOM 2519 C C . CYS A 1 314 ? -4.477 -2.215 -7.842 1.00 98.50 314 CYS A C 1
ATOM 2521 O O . CYS A 1 314 ? -5.216 -3.189 -7.821 1.00 98.50 314 CYS A O 1
ATOM 2523 N N . GLY A 1 315 ? -4.846 -1.007 -7.408 1.00 97.94 315 GLY A N 1
ATOM 2524 C CA . GLY A 1 315 ? -6.168 -0.641 -6.906 1.00 97.94 315 GLY A CA 1
ATOM 2525 C C . GLY A 1 315 ? -7.274 -1.033 -7.865 1.00 97.94 315 GLY A C 1
ATOM 2526 O O . GLY A 1 315 ? -8.142 -1.815 -7.509 1.00 97.94 315 GLY A O 1
ATOM 2527 N N . LEU A 1 316 ? -7.192 -0.593 -9.120 1.00 98.12 316 LEU A N 1
ATOM 2528 C CA . LEU A 1 316 ? -8.166 -0.969 -10.148 1.00 98.12 316 LEU A CA 1
ATOM 2529 C C . LEU A 1 316 ? -8.319 -2.493 -10.288 1.00 98.12 316 LEU A C 1
ATOM 2531 O O . LEU A 1 316 ? -9.442 -2.981 -10.398 1.00 98.12 316 LEU A O 1
ATOM 2535 N N . PHE A 1 317 ? -7.218 -3.249 -10.251 1.00 98.25 317 PHE A N 1
ATOM 2536 C CA . PHE A 1 317 ? -7.266 -4.713 -10.312 1.00 98.25 317 PHE A CA 1
ATOM 2537 C C . PHE A 1 317 ? -7.811 -5.356 -9.028 1.00 98.25 317 PHE A C 1
ATOM 2539 O O . PHE A 1 317 ? -8.562 -6.327 -9.127 1.00 98.25 317 PHE A O 1
ATOM 2546 N N . TRP A 1 318 ? -7.488 -4.818 -7.846 1.00 97.88 318 TRP A N 1
ATOM 2547 C CA . TRP A 1 318 ? -8.077 -5.244 -6.573 1.00 97.88 318 TRP A CA 1
ATOM 2548 C C . TRP A 1 318 ? -9.592 -5.105 -6.628 1.00 97.88 318 TRP A C 1
ATOM 2550 O O . TRP A 1 318 ? -10.291 -6.091 -6.408 1.00 97.88 318 TRP A O 1
ATOM 2560 N N . GLU A 1 319 ? -10.094 -3.930 -7.009 1.00 97.69 319 GLU A N 1
ATOM 2561 C CA . GLU A 1 319 ? -11.534 -3.681 -7.054 1.00 97.69 319 GLU A CA 1
ATOM 2562 C C . GLU A 1 319 ? -12.240 -4.502 -8.123 1.00 97.69 319 GLU A C 1
ATOM 2564 O O . GLU A 1 319 ? -13.312 -5.055 -7.867 1.00 97.69 319 GLU A O 1
ATOM 2569 N N . MET A 1 320 ? -11.626 -4.633 -9.302 1.00 97.50 320 MET A N 1
ATOM 2570 C CA . MET A 1 320 ? -12.150 -5.469 -10.375 1.00 97.50 320 MET A CA 1
ATOM 2571 C C . MET A 1 320 ? -12.299 -6.916 -9.909 1.00 97.50 320 MET A C 1
ATOM 2573 O O . MET A 1 320 ? -13.395 -7.469 -9.961 1.00 97.50 320 MET A O 1
ATOM 2577 N N . TRP A 1 321 ? -11.224 -7.544 -9.427 1.00 96.94 321 TRP A N 1
ATOM 2578 C CA . TRP A 1 321 ? -11.275 -8.954 -9.044 1.00 96.94 321 TRP A CA 1
ATOM 2579 C C . TRP A 1 321 ? -12.141 -9.201 -7.813 1.00 96.94 321 TRP A C 1
ATOM 2581 O O . TRP A 1 321 ? -12.814 -10.231 -7.752 1.00 96.94 321 TRP A O 1
ATOM 2591 N N . ASN A 1 322 ? -12.215 -8.248 -6.887 1.00 96.62 322 ASN A N 1
ATOM 2592 C CA . ASN A 1 322 ? -13.095 -8.321 -5.727 1.00 96.62 322 ASN A CA 1
ATOM 2593 C C . ASN A 1 322 ? -14.590 -8.329 -6.093 1.00 96.62 322 ASN A C 1
ATOM 2595 O O . ASN A 1 322 ? -15.377 -8.986 -5.416 1.00 96.62 322 ASN A O 1
ATOM 2599 N N . PHE A 1 323 ? -14.986 -7.667 -7.186 1.00 94.62 323 PHE A N 1
ATOM 2600 C CA . PHE A 1 323 ? -16.391 -7.402 -7.522 1.00 94.62 323 PHE A CA 1
ATOM 2601 C C . PHE A 1 323 ? -17.303 -8.648 -7.524 1.00 94.62 323 PHE A C 1
ATOM 2603 O O . PHE A 1 323 ? -18.383 -8.620 -6.923 1.00 94.62 323 PHE A O 1
ATOM 2610 N N . TRP A 1 324 ? -16.849 -9.751 -8.136 1.00 93.44 324 TRP A N 1
ATOM 2611 C CA . TRP A 1 324 ? -17.548 -11.051 -8.178 1.00 93.44 324 TRP A CA 1
ATOM 2612 C C . TRP A 1 324 ? -16.859 -12.159 -7.363 1.00 93.44 324 TRP A C 1
ATOM 2614 O O . TRP A 1 324 ? -17.221 -13.334 -7.473 1.00 93.44 324 TRP A O 1
ATOM 2624 N N . SER A 1 325 ? -15.878 -11.803 -6.530 1.00 92.25 325 SER A N 1
ATOM 2625 C CA . SER A 1 325 ? -15.224 -12.756 -5.630 1.00 92.25 325 SER A CA 1
ATOM 2626 C C . SER A 1 325 ? -16.137 -13.179 -4.477 1.00 92.25 325 SER A C 1
ATOM 2628 O O . SER A 1 325 ? -17.091 -12.489 -4.113 1.00 92.25 325 SER A O 1
ATOM 2630 N N . TYR A 1 326 ? -15.828 -14.333 -3.886 1.00 88.62 326 TYR A N 1
ATOM 2631 C CA . TYR A 1 326 ? -16.383 -14.756 -2.603 1.00 88.62 326 TYR A CA 1
ATOM 2632 C C . TYR A 1 326 ? -15.324 -15.562 -1.830 1.00 88.62 326 TYR A C 1
ATOM 2634 O O . TYR A 1 326 ? -14.874 -16.583 -2.361 1.00 88.62 326 TYR A O 1
ATOM 2642 N N . PRO A 1 327 ? -14.921 -15.145 -0.615 1.00 91.88 327 PRO A N 1
ATOM 2643 C CA . PRO A 1 327 ? -15.342 -13.931 0.090 1.00 91.88 327 PRO A CA 1
ATOM 2644 C C . PRO A 1 327 ? -14.872 -12.650 -0.619 1.00 91.88 327 PRO A C 1
ATOM 2646 O O . PRO A 1 327 ? -14.007 -12.699 -1.494 1.00 91.88 327 PRO A O 1
ATOM 2649 N N . LYS A 1 328 ? -15.462 -11.508 -0.254 1.00 93.88 328 LYS A N 1
ATOM 2650 C CA . LYS A 1 328 ? -15.110 -10.192 -0.814 1.00 93.88 328 LYS A CA 1
ATOM 2651 C C . LYS A 1 328 ? -15.161 -9.092 0.239 1.00 93.88 328 LYS A C 1
ATOM 2653 O O . LYS A 1 328 ? -15.874 -9.240 1.231 1.00 93.88 328 LYS A O 1
ATOM 2658 N N . TRP A 1 329 ? -14.438 -7.994 0.032 1.00 95.44 329 TRP A N 1
ATOM 2659 C CA . TRP A 1 329 ? -14.606 -6.791 0.855 1.00 95.44 329 TRP A CA 1
ATOM 2660 C C . TRP A 1 329 ? -15.666 -5.867 0.260 1.00 95.44 329 TRP A C 1
ATOM 2662 O O . TRP A 1 329 ? -15.861 -5.835 -0.952 1.00 95.44 329 TRP A O 1
ATOM 2672 N N . VAL A 1 330 ? -16.353 -5.116 1.115 1.00 95.00 330 VAL A N 1
ATOM 2673 C CA . VAL A 1 330 ? -17.316 -4.076 0.744 1.00 95.00 330 VAL A CA 1
ATOM 2674 C C . VAL A 1 330 ? -16.965 -2.807 1.504 1.00 95.00 330 VAL A C 1
ATOM 2676 O O . VAL A 1 330 ? -16.659 -2.853 2.696 1.00 95.00 330 VAL A O 1
ATOM 2679 N N . TYR A 1 331 ? -17.017 -1.674 0.808 1.00 94.88 331 TYR A N 1
ATOM 2680 C CA . TYR A 1 331 ? -16.734 -0.369 1.390 1.00 94.88 331 TYR A CA 1
ATOM 2681 C C . TYR A 1 331 ? -17.977 0.289 1.983 1.00 94.88 331 TYR A C 1
ATOM 2683 O O . TYR A 1 331 ? -19.045 0.306 1.367 1.00 94.88 331 TYR A O 1
ATOM 2691 N N . SER A 1 332 ? -17.783 0.907 3.144 1.00 93.31 332 SER A N 1
ATOM 2692 C CA . SER A 1 332 ? -18.720 1.796 3.818 1.00 93.31 332 SER A CA 1
ATOM 2693 C C . SER A 1 332 ? -18.010 3.116 4.120 1.00 93.31 332 SER A C 1
ATOM 2695 O O . SER A 1 332 ? -17.521 3.338 5.222 1.00 93.31 332 SER A O 1
ATOM 2697 N N . ILE A 1 333 ? -17.896 3.980 3.109 1.00 92.62 333 ILE A N 1
ATOM 2698 C CA . ILE A 1 333 ? -17.178 5.255 3.228 1.00 92.62 333 ILE A CA 1
ATOM 2699 C C . ILE A 1 333 ? -18.184 6.373 3.532 1.00 92.62 333 ILE A C 1
ATOM 2701 O O . ILE A 1 333 ? -19.120 6.559 2.749 1.00 92.62 333 ILE A O 1
ATOM 2705 N N . PRO A 1 334 ? -17.998 7.137 4.620 1.00 93.44 334 PRO A N 1
ATOM 2706 C CA . PRO A 1 334 ? -18.889 8.233 4.978 1.00 93.44 334 PRO A CA 1
ATOM 2707 C C . PRO A 1 334 ? -18.795 9.368 3.957 1.00 93.44 334 PRO A C 1
ATOM 2709 O O . PRO A 1 334 ? -17.735 9.617 3.379 1.00 93.44 334 PRO A O 1
ATOM 2712 N N . PHE A 1 335 ? -19.908 10.074 3.749 1.00 93.19 335 PHE A N 1
ATOM 2713 C CA . PHE A 1 335 ? -20.054 11.248 2.872 1.00 93.19 335 PHE A CA 1
ATOM 2714 C C . PHE A 1 335 ? -19.874 11.036 1.359 1.00 93.19 335 PHE A C 1
ATOM 2716 O O . PHE A 1 335 ? -20.503 11.755 0.581 1.00 93.19 335 PHE A O 1
ATOM 2723 N N . VAL A 1 336 ? -19.004 10.118 0.933 1.00 91.94 336 VAL A N 1
ATOM 2724 C CA . VAL A 1 336 ? -18.527 9.994 -0.455 1.00 91.94 336 VAL A CA 1
ATOM 2725 C C . VAL A 1 336 ? -18.667 8.578 -1.024 1.00 91.94 336 VAL A C 1
ATOM 2727 O O . VAL A 1 336 ? -17.898 8.175 -1.896 1.00 91.94 336 VAL A O 1
ATOM 2730 N N . GLY A 1 337 ? -19.656 7.815 -0.552 1.00 90.69 337 GLY A N 1
ATOM 2731 C CA . GLY A 1 337 ? -19.855 6.404 -0.908 1.00 90.69 337 GLY A CA 1
ATOM 2732 C C . GLY A 1 337 ? -20.415 6.145 -2.316 1.00 90.69 337 GLY A C 1
ATOM 2733 O O . GLY A 1 337 ? -20.578 4.989 -2.707 1.00 90.69 337 GLY A O 1
ATOM 2734 N N . GLN A 1 338 ? -20.719 7.197 -3.080 1.00 89.75 338 GLN A N 1
ATOM 2735 C CA . GLN A 1 338 ? -21.419 7.120 -4.367 1.00 89.75 338 GLN A CA 1
ATOM 2736 C C . GLN A 1 338 ? -20.491 6.941 -5.580 1.00 89.75 338 GLN A C 1
ATOM 2738 O O . GLN A 1 338 ? -19.293 7.217 -5.529 1.00 89.75 338 GLN A O 1
ATOM 2743 N N . PHE A 1 339 ? -21.086 6.512 -6.702 1.00 93.69 339 PHE A N 1
ATOM 2744 C CA . PHE A 1 339 ? -20.430 6.268 -7.998 1.00 93.69 339 PHE A CA 1
ATOM 2745 C C . PHE A 1 339 ? -19.255 5.296 -7.910 1.00 93.69 339 PHE A C 1
ATOM 2747 O O . PHE A 1 339 ? -18.083 5.673 -7.983 1.00 93.69 33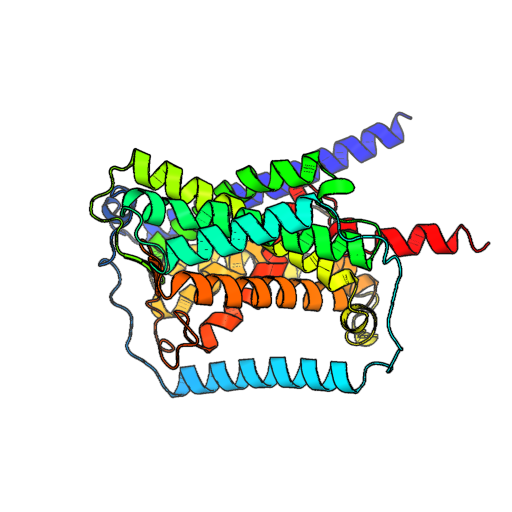9 PHE A O 1
ATOM 2754 N N . LYS A 1 340 ? -19.585 4.015 -7.755 1.00 94.44 340 LYS A N 1
ATOM 2755 C CA . LYS A 1 340 ? -18.588 2.955 -7.678 1.00 94.44 340 LYS A CA 1
ATOM 2756 C C . LYS A 1 340 ? -18.018 2.611 -9.054 1.00 94.44 340 LYS A C 1
ATOM 2758 O O . LYS A 1 340 ? -18.756 2.463 -10.026 1.00 94.44 340 LYS A O 1
ATOM 2763 N N . VAL A 1 341 ? -16.702 2.437 -9.106 1.00 95.69 341 VAL A N 1
ATOM 2764 C CA . VAL A 1 341 ? -16.007 1.750 -10.197 1.00 95.69 341 VAL A CA 1
ATOM 2765 C C . VAL A 1 341 ? -15.573 0.407 -9.628 1.00 95.69 341 VAL A C 1
ATOM 2767 O O . VAL A 1 341 ? -14.668 0.353 -8.794 1.00 95.69 341 VAL A O 1
ATOM 2770 N N . PHE A 1 342 ? -16.268 -0.654 -10.044 1.00 96.00 342 PHE A N 1
ATOM 2771 C CA . PHE A 1 342 ? -16.297 -1.945 -9.351 1.00 96.00 342 PHE A CA 1
ATOM 2772 C C . PHE A 1 342 ? -16.821 -1.801 -7.912 1.00 96.00 342 PHE A C 1
ATOM 2774 O O . PHE A 1 342 ? -17.944 -1.334 -7.740 1.00 96.00 342 PHE A O 1
ATOM 2781 N N . GLU A 1 343 ? -16.070 -2.206 -6.883 1.00 92.81 343 GLU A N 1
ATOM 2782 C CA . GLU A 1 343 ? -16.540 -2.130 -5.491 1.00 92.81 343 GLU A CA 1
ATOM 2783 C C . GLU A 1 343 ? -16.257 -0.771 -4.819 1.00 92.81 343 GLU A C 1
ATOM 2785 O O . GLU A 1 343 ? -16.974 -0.367 -3.899 1.00 92.81 343 GLU A O 1
ATOM 2790 N N . MET A 1 344 ? -15.258 -0.032 -5.306 1.00 95.94 344 MET A N 1
ATOM 2791 C CA . MET A 1 344 ? -14.772 1.204 -4.688 1.00 95.94 344 MET A CA 1
ATOM 2792 C C . MET A 1 344 ? -15.474 2.451 -5.243 1.00 95.94 344 MET A C 1
ATOM 2794 O O . MET A 1 344 ? -15.542 2.618 -6.467 1.00 95.94 344 MET A O 1
ATOM 2798 N N . PRO A 1 345 ? -15.956 3.372 -4.386 1.00 95.12 345 PRO A N 1
ATOM 2799 C CA . PRO A 1 345 ? -16.388 4.705 -4.807 1.00 95.12 345 PRO A CA 1
ATOM 2800 C C . PRO A 1 345 ? -15.275 5.454 -5.546 1.00 95.12 345 PRO A C 1
ATOM 2802 O O . PRO A 1 345 ? -14.104 5.350 -5.181 1.00 95.12 345 PRO A O 1
ATOM 2805 N N . ILE A 1 346 ? -15.619 6.257 -6.555 1.00 95.12 346 ILE A N 1
ATOM 2806 C CA . ILE A 1 346 ? -14.629 6.943 -7.403 1.00 95.12 346 ILE A CA 1
ATOM 2807 C C . ILE A 1 346 ? -13.615 7.777 -6.601 1.00 95.12 346 ILE A C 1
ATOM 2809 O O . ILE A 1 346 ? -12.428 7.783 -6.922 1.00 95.12 346 ILE A O 1
ATOM 2813 N N . LEU A 1 347 ? -14.055 8.432 -5.522 1.00 95.25 347 LEU A N 1
ATOM 2814 C CA . LEU A 1 347 ? -13.180 9.225 -4.654 1.00 95.25 347 LEU A CA 1
ATOM 2815 C C . LEU A 1 347 ? -12.297 8.369 -3.745 1.00 95.25 347 LEU A C 1
ATOM 2817 O O . LEU A 1 347 ? -11.233 8.827 -3.335 1.00 95.25 347 LEU A O 1
ATOM 2821 N N . GLY A 1 348 ? -12.679 7.118 -3.486 1.00 94.56 348 GLY A N 1
ATOM 2822 C CA . GLY A 1 348 ? -11.852 6.168 -2.750 1.00 94.56 348 GLY A CA 1
ATOM 2823 C C . GLY A 1 348 ? -10.515 5.903 -3.445 1.00 94.56 348 GLY A C 1
ATOM 2824 O O . GLY A 1 348 ? -9.501 5.714 -2.774 1.00 94.56 348 GLY A O 1
ATOM 2825 N N . TYR A 1 349 ? -10.460 6.002 -4.779 1.00 95.38 349 TYR A N 1
ATOM 2826 C CA . TYR A 1 349 ? -9.216 5.814 -5.528 1.00 95.38 349 TYR A CA 1
ATOM 2827 C C . TYR A 1 349 ? -8.127 6.849 -5.200 1.00 95.38 349 TYR A C 1
ATOM 2829 O O . TYR A 1 349 ? -6.947 6.591 -5.448 1.00 95.38 349 TYR A O 1
ATOM 2837 N N . LEU A 1 350 ? -8.480 7.990 -4.590 1.00 94.44 350 LEU A N 1
ATOM 2838 C CA . LEU A 1 350 ? -7.503 8.946 -4.060 1.00 94.44 350 LEU A CA 1
ATOM 2839 C C . LEU A 1 350 ? -6.614 8.329 -2.975 1.00 94.44 350 LEU A C 1
ATOM 2841 O O . LEU A 1 350 ? -5.451 8.716 -2.873 1.00 94.44 350 LEU A O 1
ATOM 2845 N N . GLY A 1 351 ? -7.127 7.361 -2.209 1.00 94.69 351 GLY A N 1
ATOM 2846 C CA . GLY A 1 351 ? -6.368 6.652 -1.178 1.00 94.69 351 GLY A CA 1
ATOM 2847 C C . GLY A 1 351 ? -5.185 5.864 -1.743 1.00 94.69 351 GLY A C 1
ATOM 2848 O O . GLY A 1 351 ? -4.141 5.781 -1.101 1.00 94.69 351 GLY A O 1
ATOM 2849 N N . TYR A 1 352 ? -5.277 5.384 -2.989 1.00 96.50 352 TYR A N 1
ATOM 2850 C CA . TYR A 1 352 ? -4.180 4.656 -3.633 1.00 96.50 352 TYR A CA 1
ATOM 2851 C C . TYR A 1 352 ? -2.953 5.536 -3.927 1.00 96.50 352 TYR A C 1
ATOM 2853 O O . TYR A 1 352 ? -1.838 5.022 -4.031 1.00 96.50 352 TYR A O 1
ATOM 2861 N N . LEU A 1 353 ? -3.119 6.861 -4.031 1.00 95.12 353 LEU A N 1
ATOM 2862 C CA . LEU A 1 353 ? -2.021 7.782 -4.338 1.00 95.12 353 LEU A CA 1
ATOM 2863 C C . LEU A 1 353 ? -0.952 7.826 -3.224 1.00 95.12 353 LEU A C 1
ATOM 2865 O O . LEU A 1 353 ? 0.211 7.539 -3.526 1.00 95.12 353 LEU A O 1
ATOM 2869 N N . PRO A 1 354 ? -1.287 8.140 -1.953 1.00 95.75 354 PRO A N 1
ATOM 2870 C CA . PRO A 1 354 ? -0.334 8.037 -0.850 1.00 95.75 354 PRO A CA 1
ATOM 2871 C C . PRO A 1 354 ? 0.051 6.582 -0.555 1.00 95.75 354 PRO A C 1
ATOM 2873 O O . PRO A 1 354 ? 1.210 6.322 -0.237 1.00 95.75 354 PRO A O 1
ATOM 2876 N N . PHE A 1 355 ? -0.865 5.627 -0.749 1.00 97.62 355 PHE A N 1
ATOM 2877 C CA . PHE A 1 355 ? -0.624 4.213 -0.460 1.00 97.62 355 PHE A CA 1
ATOM 2878 C C . PHE A 1 355 ? 0.574 3.627 -1.225 1.00 97.62 355 PHE A C 1
ATOM 2880 O O . PHE A 1 355 ? 1.368 2.868 -0.669 1.00 97.62 355 PHE A O 1
ATOM 2887 N N . GLY A 1 356 ? 0.779 4.017 -2.488 1.00 97.25 356 GLY A N 1
ATOM 2888 C CA . GLY A 1 356 ? 1.954 3.583 -3.255 1.00 97.25 356 GLY A CA 1
ATOM 2889 C C . GLY A 1 356 ? 3.283 4.086 -2.684 1.00 97.25 356 GLY A C 1
ATOM 2890 O O . GLY A 1 356 ? 4.287 3.369 -2.707 1.00 97.25 356 GLY A O 1
ATOM 2891 N N . LEU A 1 357 ? 3.296 5.304 -2.138 1.00 96.75 357 LEU A N 1
ATOM 2892 C CA . LEU A 1 357 ? 4.464 5.876 -1.460 1.00 96.75 357 LEU A CA 1
ATOM 2893 C C . LEU A 1 357 ? 4.721 5.161 -0.134 1.00 96.75 357 LEU A C 1
ATOM 2895 O O . LEU A 1 357 ? 5.872 4.900 0.214 1.00 96.75 357 LEU A O 1
ATOM 2899 N N . GLU A 1 358 ? 3.652 4.811 0.574 1.00 97.12 358 GLU A N 1
ATOM 2900 C CA . GLU A 1 358 ? 3.721 4.049 1.812 1.00 97.12 358 GLU A CA 1
ATOM 2901 C C . GLU A 1 358 ? 4.289 2.648 1.587 1.00 97.12 358 GLU A C 1
ATOM 2903 O O . GLU A 1 358 ? 5.217 2.246 2.289 1.00 97.12 358 GLU A O 1
ATOM 2908 N N . CYS A 1 359 ? 3.842 1.956 0.535 1.00 97.94 359 CYS A N 1
ATOM 2909 C CA . CYS A 1 359 ? 4.403 0.669 0.130 1.00 97.94 359 CYS A CA 1
ATOM 2910 C C . CYS A 1 359 ? 5.923 0.758 -0.086 1.00 97.94 359 CYS A C 1
ATOM 2912 O O . CYS A 1 359 ? 6.666 -0.106 0.375 1.00 97.94 359 CYS A O 1
ATOM 2914 N N . ALA A 1 360 ? 6.410 1.817 -0.744 1.00 96.88 360 ALA A N 1
ATOM 2915 C CA . ALA A 1 360 ? 7.847 2.045 -0.915 1.00 96.88 360 ALA A CA 1
ATOM 2916 C C . ALA A 1 360 ? 8.556 2.361 0.411 1.00 96.88 360 ALA A C 1
ATOM 2918 O O . ALA A 1 360 ? 9.665 1.882 0.651 1.00 96.88 360 ALA A O 1
ATOM 2919 N N . ALA A 1 361 ? 7.925 3.149 1.285 1.00 95.62 361 ALA A N 1
ATOM 2920 C CA . ALA A 1 361 ? 8.472 3.476 2.594 1.00 95.62 361 ALA A CA 1
ATOM 2921 C C . ALA A 1 361 ? 8.618 2.227 3.475 1.00 95.62 361 ALA A C 1
ATOM 2923 O O . ALA A 1 361 ? 9.665 2.052 4.094 1.00 95.62 361 ALA A O 1
ATOM 2924 N N . VAL A 1 362 ? 7.638 1.327 3.489 1.00 97.00 362 VAL A N 1
ATOM 2925 C CA . VAL A 1 362 ? 7.705 0.068 4.246 1.00 97.00 362 VAL A CA 1
ATOM 2926 C C . VAL A 1 362 ? 8.662 -0.923 3.593 1.00 97.00 362 VAL A C 1
ATOM 2928 O O . VAL A 1 362 ? 9.539 -1.462 4.263 1.00 97.00 362 VAL A O 1
ATOM 2931 N N . ALA A 1 363 ? 8.593 -1.101 2.272 1.00 96.81 363 ALA A N 1
ATOM 2932 C CA . ALA A 1 363 ? 9.515 -1.983 1.561 1.00 96.81 363 ALA A CA 1
ATOM 2933 C C . ALA A 1 363 ? 10.982 -1.551 1.687 1.00 96.81 363 ALA A C 1
ATOM 2935 O O . ALA A 1 363 ? 11.878 -2.383 1.533 1.00 96.81 363 ALA A O 1
ATOM 2936 N N . SER A 1 364 ? 11.241 -0.279 2.024 1.00 94.88 364 SER A N 1
ATOM 2937 C CA . SER A 1 364 ? 12.604 0.193 2.266 1.00 94.88 364 SER A CA 1
ATOM 2938 C C . SER A 1 364 ? 13.303 -0.392 3.497 1.00 94.88 364 SER A C 1
ATOM 2940 O O . SER A 1 364 ? 14.508 -0.216 3.637 1.00 94.88 364 SER A O 1
ATOM 2942 N N . ILE A 1 365 ? 12.586 -1.171 4.318 1.00 95.06 365 ILE A N 1
ATOM 2943 C CA . ILE A 1 365 ? 13.161 -2.083 5.322 1.00 95.06 365 ILE A CA 1
ATOM 2944 C C . ILE A 1 365 ? 14.025 -3.174 4.661 1.00 95.06 365 ILE A C 1
ATOM 2946 O O . ILE A 1 365 ? 15.017 -3.605 5.241 1.00 95.06 365 ILE A O 1
ATOM 2950 N N . LEU A 1 366 ? 13.658 -3.616 3.452 1.00 95.56 366 LEU A N 1
ATOM 2951 C CA . LEU A 1 366 ? 14.277 -4.749 2.748 1.00 95.56 366 LEU A CA 1
ATOM 2952 C C . LEU A 1 366 ? 15.050 -4.352 1.484 1.00 95.56 366 LEU A C 1
ATOM 2954 O O . LEU A 1 366 ? 15.891 -5.121 1.012 1.00 95.56 366 LEU A O 1
ATOM 2958 N N . ILE A 1 367 ? 14.718 -3.205 0.886 1.00 94.38 367 ILE A N 1
ATOM 2959 C CA . ILE A 1 367 ? 15.283 -2.733 -0.385 1.00 94.38 367 ILE A CA 1
ATOM 2960 C C . ILE A 1 367 ? 15.611 -1.241 -0.251 1.00 94.38 367 ILE A C 1
ATOM 2962 O O . ILE A 1 367 ? 14.689 -0.459 -0.048 1.00 94.38 367 ILE A O 1
ATOM 2966 N N . PRO A 1 368 ? 16.868 -0.798 -0.414 1.00 92.00 368 PRO A N 1
ATOM 2967 C CA . PRO A 1 368 ? 17.215 0.621 -0.377 1.00 92.00 368 PRO A CA 1
ATOM 2968 C C . PRO A 1 368 ? 16.261 1.493 -1.205 1.00 92.00 368 PRO A C 1
ATOM 2970 O O . PRO A 1 368 ? 15.903 1.165 -2.343 1.00 92.00 368 PRO A O 1
ATOM 2973 N N . ILE A 1 369 ? 15.823 2.613 -0.628 1.00 91.25 369 ILE A N 1
ATOM 2974 C CA . ILE A 1 369 ? 14.783 3.457 -1.228 1.00 91.25 369 ILE A CA 1
ATOM 2975 C C . ILE A 1 369 ? 15.210 3.978 -2.608 1.00 91.25 369 ILE A C 1
ATOM 2977 O O . ILE A 1 369 ? 14.381 4.052 -3.513 1.00 91.25 369 ILE A O 1
ATOM 2981 N N . GLU A 1 370 ? 16.504 4.238 -2.802 1.00 89.81 370 GLU A N 1
ATOM 2982 C CA . GLU A 1 370 ? 17.152 4.665 -4.044 1.00 89.81 370 GLU A CA 1
ATOM 2983 C C . GLU A 1 370 ? 16.949 3.653 -5.178 1.00 89.81 370 GLU A C 1
ATOM 2985 O O . GLU A 1 370 ? 16.795 4.025 -6.346 1.00 89.81 370 GLU A O 1
ATOM 2990 N N . GLU A 1 371 ? 16.920 2.365 -4.844 1.00 89.75 371 GLU A N 1
ATOM 2991 C CA . GLU A 1 371 ? 16.716 1.274 -5.792 1.00 89.75 371 GLU A CA 1
ATOM 2992 C C . GLU A 1 371 ? 15.235 1.119 -6.148 1.00 89.75 371 GLU A C 1
ATOM 2994 O O . GLU A 1 371 ? 14.893 0.941 -7.325 1.00 89.75 371 GLU A O 1
ATOM 2999 N N . ILE A 1 372 ? 14.345 1.268 -5.159 1.00 91.94 372 ILE A N 1
ATOM 3000 C CA . ILE A 1 372 ? 12.891 1.288 -5.374 1.00 91.94 372 ILE A CA 1
ATOM 3001 C C . ILE A 1 372 ? 12.527 2.407 -6.359 1.00 91.94 372 ILE A C 1
ATOM 3003 O O . ILE A 1 372 ? 11.773 2.186 -7.316 1.00 91.94 372 ILE A O 1
ATOM 3007 N N . ILE A 1 373 ? 13.113 3.595 -6.185 1.00 88.12 373 ILE A N 1
ATOM 3008 C CA . ILE A 1 373 ? 12.861 4.739 -7.067 1.00 88.12 373 ILE A CA 1
ATOM 3009 C C . ILE A 1 373 ? 13.685 4.724 -8.361 1.00 88.12 373 ILE A C 1
ATOM 3011 O O . ILE A 1 373 ? 13.275 5.350 -9.339 1.00 88.12 373 ILE A O 1
ATOM 3015 N N . GLY A 1 374 ? 14.759 3.935 -8.427 1.00 79.75 374 GLY A N 1
ATOM 3016 C CA . GLY A 1 374 ? 15.568 3.742 -9.633 1.00 79.75 374 GLY A CA 1
ATOM 3017 C C . GLY A 1 374 ? 16.653 4.801 -9.861 1.00 79.75 374 GLY A C 1
ATOM 3018 O O . GLY A 1 374 ? 17.090 4.965 -10.998 1.00 79.75 374 GLY A O 1
ATOM 3019 N N . LEU A 1 375 ? 17.109 5.499 -8.812 1.00 67.75 375 LEU A N 1
ATOM 3020 C CA . LEU A 1 375 ? 18.207 6.475 -8.901 1.00 67.75 375 LEU A CA 1
ATOM 3021 C C . LEU A 1 375 ? 19.591 5.809 -9.038 1.00 67.75 375 LEU A C 1
ATOM 3023 O O . LEU A 1 375 ? 20.487 6.387 -9.651 1.00 67.75 375 LEU A O 1
ATOM 3027 N N . GLY A 1 376 ? 19.758 4.566 -8.569 1.00 48.53 376 GLY A N 1
ATOM 3028 C CA . GLY A 1 376 ? 21.035 3.835 -8.650 1.00 48.53 376 GLY A CA 1
ATOM 3029 C C . GLY A 1 376 ? 21.526 3.520 -10.075 1.00 48.53 376 GLY A C 1
ATOM 3030 O O . GLY A 1 376 ? 22.709 3.264 -10.277 1.00 48.53 376 GLY A O 1
ATOM 3031 N N . ALA A 1 377 ? 20.657 3.582 -11.090 1.00 40.72 377 ALA A N 1
ATOM 3032 C CA . ALA A 1 377 ? 21.030 3.302 -12.482 1.00 40.72 377 ALA A CA 1
ATOM 3033 C C . ALA A 1 377 ? 21.653 4.504 -13.223 1.00 40.72 377 ALA A C 1
ATOM 3035 O O . ALA A 1 377 ? 22.182 4.330 -14.321 1.00 40.72 377 ALA A O 1
ATOM 3036 N N . LEU A 1 378 ? 21.578 5.713 -12.654 1.00 36.62 378 LEU A N 1
ATOM 3037 C CA . LEU A 1 378 ? 22.121 6.928 -13.272 1.00 36.62 378 LEU A CA 1
ATOM 3038 C C . LEU A 1 378 ? 23.579 7.192 -12.858 1.00 36.62 378 LEU A C 1
ATOM 3040 O O . LEU A 1 378 ? 24.358 7.654 -13.687 1.00 36.62 378 LEU A O 1
ATOM 3044 N N . GLY A 1 379 ? 23.976 6.823 -11.632 1.00 28.31 379 GLY A N 1
ATOM 3045 C CA . GLY A 1 379 ? 25.342 7.031 -11.123 1.00 28.31 379 GLY A CA 1
ATOM 3046 C C . GLY A 1 379 ? 26.411 6.188 -11.830 1.00 28.31 379 GLY A C 1
ATOM 3047 O O . GLY A 1 379 ? 27.442 6.715 -12.234 1.00 28.31 379 GLY A O 1
ATOM 3048 N N . ASN A 1 380 ? 26.136 4.906 -12.092 1.00 28.33 380 ASN A N 1
ATOM 3049 C CA . ASN A 1 380 ? 27.096 4.015 -12.765 1.00 28.33 380 ASN A CA 1
ATOM 3050 C C . ASN A 1 380 ? 27.243 4.264 -14.276 1.00 28.33 380 ASN A C 1
ATOM 3052 O O . ASN A 1 380 ? 28.153 3.722 -14.892 1.00 28.33 380 ASN A O 1
ATOM 3056 N N . ARG A 1 381 ? 26.361 5.059 -14.900 1.00 34.16 381 ARG A N 1
ATOM 3057 C CA . ARG A 1 381 ? 26.477 5.398 -16.331 1.00 34.16 381 ARG A CA 1
ATOM 3058 C C . ARG A 1 381 ? 27.320 6.642 -16.586 1.00 34.16 381 ARG A C 1
ATOM 3060 O O . ARG A 1 381 ? 27.878 6.753 -17.669 1.00 34.16 381 ARG A O 1
ATOM 3067 N N . GLN A 1 382 ? 27.448 7.546 -15.613 1.00 30.34 382 GLN A N 1
ATOM 3068 C CA . GLN A 1 382 ? 28.361 8.687 -15.738 1.00 30.34 382 GLN A CA 1
ATOM 3069 C C . GLN A 1 382 ? 29.826 8.284 -15.526 1.00 30.34 382 GLN A C 1
ATOM 3071 O O . GLN A 1 382 ? 30.691 8.858 -16.173 1.00 30.34 382 GLN A O 1
ATOM 3076 N N . SER A 1 383 ? 30.107 7.249 -14.725 1.00 29.42 383 SER A N 1
ATOM 3077 C CA . SER A 1 383 ? 31.473 6.728 -14.544 1.00 29.42 383 SER A CA 1
ATOM 3078 C C . SER A 1 383 ? 31.943 5.771 -15.648 1.00 29.42 383 SER A C 1
ATOM 3080 O O . SER A 1 383 ? 33.075 5.315 -15.602 1.00 29.42 383 SER A O 1
ATOM 3082 N N . GLN A 1 384 ? 31.067 5.396 -16.585 1.00 30.95 384 GLN A N 1
ATOM 3083 C CA . GLN A 1 384 ? 31.411 4.584 -17.763 1.00 30.95 384 GLN A CA 1
ATOM 3084 C C . GLN A 1 384 ? 31.430 5.411 -19.059 1.00 30.95 384 GLN A C 1
ATOM 3086 O O . GLN A 1 384 ? 31.687 4.870 -20.130 1.00 30.95 3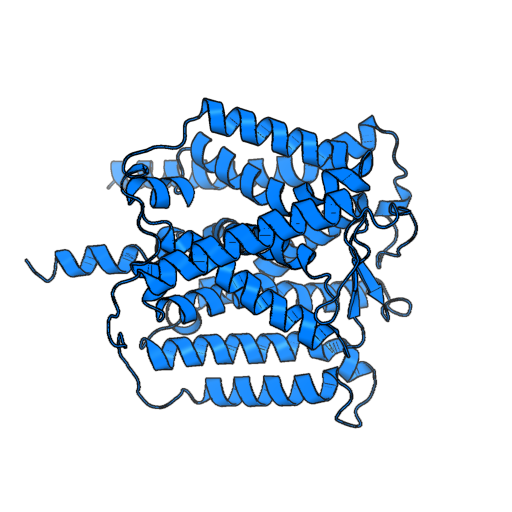84 GLN A O 1
ATOM 3091 N N . ALA A 1 385 ? 31.122 6.709 -18.964 1.00 37.66 385 ALA A N 1
ATOM 3092 C CA . ALA A 1 385 ? 31.177 7.675 -20.061 1.00 37.66 385 ALA A CA 1
ATOM 3093 C C . ALA A 1 385 ? 32.263 8.752 -19.845 1.00 37.66 385 ALA A C 1
ATOM 3095 O O . ALA A 1 385 ? 32.314 9.730 -20.590 1.00 37.66 385 ALA A O 1
ATOM 3096 N N . GLN A 1 386 ? 33.106 8.562 -18.828 1.00 33.38 386 GLN A N 1
ATOM 3097 C CA . GLN A 1 386 ? 34.409 9.197 -18.635 1.00 33.38 386 GLN A CA 1
ATOM 3098 C C . GLN A 1 386 ? 35.460 8.097 -18.719 1.00 33.38 386 GLN A C 1
ATOM 3100 O O . GLN A 1 386 ? 36.555 8.395 -19.238 1.00 33.38 386 GLN A O 1
#